Protein AF-0000000078021883 (afdb_homodimer)

Sequence (414 aa):
MTAKKFYGTVKTPRDDTNTEIVTKVHQRSTEERRVTFVCTDDKNLEIIKVGPATIQILEDGSHTDDRFGAVSVTLAPNTPGPIPMWHRMNDTTFYITKGRLRFFTSSSAPSASTEISQTLKSENKPFRILKAGDYIVVPPCAIHNFDNPFQEEAAFLNTFTPAYYVDAIRTIAKKTQKAVDEGRFPLDPEEQLEIMRRWATFPPPVNMTAKKFYGTVKTPRDDTNTEIVTKVHQRSTEERRVTFVCTDDKNLEIIKVGPATIQILEDGSHTDDRFGAVSVTLAPNTPGPIPMWHRMNDTTFYITKGRLRFFTSSSAPSASTEISQTLKSENKPFRILKAGDYIVVPPCAIHNFDNPFQEEAAFLNTFTPAYYVDAIRTIAKKTQKAVDEGRFPLDPEEQLEIMRRWATFPPPVN

Organism: NCBI:txid212602

Radius of gyration: 24.19 Å; Cα contacts (8 Å, |Δi|>4): 911; chains: 2; bounding box: 89×75×62 Å

pLDDT: mean 82.93, std 22.77, range [21.47, 98.69]

Structure (mmCIF, N/CA/C/O backbone):
data_AF-0000000078021883-model_v1
#
loop_
_entity.id
_entity.type
_entity.pdbx_description
1 polymer 'Putative cupin domain-containing protein'
#
loop_
_atom_site.group_PDB
_atom_site.id
_atom_site.type_symbol
_atom_site.label_atom_id
_atom_site.label_alt_id
_atom_site.label_comp_id
_atom_site.label_asym_id
_atom_site.label_entity_id
_atom_site.label_seq_id
_atom_site.pdbx_PDB_ins_code
_atom_site.Cartn_x
_atom_site.Cartn_y
_atom_site.Cartn_z
_atom_site.occupancy
_atom_site.B_iso_or_equiv
_atom_site.auth_seq_id
_atom_site.auth_comp_id
_atom_site.auth_asym_id
_atom_site.auth_atom_id
_atom_site.pdbx_PDB_model_num
ATOM 1 N N . MET A 1 1 ? -52.812 -22.031 -19.031 1 27.92 1 MET A N 1
ATOM 2 C CA . MET A 1 1 ? -52.438 -21.078 -20.078 1 27.92 1 MET A CA 1
ATOM 3 C C . MET A 1 1 ? -51.281 -20.203 -19.609 1 27.92 1 MET A C 1
ATOM 5 O O . MET A 1 1 ? -51.5 -19.234 -18.875 1 27.92 1 MET A O 1
ATOM 9 N N . THR A 1 2 ? -50.062 -20.734 -19.359 1 27.59 2 THR A N 1
ATOM 10 C CA . THR A 1 2 ? -48.906 -20.266 -18.641 1 27.59 2 THR A CA 1
ATOM 11 C C . THR A 1 2 ? -48.156 -19.219 -19.453 1 27.59 2 THR A C 1
ATOM 13 O O . THR A 1 2 ? -47.75 -19.469 -20.594 1 27.59 2 THR A O 1
ATOM 16 N N . ALA A 1 3 ? -48.469 -17.906 -19.25 1 29.75 3 ALA A N 1
ATOM 17 C CA . ALA A 1 3 ? -47.938 -16.75 -19.969 1 29.75 3 ALA A CA 1
ATOM 18 C C . ALA A 1 3 ? -46.406 -16.766 -20.016 1 29.75 3 ALA A C 1
ATOM 20 O O . ALA A 1 3 ? -45.781 -16.797 -18.969 1 29.75 3 ALA A O 1
ATOM 21 N N . LYS A 1 4 ? -45.812 -17.156 -21.156 1 29.86 4 LYS A N 1
ATOM 22 C CA . LYS A 1 4 ? -44.375 -17.188 -21.531 1 29.86 4 LYS A CA 1
ATOM 23 C C . LYS A 1 4 ? -43.781 -15.773 -21.516 1 29.86 4 LYS A C 1
ATOM 25 O O . LYS A 1 4 ? -44.219 -14.906 -22.281 1 29.86 4 LYS A O 1
ATOM 30 N N . LYS A 1 5 ? -43.438 -15.227 -20.359 1 28.67 5 LYS A N 1
ATOM 31 C CA . LYS A 1 5 ? -42.781 -13.914 -20.281 1 28.67 5 LYS A CA 1
ATOM 32 C C . LYS A 1 5 ? -41.625 -13.812 -21.25 1 28.67 5 LYS A C 1
ATOM 34 O O . LYS A 1 5 ? -40.719 -14.672 -21.25 1 28.67 5 LYS A O 1
ATOM 39 N N . PHE A 1 6 ? -41.781 -13.117 -22.422 1 24.75 6 PHE A N 1
ATOM 40 C CA . PHE A 1 6 ? -40.844 -12.758 -23.469 1 24.75 6 PHE A CA 1
ATOM 41 C C . PHE A 1 6 ? -39.625 -12.055 -22.875 1 24.75 6 PHE A C 1
ATOM 43 O O . PHE A 1 6 ? -39.75 -11.055 -22.172 1 24.75 6 PHE A O 1
ATOM 50 N N . TYR A 1 7 ? -38.562 -12.812 -22.562 1 26.52 7 TYR A N 1
ATOM 51 C CA . TYR A 1 7 ? -37.25 -12.32 -22.141 1 26.52 7 TYR A CA 1
ATOM 52 C C . TYR A 1 7 ? -36.719 -11.305 -23.141 1 26.52 7 TYR A C 1
ATOM 54 O O . TYR A 1 7 ? -36.75 -11.539 -24.359 1 26.52 7 TYR A O 1
ATOM 62 N N . GLY A 1 8 ? -36.844 -10 -22.844 1 25.98 8 GLY A N 1
ATOM 63 C CA . GLY A 1 8 ? -36.375 -8.836 -23.578 1 25.98 8 GLY A CA 1
ATOM 64 C C . GLY A 1 8 ? -35.031 -9.062 -24.234 1 25.98 8 GLY A C 1
ATOM 65 O O . GLY A 1 8 ? -34.25 -9.906 -23.797 1 25.98 8 GLY A O 1
ATOM 66 N N . THR A 1 9 ? -34.875 -8.75 -25.5 1 25.95 9 THR A N 1
ATOM 67 C CA . THR A 1 9 ? -33.781 -8.812 -26.469 1 25.95 9 THR A CA 1
ATOM 68 C C . THR A 1 9 ? -32.5 -8.25 -25.891 1 25.95 9 THR A C 1
ATOM 70 O O . THR A 1 9 ? -32.5 -7.156 -25.328 1 25.95 9 THR A O 1
ATOM 73 N N . VAL A 1 10 ? -31.594 -9.062 -25.547 1 26.53 10 VAL A N 1
ATOM 74 C CA . VAL A 1 10 ? -30.219 -8.75 -25.188 1 26.53 10 VAL A CA 1
ATOM 75 C C . VAL A 1 10 ? -29.625 -7.773 -26.219 1 26.53 10 VAL A C 1
ATOM 77 O O . VAL A 1 10 ? -29.625 -8.055 -27.422 1 26.53 10 VAL A O 1
ATOM 80 N N . LYS A 1 11 ? -29.672 -6.508 -25.875 1 30.08 11 LYS A N 1
ATOM 81 C CA . LYS A 1 11 ? -29.062 -5.488 -26.719 1 30.08 11 LYS A CA 1
ATOM 82 C C . LYS A 1 11 ? -27.719 -5.969 -27.281 1 30.08 11 LYS A C 1
ATOM 84 O O . LYS A 1 11 ? -26.844 -6.375 -26.516 1 30.08 11 LYS A O 1
ATOM 89 N N . THR A 1 12 ? -27.672 -6.445 -28.406 1 25.66 12 THR A N 1
ATOM 90 C CA . THR A 1 12 ? -26.469 -6.805 -29.156 1 25.66 12 THR A CA 1
ATOM 91 C C . THR A 1 12 ? -25.438 -5.672 -29.109 1 25.66 12 THR A C 1
ATOM 93 O O . THR A 1 12 ? -25.812 -4.496 -29.094 1 25.66 12 THR A O 1
ATOM 96 N N . PRO A 1 13 ? -24.266 -5.969 -28.766 1 27.25 13 PRO A N 1
ATOM 97 C CA . PRO A 1 13 ? -23.188 -4.977 -28.766 1 27.25 13 PRO A CA 1
ATOM 98 C C . PRO A 1 13 ? -23.156 -4.133 -30.031 1 27.25 13 PRO A C 1
ATOM 100 O O . PRO A 1 13 ? -23.469 -4.629 -31.125 1 27.25 13 PRO A O 1
ATOM 103 N N . ARG A 1 14 ? -23.391 -2.928 -29.891 1 29.94 14 ARG A N 1
ATOM 104 C CA . ARG A 1 14 ? -23.391 -1.917 -30.938 1 29.94 14 ARG A CA 1
ATOM 105 C C . ARG A 1 14 ? -22.297 -2.215 -31.969 1 29.94 14 ARG A C 1
ATOM 107 O O . ARG A 1 14 ? -21.266 -2.791 -31.641 1 29.94 14 ARG A O 1
ATOM 114 N N . ASP A 1 15 ? -22.641 -2.289 -33.094 1 28.5 15 ASP A N 1
ATOM 115 C CA . ASP A 1 15 ? -21.891 -2.432 -34.344 1 28.5 15 ASP A CA 1
ATOM 116 C C . ASP A 1 15 ? -20.766 -1.406 -34.406 1 28.5 15 ASP A C 1
ATOM 118 O O . ASP A 1 15 ? -21.016 -0.199 -34.438 1 28.5 15 ASP A O 1
ATOM 122 N N . ASP A 1 16 ? -19.547 -1.696 -33.875 1 32.16 16 ASP A N 1
ATOM 123 C CA . ASP A 1 16 ? -18.266 -0.983 -33.812 1 32.16 16 ASP A CA 1
ATOM 124 C C . ASP A 1 16 ? -17.75 -0.612 -35.188 1 32.16 16 ASP A C 1
ATOM 126 O O . ASP A 1 16 ? -16.719 -1.118 -35.625 1 32.16 16 ASP A O 1
ATOM 130 N N . THR A 1 17 ? -18.547 -0.325 -36.094 1 30.09 17 THR A N 1
ATOM 131 C CA . THR A 1 17 ? -17.953 0.053 -37.375 1 30.09 17 THR A CA 1
ATOM 132 C C . THR A 1 17 ? -17.047 1.269 -37.219 1 30.09 17 THR A C 1
ATOM 134 O O . THR A 1 17 ? -16.156 1.488 -38.031 1 30.09 17 THR A O 1
ATOM 137 N N . ASN A 1 18 ? -17.609 2.258 -36.594 1 32.78 18 ASN A N 1
ATOM 138 C CA . ASN A 1 18 ? -16.75 3.424 -36.719 1 32.78 18 ASN A CA 1
ATOM 139 C C . ASN A 1 18 ? -15.422 3.219 -35.969 1 32.78 18 ASN A C 1
ATOM 141 O O . ASN A 1 18 ? -15.273 3.623 -34.812 1 32.78 18 ASN A O 1
ATOM 145 N N . THR A 1 19 ? -14.758 2.053 -36.062 1 31 19 THR A N 1
ATOM 146 C CA . THR A 1 19 ? -13.555 1.387 -35.594 1 31 19 THR A CA 1
ATOM 147 C C . THR A 1 19 ? -12.312 2.219 -35.875 1 31 19 THR A C 1
ATOM 149 O O . THR A 1 19 ? -11.188 1.796 -35.594 1 31 19 THR A O 1
ATOM 152 N N . GLU A 1 20 ? -12.453 3.227 -36.688 1 30.83 20 GLU A N 1
ATOM 153 C CA . GLU A 1 20 ? -11.18 3.834 -37.062 1 30.83 20 GLU A CA 1
ATOM 154 C C . GLU A 1 20 ? -10.523 4.527 -35.875 1 30.83 20 GLU A C 1
ATOM 156 O O . GLU A 1 20 ? -9.453 5.125 -36 1 30.83 20 GLU A O 1
ATOM 161 N N . ILE A 1 21 ? -11.328 5.129 -35.094 1 30.38 21 ILE A N 1
ATOM 162 C CA . ILE A 1 21 ? -10.57 5.762 -34 1 30.38 21 ILE A CA 1
ATOM 163 C C . ILE A 1 21 ? -9.68 4.723 -33.312 1 30.38 21 ILE A C 1
ATOM 165 O O . ILE A 1 21 ? -10.18 3.871 -32.594 1 30.38 21 ILE A O 1
ATOM 169 N N . VAL A 1 22 ? -8.906 4.039 -34.031 1 28.92 22 VAL A N 1
ATOM 170 C CA . VAL A 1 22 ? -7.902 3.131 -33.469 1 28.92 22 VAL A CA 1
ATOM 171 C C . VAL A 1 22 ? -7.277 3.744 -32.219 1 28.92 22 VAL A C 1
ATOM 173 O O . VAL A 1 22 ? -6.777 4.871 -32.25 1 28.92 22 VAL A O 1
ATOM 176 N N . THR A 1 23 ? -7.816 3.486 -31.031 1 31.58 23 THR A N 1
ATOM 177 C CA . THR A 1 23 ? -7.254 3.623 -29.703 1 31.58 23 THR A CA 1
ATOM 178 C C . THR A 1 23 ? -5.73 3.516 -29.734 1 31.58 23 THR A C 1
ATOM 180 O O . THR A 1 23 ? -5.184 2.506 -30.188 1 31.58 23 THR A O 1
ATOM 183 N N . LYS A 1 24 ? -5.125 4.586 -30.156 1 31.36 24 LYS A N 1
ATOM 184 C CA . LYS A 1 24 ? -3.713 4.496 -29.797 1 31.36 24 LYS A CA 1
ATOM 185 C C . LYS A 1 24 ? -3.529 3.75 -28.484 1 31.36 24 LYS A C 1
ATOM 187 O O . LYS A 1 24 ? -3.816 4.293 -27.406 1 31.36 24 LYS A O 1
ATOM 192 N N . VAL A 1 25 ? -4.102 2.576 -28.484 1 35.56 25 VAL A N 1
ATOM 193 C CA . VAL A 1 25 ? -3.686 1.755 -27.344 1 35.56 25 VAL A CA 1
ATOM 194 C C . VAL A 1 25 ? -2.221 2.029 -27.016 1 35.56 25 VAL A C 1
ATOM 196 O O . VAL A 1 25 ? -1.361 1.985 -27.906 1 35.56 25 VAL A O 1
ATOM 199 N N . HIS A 1 26 ? -1.89 3.025 -26.234 1 36.75 26 HIS A N 1
ATOM 200 C CA . HIS A 1 26 ? -0.539 3.141 -25.703 1 36.75 26 HIS A CA 1
ATOM 201 C C . HIS A 1 26 ? 0.179 1.796 -25.719 1 36.75 26 HIS A C 1
ATOM 203 O O . HIS A 1 26 ? -0.2 0.876 -24.984 1 36.75 26 HIS A O 1
ATOM 209 N N . GLN A 1 27 ? 0.421 1.372 -26.781 1 39.88 27 GLN A N 1
ATOM 210 C CA . GLN A 1 27 ? 1.312 0.218 -26.844 1 39.88 27 GLN A CA 1
ATOM 211 C C . GLN A 1 27 ? 2.457 0.356 -25.844 1 39.88 27 GLN A C 1
ATOM 213 O O . GLN A 1 27 ? 3.42 1.085 -26.094 1 39.88 27 GLN A O 1
ATOM 218 N N . ARG A 1 28 ? 2.152 0.476 -24.562 1 49.53 28 ARG A N 1
ATOM 219 C 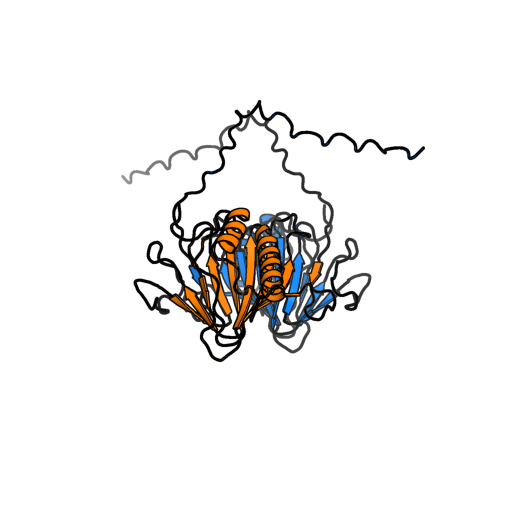CA . ARG A 1 28 ? 3.223 0.422 -23.562 1 49.53 28 ARG A CA 1
ATOM 220 C C . ARG A 1 28 ? 4.273 -0.613 -23.953 1 49.53 28 ARG A C 1
ATOM 222 O O . ARG A 1 28 ? 3.965 -1.601 -24.625 1 49.53 28 ARG A O 1
ATOM 229 N N . SER A 1 29 ? 5.488 -0.202 -23.938 1 54.19 29 SER A N 1
ATOM 230 C CA . SER A 1 29 ? 6.688 -0.959 -24.281 1 54.19 29 SER A CA 1
ATOM 231 C C . SER A 1 29 ? 6.586 -2.404 -23.812 1 54.19 29 SER A C 1
ATOM 233 O O . SER A 1 29 ? 6.168 -2.662 -22.688 1 54.19 29 SER A O 1
ATOM 235 N N . THR A 1 30 ? 6.254 -3.332 -24.688 1 66.12 30 THR A N 1
ATOM 236 C CA . THR A 1 30 ? 6.297 -4.781 -24.547 1 66.12 30 THR A CA 1
ATOM 237 C C . THR A 1 30 ? 7.672 -5.238 -24.062 1 66.12 30 THR A C 1
ATOM 239 O O . THR A 1 30 ? 8.016 -6.414 -24.172 1 66.12 30 THR A O 1
ATOM 242 N N . GLU A 1 31 ? 8.422 -4.203 -23.578 1 85.94 31 GLU A N 1
ATOM 243 C CA . GLU A 1 31 ? 9.719 -4.641 -23.062 1 85.94 31 GLU A CA 1
ATOM 244 C C . GLU A 1 31 ? 9.633 -5.027 -21.594 1 85.94 31 GLU A C 1
ATOM 246 O O . GLU A 1 31 ? 8.875 -4.422 -20.828 1 85.94 31 GLU A O 1
ATOM 251 N N . GLU A 1 32 ? 10.406 -6.02 -21.359 1 93.25 32 GLU A N 1
ATOM 252 C CA . GLU A 1 32 ? 10.492 -6.465 -19.969 1 93.25 32 GLU A CA 1
ATOM 253 C C . GLU A 1 32 ? 11.023 -5.355 -19.078 1 93.25 32 GLU A C 1
ATOM 255 O O . GLU A 1 32 ? 12.008 -4.691 -19.406 1 93.25 32 GLU A O 1
ATOM 260 N N . ARG A 1 33 ? 10.367 -5.105 -18.016 1 93.62 33 ARG A N 1
ATOM 261 C CA . ARG A 1 33 ? 10.789 -4.113 -17.047 1 93.62 33 ARG A CA 1
ATOM 262 C C . ARG A 1 33 ? 11.414 -4.777 -15.82 1 93.62 33 ARG A C 1
ATOM 264 O O . ARG A 1 33 ? 11.312 -5.996 -15.648 1 93.62 33 ARG A O 1
ATOM 271 N N . ARG A 1 34 ? 12.055 -3.982 -15.016 1 93.06 34 ARG A N 1
ATOM 272 C CA . ARG A 1 34 ? 12.75 -4.531 -13.867 1 93.06 34 ARG A CA 1
ATOM 273 C C . ARG A 1 34 ? 11.938 -4.348 -12.586 1 93.06 34 ARG A C 1
ATOM 275 O O . ARG A 1 34 ? 11.141 -3.412 -12.484 1 93.06 34 ARG A O 1
ATOM 282 N N . VAL A 1 35 ? 12.18 -5.227 -11.656 1 95.31 35 VAL A N 1
ATOM 283 C CA . VAL A 1 35 ? 11.68 -5.102 -10.289 1 95.31 35 VAL A CA 1
ATOM 284 C C . VAL A 1 35 ? 12.602 -4.184 -9.484 1 95.31 35 VAL A C 1
ATOM 286 O O . VAL A 1 35 ? 13.82 -4.207 -9.664 1 95.31 35 VAL A O 1
ATOM 289 N N . THR A 1 36 ? 12.062 -3.377 -8.641 1 94.44 36 THR A N 1
ATOM 290 C CA . THR A 1 36 ? 12.844 -2.525 -7.758 1 94.44 36 THR A CA 1
ATOM 291 C C . THR A 1 36 ? 12.648 -2.934 -6.301 1 94.44 36 THR A C 1
ATOM 293 O O . THR A 1 36 ? 11.516 -3.084 -5.84 1 94.44 36 THR A O 1
ATOM 296 N N . PHE A 1 37 ? 13.727 -3.123 -5.594 1 94.31 37 PHE A N 1
ATOM 297 C CA . PHE A 1 37 ? 13.719 -3.438 -4.172 1 94.31 37 PHE A CA 1
ATOM 298 C C . PHE A 1 37 ? 14.141 -2.229 -3.346 1 94.31 37 PHE A C 1
ATOM 300 O O . PHE A 1 37 ? 15.133 -1.571 -3.66 1 94.31 37 PHE A O 1
ATOM 307 N N . VAL A 1 38 ? 13.391 -1.936 -2.361 1 94 38 VAL A N 1
ATOM 308 C CA . VAL A 1 38 ? 13.742 -0.917 -1.378 1 94 38 VAL A CA 1
ATOM 309 C C . VAL A 1 38 ? 13.898 -1.56 -0.001 1 94 38 VAL A C 1
ATOM 311 O O . VAL A 1 38 ? 12.914 -1.962 0.619 1 94 38 VAL A O 1
ATOM 314 N N . CYS A 1 39 ? 15.062 -1.579 0.506 1 91.44 39 CYS A N 1
ATOM 315 C CA . CYS A 1 39 ? 15.352 -2.26 1.764 1 91.44 39 CYS A CA 1
ATOM 316 C C . CYS A 1 39 ? 15.461 -1.264 2.912 1 91.44 39 CYS A C 1
ATOM 318 O O . CYS A 1 39 ? 16.094 -0.216 2.773 1 91.44 39 CYS A O 1
ATOM 320 N N . THR A 1 40 ? 14.891 -1.604 4.02 1 87.25 40 THR A N 1
ATOM 321 C CA . THR A 1 40 ? 14.828 -0.7 5.164 1 87.25 40 THR A CA 1
ATOM 322 C C . THR A 1 40 ? 16.219 -0.457 5.742 1 87.25 40 THR A C 1
ATOM 324 O O . THR A 1 40 ? 16.453 0.559 6.398 1 87.25 40 THR A O 1
ATOM 327 N N . ASP A 1 41 ? 17.125 -1.362 5.551 1 84.75 41 ASP A N 1
ATOM 328 C CA . ASP A 1 41 ? 18.469 -1.213 6.102 1 84.75 41 ASP A CA 1
ATOM 329 C C . ASP A 1 41 ? 19.422 -0.564 5.09 1 84.75 41 ASP A C 1
ATOM 331 O O . ASP A 1 41 ? 20.609 -0.407 5.355 1 84.75 41 ASP A O 1
ATOM 335 N N . ASP A 1 42 ? 18.859 -0.198 4.008 1 87.19 42 ASP A N 1
ATOM 336 C CA . ASP A 1 42 ? 19.688 0.47 3.004 1 87.19 42 ASP A CA 1
ATOM 337 C C . ASP A 1 42 ? 20.125 1.848 3.486 1 87.19 42 ASP A C 1
ATOM 339 O O . ASP A 1 42 ? 19.297 2.697 3.812 1 87.19 42 ASP A O 1
ATOM 343 N N . LYS A 1 43 ? 21.422 2.064 3.459 1 85.12 43 LYS A N 1
ATOM 344 C CA . LYS A 1 43 ? 21.969 3.332 3.926 1 85.12 43 LYS A CA 1
ATOM 345 C C . LYS A 1 43 ? 21.578 4.48 3.004 1 85.12 43 LYS A C 1
ATOM 347 O O . LYS A 1 43 ? 21.594 5.645 3.408 1 85.12 43 LYS A O 1
ATOM 352 N N . ASN A 1 44 ? 21.156 4.082 1.778 1 86.81 44 ASN A N 1
ATOM 353 C CA . ASN A 1 44 ? 20.812 5.105 0.799 1 86.81 44 ASN A CA 1
ATOM 354 C C . ASN A 1 44 ? 19.312 5.367 0.763 1 86.81 44 ASN A C 1
ATOM 356 O O . ASN A 1 44 ? 18.828 6.195 -0.019 1 86.81 44 ASN A O 1
ATOM 360 N N . LEU A 1 45 ? 18.609 4.703 1.604 1 93.06 45 LEU A N 1
ATOM 361 C CA . LEU A 1 45 ? 17.172 4.961 1.676 1 93.06 45 LEU A CA 1
ATOM 362 C C . LEU A 1 45 ? 16.891 6.398 2.1 1 93.06 45 LEU A C 1
ATOM 364 O O . LEU A 1 45 ? 17.5 6.895 3.057 1 93.06 45 LEU A O 1
ATOM 368 N N . GLU A 1 46 ? 16.016 7.051 1.333 1 94.5 46 GLU A N 1
ATOM 369 C CA . GLU A 1 46 ? 15.664 8.422 1.688 1 94.5 46 GLU A CA 1
ATOM 370 C C . GLU A 1 46 ? 14.773 8.453 2.926 1 94.5 46 GLU A C 1
ATOM 372 O O . GLU A 1 46 ? 13.695 7.848 2.939 1 94.5 46 GLU A O 1
ATOM 377 N N . ILE A 1 47 ? 15.227 9.133 3.928 1 95.44 47 ILE A N 1
ATOM 378 C CA . ILE A 1 47 ? 14.492 9.312 5.176 1 95.44 47 ILE A CA 1
ATOM 379 C C . ILE A 1 47 ? 14.289 10.797 5.453 1 95.44 47 ILE A C 1
ATOM 381 O O . ILE A 1 47 ? 15.25 11.578 5.434 1 95.44 47 ILE A O 1
ATOM 385 N N . ILE A 1 48 ? 13.031 11.148 5.668 1 94.44 48 ILE A N 1
ATOM 386 C CA . ILE A 1 48 ? 12.656 12.523 5.984 1 94.44 48 ILE A CA 1
ATOM 387 C C . ILE A 1 48 ? 12.148 12.602 7.426 1 94.44 48 ILE A C 1
ATOM 389 O O . ILE A 1 48 ? 11.344 11.773 7.855 1 94.44 48 ILE A O 1
ATOM 393 N N . LYS A 1 49 ? 12.633 13.617 8.086 1 89.62 49 LYS A N 1
ATOM 394 C CA . LYS A 1 49 ? 12.156 13.883 9.438 1 89.62 49 LYS A CA 1
ATOM 395 C C . LYS A 1 49 ? 11.32 15.156 9.484 1 89.62 49 LYS A C 1
ATOM 397 O O . LYS A 1 49 ? 11.75 16.203 8.992 1 89.62 49 LYS A O 1
ATOM 402 N N . VAL A 1 50 ? 10.156 15.031 9.961 1 84 50 VAL A N 1
ATOM 403 C CA . VAL A 1 50 ? 9.273 16.172 10.203 1 84 50 VAL A CA 1
ATOM 404 C C . VAL A 1 50 ? 8.82 16.172 11.656 1 84 50 VAL A C 1
ATOM 406 O O . VAL A 1 50 ? 7.816 15.539 12.008 1 84 50 VAL A O 1
ATOM 409 N N . GLY A 1 51 ? 9.586 16.953 12.477 1 81.88 51 GLY A N 1
ATOM 410 C CA . GLY A 1 51 ? 9.32 16.906 13.906 1 81.88 51 GLY A CA 1
ATOM 411 C C . GLY A 1 51 ? 9.422 15.492 14.477 1 81.88 51 GLY A C 1
ATOM 412 O O . GLY A 1 51 ? 10.445 14.828 14.305 1 81.88 51 GLY A O 1
ATOM 413 N N . PRO A 1 52 ? 8.305 15.109 15.109 1 89.31 52 PRO A N 1
ATOM 414 C CA . PRO A 1 52 ? 8.32 13.789 15.742 1 89.31 52 PRO A CA 1
ATOM 415 C C . PRO A 1 52 ? 8.008 12.656 14.766 1 89.31 52 PRO A C 1
ATOM 417 O O . PRO A 1 52 ? 7.914 11.492 15.164 1 89.31 52 PRO A O 1
ATOM 420 N N . ALA A 1 53 ? 7.867 12.992 13.539 1 93.25 53 ALA A N 1
ATOM 421 C CA . ALA A 1 53 ? 7.562 11.977 12.531 1 93.25 53 ALA A CA 1
ATOM 422 C C . ALA A 1 53 ? 8.805 11.633 11.711 1 93.25 53 ALA A C 1
ATOM 424 O O . ALA A 1 53 ? 9.609 12.508 11.391 1 93.25 53 ALA A O 1
ATOM 425 N N . THR A 1 54 ? 8.992 10.375 11.461 1 96 54 THR A N 1
ATOM 426 C CA . THR A 1 54 ? 9.992 9.867 10.531 1 96 54 THR A CA 1
ATOM 427 C C . THR A 1 54 ? 9.336 9.227 9.32 1 96 54 THR A C 1
ATOM 429 O O . THR A 1 54 ? 8.477 8.352 9.461 1 96 54 THR A O 1
ATOM 432 N N . ILE A 1 55 ? 9.758 9.656 8.125 1 96.88 55 ILE A N 1
ATOM 433 C CA . ILE A 1 55 ? 9.133 9.188 6.898 1 96.88 55 ILE A CA 1
ATOM 434 C C . ILE A 1 55 ? 10.188 8.547 5.996 1 96.88 55 ILE A C 1
ATOM 436 O O . ILE A 1 55 ? 11.172 9.188 5.625 1 96.88 55 ILE A O 1
ATOM 440 N N . GLN A 1 56 ? 10.016 7.289 5.66 1 96.88 56 GLN A N 1
ATOM 441 C CA . GLN A 1 56 ? 10.828 6.598 4.664 1 96.88 56 GLN A CA 1
ATOM 442 C C . GLN A 1 56 ? 10.156 6.617 3.295 1 96.88 56 GLN A C 1
ATOM 444 O O . GLN A 1 56 ? 9.016 6.176 3.152 1 96.88 56 GLN A O 1
ATOM 449 N N . ILE A 1 57 ? 10.859 7.102 2.299 1 97.12 57 ILE A N 1
ATOM 450 C CA . ILE A 1 57 ? 10.297 7.125 0.95 1 97.12 57 ILE A CA 1
ATOM 451 C C . ILE A 1 57 ? 10.547 5.785 0.264 1 97.12 57 ILE A C 1
ATOM 453 O O . ILE A 1 57 ? 11.695 5.418 0.003 1 97.12 57 ILE A O 1
ATOM 457 N N . LEU A 1 58 ? 9.516 5.102 -0.088 1 97 58 LEU A N 1
ATOM 458 C CA . LEU A 1 58 ? 9.633 3.76 -0.645 1 97 58 LEU A CA 1
ATOM 459 C C . LEU A 1 58 ? 9.461 3.783 -2.16 1 97 58 LEU A C 1
ATOM 461 O O . LEU A 1 58 ? 10.203 3.105 -2.881 1 97 58 LEU A O 1
ATOM 465 N N . GLU A 1 59 ? 8.516 4.539 -2.672 1 96.81 59 GLU A N 1
ATOM 466 C CA . GLU A 1 59 ? 8.234 4.75 -4.09 1 96.81 59 GLU A CA 1
ATOM 467 C C . GLU A 1 59 ? 7.68 6.152 -4.34 1 96.81 59 GLU A C 1
ATOM 469 O O . GLU A 1 59 ? 6.691 6.551 -3.721 1 96.81 59 GLU A O 1
ATOM 474 N N . ASP A 1 60 ? 8.305 6.855 -5.211 1 96.69 60 ASP A N 1
ATOM 475 C CA . ASP A 1 60 ? 7.875 8.234 -5.441 1 96.69 60 ASP A CA 1
ATOM 476 C C . ASP A 1 60 ? 7.383 8.422 -6.875 1 96.69 60 ASP A C 1
ATOM 478 O O . ASP A 1 60 ? 7.293 9.555 -7.359 1 96.69 60 ASP A O 1
ATOM 482 N N . GLY A 1 61 ? 7.117 7.445 -7.504 1 95.88 61 GLY A N 1
ATOM 483 C CA . GLY A 1 61 ? 6.656 7.5 -8.883 1 95.88 61 GLY A CA 1
ATOM 484 C C . GLY A 1 61 ? 7.758 7.234 -9.891 1 95.88 61 GLY A C 1
ATOM 485 O O . GLY A 1 61 ? 7.484 7.008 -11.07 1 95.88 61 GLY A O 1
ATOM 486 N N . SER A 1 62 ? 8.992 7.172 -9.516 1 93.31 62 SER A N 1
ATOM 487 C CA . SER A 1 62 ? 10.141 7.074 -10.414 1 93.31 62 SER A CA 1
ATOM 488 C C . SER A 1 62 ? 10.195 5.707 -11.094 1 93.31 62 SER A C 1
ATOM 490 O O . SER A 1 62 ? 10.773 5.566 -12.164 1 93.31 62 SER A O 1
ATOM 492 N N . HIS A 1 63 ? 9.555 4.703 -10.531 1 91.06 63 HIS A N 1
ATOM 493 C CA . HIS A 1 63 ? 9.633 3.365 -11.109 1 91.06 63 HIS A CA 1
ATOM 494 C C . HIS A 1 63 ? 8.273 2.914 -11.641 1 91.06 63 HIS A C 1
ATOM 496 O O . HIS A 1 63 ? 8.109 1.753 -12.023 1 91.06 63 HIS A O 1
ATOM 502 N N . THR A 1 64 ? 7.254 3.785 -11.625 1 92.44 64 THR A N 1
ATOM 503 C CA . THR A 1 64 ? 5.902 3.391 -12 1 92.44 64 THR A CA 1
ATOM 504 C C . THR A 1 64 ? 5.293 4.395 -12.977 1 92.44 64 THR A C 1
ATOM 506 O O . THR A 1 64 ? 4.078 4.414 -13.18 1 92.44 64 THR A O 1
ATOM 509 N N . ASP A 1 65 ? 6.141 5.289 -13.484 1 92.69 65 ASP A N 1
ATOM 510 C CA . ASP A 1 65 ? 5.648 6.367 -14.344 1 92.69 65 ASP A CA 1
ATOM 511 C C . ASP A 1 65 ? 4.609 7.215 -13.609 1 92.69 65 ASP A C 1
ATOM 513 O O . ASP A 1 65 ? 3.539 7.496 -14.156 1 92.69 65 ASP A O 1
ATOM 517 N N . ASP A 1 66 ? 4.773 7.438 -12.352 1 95.12 66 ASP A N 1
ATOM 518 C CA . ASP A 1 66 ? 4.047 8.312 -11.438 1 95.12 66 ASP A CA 1
ATOM 519 C C . ASP A 1 66 ? 2.67 7.742 -11.109 1 95.12 66 ASP A C 1
ATOM 521 O O . ASP A 1 66 ? 1.805 8.453 -10.586 1 95.12 66 ASP A O 1
ATOM 525 N N . ARG A 1 67 ? 2.412 6.457 -11.328 1 94.56 67 ARG A N 1
ATOM 526 C CA . ARG A 1 67 ? 1.094 5.867 -11.117 1 94.56 67 ARG A CA 1
ATOM 527 C C . ARG A 1 67 ? 0.85 5.602 -9.633 1 94.56 67 ARG A C 1
ATOM 529 O O . ARG A 1 67 ? -0.298 5.547 -9.188 1 94.56 67 ARG A O 1
ATOM 536 N N . PHE A 1 68 ? 2.014 5.527 -8.953 1 94.31 68 PHE A N 1
ATOM 537 C CA . PHE A 1 68 ? 1.861 5.066 -7.578 1 94.31 68 PHE A CA 1
ATOM 538 C C . PHE A 1 68 ? 3.004 5.574 -6.707 1 94.31 68 PHE A C 1
ATOM 540 O O . PHE A 1 68 ? 4.152 5.621 -7.148 1 94.31 68 PHE A O 1
ATOM 547 N N . GLY A 1 69 ? 2.688 5.98 -5.461 1 97.44 69 GLY A N 1
ATOM 548 C CA . GLY A 1 69 ? 3.662 6.336 -4.441 1 97.44 69 GLY A CA 1
ATOM 549 C C . GLY A 1 69 ? 3.412 5.652 -3.113 1 97.44 69 GLY A C 1
ATOM 550 O O . GLY A 1 69 ? 2.293 5.223 -2.83 1 97.44 69 GLY A O 1
ATOM 551 N N . ALA A 1 70 ? 4.492 5.539 -2.35 1 98.38 70 ALA A N 1
ATOM 552 C CA . ALA A 1 70 ? 4.383 4.906 -1.04 1 98.38 70 ALA A CA 1
ATOM 553 C C . ALA A 1 70 ? 5.453 5.43 -0.085 1 98.38 70 ALA A C 1
ATOM 555 O O . ALA A 1 70 ? 6.602 5.633 -0.483 1 98.38 70 ALA A O 1
ATOM 556 N N . VAL A 1 71 ? 5.035 5.637 1.136 1 98.25 71 VAL A N 1
ATOM 557 C CA . VAL A 1 71 ? 5.965 6.016 2.193 1 98.25 71 VAL A CA 1
ATOM 558 C C . VAL A 1 71 ? 5.625 5.262 3.477 1 98.25 71 VAL A C 1
ATOM 560 O O . VAL A 1 71 ? 4.457 4.957 3.732 1 98.25 71 VAL A O 1
ATOM 563 N N . SER A 1 72 ? 6.609 4.941 4.242 1 98.06 72 SER A N 1
ATOM 564 C CA . SER A 1 72 ? 6.41 4.441 5.602 1 98.06 72 SER A CA 1
ATOM 565 C C . SER A 1 72 ? 6.594 5.551 6.633 1 98.06 72 SER A C 1
ATOM 567 O O . SER A 1 72 ? 7.617 6.238 6.633 1 98.06 72 SER A O 1
ATOM 569 N N . VAL A 1 73 ? 5.609 5.734 7.51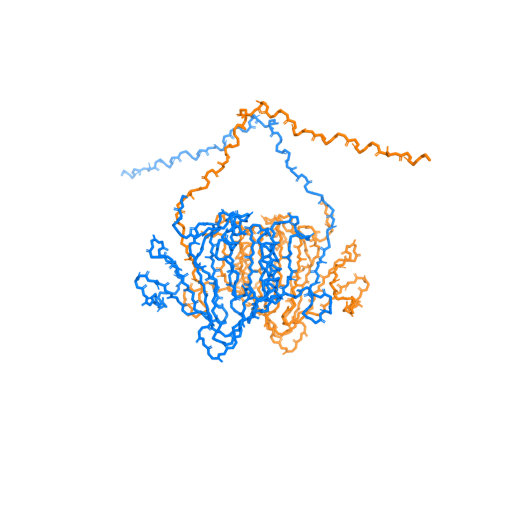6 1 97.69 73 VAL A N 1
ATOM 570 C CA . VAL A 1 73 ? 5.621 6.816 8.492 1 97.69 73 VAL A CA 1
ATOM 571 C C . VAL A 1 73 ? 5.656 6.234 9.906 1 97.69 73 VAL A C 1
ATOM 573 O O . VAL A 1 73 ? 4.914 5.305 10.227 1 97.69 73 VAL A O 1
ATOM 576 N N . THR A 1 74 ? 6.465 6.742 10.719 1 98.06 74 THR A N 1
ATOM 577 C CA . THR A 1 74 ? 6.508 6.441 12.141 1 98.06 74 THR A CA 1
ATOM 578 C C . THR A 1 74 ? 6.277 7.707 12.969 1 98.06 74 THR A C 1
ATOM 580 O O . THR A 1 74 ? 6.926 8.727 12.742 1 98.06 74 THR A O 1
ATOM 583 N N . LEU A 1 75 ? 5.332 7.633 13.875 1 98.06 75 LEU A N 1
ATOM 584 C CA . LEU A 1 75 ? 5.027 8.727 14.797 1 98.06 75 LEU A CA 1
ATOM 585 C C . LEU A 1 75 ? 5.453 8.375 16.219 1 98.06 75 LEU A C 1
ATOM 587 O O . LEU A 1 75 ? 5.117 7.305 16.719 1 98.06 75 LEU A O 1
ATOM 591 N N . ALA A 1 76 ? 6.125 9.297 16.859 1 97.56 76 ALA A N 1
ATOM 592 C CA . ALA A 1 76 ? 6.426 9.148 18.281 1 97.56 76 ALA A CA 1
ATOM 593 C C . ALA A 1 76 ? 5.156 9.211 19.125 1 97.56 76 ALA A C 1
ATOM 595 O O . ALA A 1 76 ? 4.102 9.617 18.625 1 97.56 76 ALA A O 1
ATOM 596 N N . PRO A 1 77 ? 5.281 8.742 20.422 1 98.19 77 PRO A N 1
ATOM 597 C CA . PRO A 1 77 ? 4.148 8.93 21.328 1 98.19 77 PRO A CA 1
ATOM 598 C C . PRO A 1 77 ? 3.713 10.383 21.438 1 98.19 77 PRO A C 1
ATOM 600 O O . PRO A 1 77 ? 4.551 11.289 21.391 1 98.19 77 PRO A O 1
ATOM 603 N N . ASN A 1 78 ? 2.395 10.617 21.516 1 97.56 78 ASN A N 1
ATOM 604 C CA . ASN A 1 78 ? 1.803 11.938 21.734 1 97.56 78 ASN A CA 1
ATOM 605 C C . ASN A 1 78 ? 2.156 12.898 20.609 1 97.56 78 ASN A C 1
ATOM 607 O O . ASN A 1 78 ? 2.512 14.055 20.859 1 97.56 78 ASN A O 1
ATOM 611 N N . THR A 1 79 ? 2.176 12.414 19.422 1 96.19 79 THR A N 1
ATOM 612 C CA . THR A 1 79 ? 2.502 13.234 18.25 1 96.19 79 THR A CA 1
ATOM 613 C C . THR A 1 79 ? 1.234 13.797 17.609 1 96.19 79 THR A C 1
ATOM 615 O O . THR A 1 79 ? 0.349 13.039 17.219 1 96.19 79 THR A O 1
ATOM 618 N N . PRO A 1 80 ? 1.169 15.148 17.562 1 92.31 80 PRO A N 1
ATOM 619 C CA . PRO A 1 80 ? 0.067 15.719 16.766 1 92.31 80 PRO A CA 1
ATOM 620 C C . PRO A 1 80 ? 0.166 15.383 15.289 1 92.31 80 PRO A C 1
ATOM 622 O O . PRO A 1 80 ? 1.23 14.977 14.812 1 92.31 80 PRO A O 1
ATOM 625 N N . GLY A 1 81 ? -0.975 15.461 14.555 1 90.5 81 GLY A N 1
ATOM 626 C CA . GLY A 1 81 ? -1.016 15.18 13.125 1 90.5 81 GLY A CA 1
ATOM 627 C C . GLY A 1 81 ? -1.288 16.406 12.289 1 90.5 81 GLY A C 1
ATOM 628 O O . GLY A 1 81 ? -1.219 17.531 12.781 1 90.5 81 GLY A O 1
ATOM 629 N N . PRO A 1 82 ? -1.479 16.203 11.031 1 92.12 82 PRO A N 1
ATOM 630 C CA . PRO A 1 82 ? -1.784 17.328 10.141 1 92.12 82 PRO A CA 1
ATOM 631 C C . PRO A 1 82 ? -3.15 17.953 10.422 1 92.12 82 PRO A C 1
ATOM 633 O O . PRO A 1 82 ? -3.977 17.344 11.117 1 92.12 82 PRO A O 1
ATOM 636 N N . ILE A 1 83 ? -3.305 19.109 9.914 1 92.25 83 ILE A N 1
ATOM 637 C CA . ILE A 1 83 ? -4.625 19.719 9.961 1 92.25 83 ILE A CA 1
ATOM 638 C C . ILE A 1 83 ? -5.602 18.922 9.102 1 92.25 83 ILE A C 1
ATOM 640 O O . ILE A 1 83 ? -5.184 18.188 8.211 1 92.25 83 ILE A O 1
ATOM 644 N N . PRO A 1 84 ? -6.918 19.109 9.398 1 95.62 84 PRO A N 1
ATOM 645 C CA . PRO A 1 84 ? -7.891 18.484 8.5 1 95.62 84 PRO A CA 1
ATOM 646 C C . PRO A 1 84 ? -7.73 18.938 7.055 1 95.62 84 PRO A C 1
ATOM 648 O O . PRO A 1 84 ? -7.512 20.125 6.793 1 95.62 84 PRO A O 1
ATOM 651 N N . MET A 1 85 ? -7.852 17.953 6.156 1 96.88 85 MET A N 1
ATOM 652 C CA . MET A 1 85 ? -7.633 18.297 4.754 1 96.88 85 MET A CA 1
ATOM 653 C C . MET A 1 85 ? -8.344 17.297 3.84 1 96.88 85 MET A C 1
ATOM 655 O O . MET A 1 85 ? -8.828 16.266 4.297 1 96.88 85 MET A O 1
ATOM 659 N N . TRP A 1 86 ? -8.43 17.688 2.568 1 96.31 86 TRP A N 1
ATOM 660 C CA . TRP A 1 86 ? -8.82 16.781 1.49 1 96.31 86 TRP A CA 1
ATOM 661 C C . TRP A 1 86 ? -7.953 17 0.256 1 96.31 86 TRP A C 1
ATOM 663 O O . TRP A 1 86 ? -7.402 18.094 0.059 1 96.31 86 TRP A O 1
ATOM 673 N N . HIS A 1 87 ? -7.699 15.914 -0.487 1 96.62 87 HIS A N 1
ATOM 674 C CA . HIS A 1 87 ? -6.957 15.93 -1.741 1 96.62 87 HIS A CA 1
ATOM 675 C C . HIS A 1 87 ? -7.898 15.891 -2.941 1 96.62 87 HIS A C 1
ATOM 677 O O . HIS A 1 87 ? -8.883 15.148 -2.939 1 96.62 87 HIS A O 1
ATOM 683 N N . ARG A 1 88 ? -7.516 16.625 -3.945 1 94.75 88 ARG A N 1
ATOM 684 C CA . ARG A 1 88 ? -8.367 16.672 -5.133 1 94.75 88 ARG A CA 1
ATOM 685 C C . ARG A 1 88 ? -7.973 15.594 -6.133 1 94.75 88 ARG A C 1
ATOM 687 O O . ARG A 1 88 ? -8.82 15.086 -6.871 1 94.75 88 ARG A O 1
ATOM 694 N N . MET A 1 89 ? -6.758 15.172 -6.078 1 93.06 89 MET A N 1
ATOM 695 C CA . MET A 1 89 ? -6.27 14.484 -7.27 1 93.06 89 MET A CA 1
ATOM 696 C C . MET A 1 89 ? -5.766 13.086 -6.918 1 93.06 89 MET A C 1
ATOM 698 O O . MET A 1 89 ? -5.375 12.32 -7.805 1 93.06 89 MET A O 1
ATOM 702 N N . ASN A 1 90 ? -5.73 12.711 -5.656 1 95.06 90 ASN A N 1
ATOM 703 C CA . ASN A 1 90 ? -5.141 11.406 -5.375 1 95.06 90 ASN A CA 1
ATOM 704 C C . ASN A 1 90 ? -5.941 10.648 -4.324 1 95.06 90 ASN A C 1
ATOM 706 O O . ASN A 1 90 ? -6.508 11.25 -3.412 1 95.06 90 ASN A O 1
ATOM 710 N N . ASP A 1 91 ? -5.957 9.305 -4.496 1 96.81 91 ASP A N 1
ATOM 711 C CA . ASP A 1 91 ? -6.309 8.398 -3.41 1 96.81 91 ASP A CA 1
ATOM 712 C C . ASP A 1 91 ? -5.168 8.289 -2.398 1 96.81 91 ASP A C 1
ATOM 714 O O . ASP A 1 91 ? -3.996 8.25 -2.777 1 96.81 91 ASP A O 1
ATOM 718 N N . THR A 1 92 ? -5.551 8.242 -1.166 1 97.88 92 THR A N 1
ATOM 719 C CA . THR A 1 92 ? -4.602 7.98 -0.092 1 97.88 92 THR A CA 1
ATOM 720 C C . THR A 1 92 ? -5.062 6.805 0.762 1 97.88 92 THR A C 1
ATOM 722 O O . THR A 1 92 ? -6.246 6.695 1.09 1 97.88 92 THR A O 1
ATOM 725 N N . THR A 1 93 ? -4.117 5.902 1.065 1 98.31 93 THR A N 1
ATOM 726 C CA . THR A 1 93 ? -4.477 4.82 1.973 1 98.31 93 THR A CA 1
ATOM 727 C C . THR A 1 93 ? -3.498 4.738 3.141 1 98.31 93 THR A C 1
ATOM 729 O O . THR A 1 93 ? -2.385 5.266 3.059 1 98.31 93 THR A O 1
ATOM 732 N N . PHE A 1 94 ? -3.996 4.156 4.227 1 98.38 94 PHE A N 1
ATOM 733 C CA . PHE A 1 94 ? -3.215 3.889 5.43 1 98.38 94 PHE A CA 1
ATOM 734 C C . PHE A 1 94 ? -3.312 2.42 5.824 1 98.38 94 PHE A C 1
ATOM 736 O O . PHE A 1 94 ? -4.41 1.881 5.965 1 98.38 94 PHE A O 1
ATOM 743 N N . TYR A 1 95 ? -2.254 1.784 5.902 1 98.62 95 TYR A N 1
ATOM 744 C CA . TYR A 1 95 ? -2.148 0.464 6.516 1 98.62 95 TYR A CA 1
ATOM 745 C C . TYR A 1 95 ? -1.359 0.528 7.82 1 98.62 95 TYR A C 1
ATOM 747 O O . TYR A 1 95 ? -0.14 0.714 7.805 1 98.62 95 TYR A O 1
ATOM 755 N N . ILE A 1 96 ? -2.062 0.362 8.93 1 98.19 96 ILE A N 1
ATOM 756 C CA . ILE A 1 96 ? -1.392 0.492 10.219 1 98.19 96 ILE A CA 1
ATOM 757 C C . ILE A 1 96 ? -0.51 -0.729 10.469 1 98.19 96 ILE A C 1
ATOM 759 O O . ILE A 1 96 ? -0.981 -1.867 10.398 1 98.19 96 ILE A O 1
ATOM 763 N N . THR A 1 97 ? 0.738 -0.458 10.773 1 97.88 97 THR A N 1
ATOM 764 C CA . THR A 1 97 ? 1.665 -1.574 10.922 1 97.88 97 THR A CA 1
ATOM 765 C C . THR A 1 97 ? 2.098 -1.733 12.375 1 97.88 97 THR A C 1
ATOM 767 O O . THR A 1 97 ? 2.617 -2.781 12.766 1 97.88 97 THR A O 1
ATOM 770 N N . LYS A 1 98 ? 2.016 -0.731 13.109 1 97.81 98 LYS A N 1
ATOM 771 C CA . LYS A 1 98 ? 2.404 -0.741 14.516 1 97.81 98 LYS A CA 1
ATOM 772 C C . LYS A 1 98 ? 1.589 0.266 15.32 1 97.81 98 LYS A C 1
ATOM 774 O O . LYS A 1 98 ? 1.32 1.373 14.844 1 97.81 98 LYS A O 1
ATOM 779 N N . GLY A 1 99 ? 1.211 -0.098 16.562 1 97.69 99 GLY A N 1
ATOM 780 C CA . GLY A 1 99 ? 0.549 0.82 17.469 1 97.69 99 GLY A CA 1
ATOM 781 C C . GLY A 1 99 ? -0.872 1.152 17.062 1 97.69 99 GLY A C 1
ATOM 782 O O . GLY A 1 99 ? -1.585 0.299 16.531 1 97.69 99 GLY A O 1
ATOM 783 N N . ARG A 1 100 ? -1.267 2.391 17.562 1 97.56 100 ARG A N 1
ATOM 784 C CA . ARG A 1 100 ? -2.623 2.865 17.297 1 97.56 100 ARG A CA 1
ATOM 785 C C . ARG A 1 100 ? -2.611 4.281 16.734 1 97.56 100 ARG A C 1
ATOM 787 O O . ARG A 1 100 ? -1.697 5.062 17.031 1 97.56 100 ARG A O 1
ATOM 794 N N . LEU A 1 101 ? -3.623 4.504 15.938 1 97.12 101 LEU A N 1
ATOM 795 C CA . LEU A 1 101 ? -3.812 5.816 15.328 1 97.12 101 LEU A CA 1
ATOM 796 C C . LEU A 1 101 ? -5.234 6.32 15.555 1 97.12 101 LEU A C 1
ATOM 798 O O . LEU A 1 101 ? -6.195 5.566 15.398 1 97.12 101 LEU A O 1
ATOM 802 N N . ARG A 1 102 ? -5.379 7.582 16.047 1 96.38 102 ARG A N 1
ATOM 803 C CA . ARG A 1 102 ? -6.68 8.242 16.062 1 96.38 102 ARG A CA 1
ATOM 804 C C . ARG A 1 102 ? -6.941 8.961 14.734 1 96.38 102 ARG A C 1
ATOM 806 O O . ARG A 1 102 ? -6.145 9.812 14.32 1 96.38 102 ARG A O 1
ATOM 813 N N . PHE A 1 103 ? -8.031 8.562 14.062 1 96.56 103 PHE A N 1
ATOM 814 C CA . PHE A 1 103 ? -8.297 9.016 12.703 1 96.56 103 PHE A CA 1
ATOM 815 C C . PHE A 1 103 ? -9.641 9.734 12.625 1 96.56 103 PHE A C 1
ATOM 817 O O . PHE A 1 103 ? -10.68 9.164 12.969 1 96.56 103 PHE A O 1
ATOM 824 N N . PHE A 1 104 ? -9.555 10.969 12.094 1 95.12 104 PHE A N 1
ATOM 825 C CA . PHE A 1 104 ? -10.734 11.828 12.047 1 95.12 104 PHE A CA 1
ATOM 826 C C . PHE A 1 104 ? -11.32 11.875 10.641 1 95.12 104 PHE A C 1
ATOM 828 O O . PHE A 1 104 ? -10.578 11.867 9.656 1 95.12 104 PHE A O 1
ATOM 835 N N . THR A 1 105 ? -12.641 11.914 10.594 1 94.62 105 THR A N 1
ATOM 836 C CA . THR A 1 105 ? -13.367 12.055 9.336 1 94.62 105 THR A CA 1
ATOM 837 C C . THR A 1 105 ? -14.383 13.195 9.43 1 94.62 105 THR A C 1
ATOM 839 O O . THR A 1 105 ? -14.469 13.875 10.453 1 94.62 105 THR A O 1
ATOM 842 N N . SER A 1 106 ? -15.016 13.352 8.312 1 92.62 106 SER A N 1
ATOM 843 C CA . SER A 1 106 ? -16 14.43 8.242 1 92.62 106 SER A CA 1
ATOM 844 C C . SER A 1 106 ? -17.375 13.945 8.688 1 92.62 106 SER A C 1
ATOM 846 O O . SER A 1 106 ? -17.797 12.836 8.352 1 92.62 106 SER A O 1
ATOM 848 N N . SER A 1 107 ? -18.094 14.852 9.375 1 87.06 107 SER A N 1
ATOM 849 C CA . SER A 1 107 ? -19.469 14.531 9.75 1 87.06 107 SER A CA 1
ATOM 850 C C . SER A 1 107 ? -20.406 14.672 8.562 1 87.06 107 SER A C 1
ATOM 852 O O . SER A 1 107 ? -21.484 14.062 8.547 1 87.06 107 SER A O 1
ATOM 854 N N . SER A 1 108 ? -19.953 15.375 7.586 1 87.44 108 SER A N 1
ATOM 855 C CA . SER A 1 108 ? -20.812 15.633 6.43 1 87.44 108 SER A CA 1
ATOM 856 C C . SER A 1 108 ? -20.734 14.484 5.426 1 87.44 108 SER A C 1
ATOM 858 O O . SER A 1 108 ? -21.578 14.391 4.523 1 87.44 108 SER A O 1
ATOM 860 N N . ALA A 1 109 ? -19.812 13.648 5.555 1 86.94 109 ALA A N 1
ATOM 861 C CA . ALA A 1 109 ? -19.672 12.422 4.773 1 86.94 109 ALA A CA 1
ATOM 862 C C . ALA A 1 109 ? -19.234 11.258 5.66 1 86.94 109 ALA A C 1
ATOM 864 O O . ALA A 1 109 ? -18.078 10.875 5.668 1 86.94 109 ALA A O 1
ATOM 865 N N . PRO A 1 110 ? -20.156 10.742 6.316 1 79.81 110 PRO A N 1
ATOM 866 C CA . PRO A 1 110 ? -19.844 9.711 7.305 1 79.81 110 PRO A CA 1
ATOM 867 C C . PRO A 1 110 ? -19.109 8.516 6.691 1 79.81 110 PRO A C 1
ATOM 869 O O . PRO A 1 110 ? -19.453 8.078 5.586 1 79.81 110 PRO A O 1
ATOM 872 N N . SER A 1 111 ? -18.203 8.086 7.496 1 80.62 111 SER A N 1
ATOM 873 C CA . SER A 1 111 ? -17.328 7.004 7.051 1 80.62 111 SER A CA 1
ATOM 874 C C . SER A 1 111 ? -18.109 5.695 6.891 1 80.62 111 SER A C 1
ATOM 876 O O . SER A 1 111 ? -19.172 5.52 7.496 1 80.62 111 SER A O 1
ATOM 878 N N . ALA A 1 112 ? -17.516 4.93 6.008 1 76.75 112 ALA A N 1
ATOM 879 C CA . ALA A 1 112 ? -18 3.551 5.906 1 76.75 112 ALA A CA 1
ATOM 880 C C . ALA A 1 112 ? -17.031 2.592 6.609 1 76.75 112 ALA A C 1
ATOM 882 O O . ALA A 1 112 ? -15.852 2.891 6.766 1 76.75 112 ALA A O 1
ATOM 883 N N . SER A 1 113 ? -17.578 1.617 7.312 1 74.12 113 SER A N 1
ATOM 884 C CA . SER A 1 113 ? -16.75 0.601 7.957 1 74.12 113 SER A CA 1
ATOM 885 C C . SER A 1 113 ? -17.281 -0.802 7.664 1 74.12 113 SER A C 1
ATOM 887 O O . SER A 1 113 ? -18.484 -0.999 7.5 1 74.12 113 SER A O 1
ATOM 889 N N . THR A 1 114 ? -16.344 -1.585 7.523 1 58.62 114 THR A N 1
ATOM 890 C CA . THR A 1 114 ? -16.766 -2.98 7.473 1 58.62 114 THR A CA 1
ATOM 891 C C . THR A 1 114 ? -17.281 -3.441 8.828 1 58.62 114 THR A C 1
ATOM 893 O O . THR A 1 114 ? -18.078 -4.379 8.914 1 58.62 114 THR A O 1
ATOM 896 N N . GLU A 1 115 ? -16.547 -2.869 9.867 1 59.78 115 GLU A N 1
ATOM 897 C CA . GLU A 1 115 ? -17 -3.279 11.195 1 59.78 115 GLU A CA 1
ATOM 898 C C . GLU A 1 115 ? -18.016 -2.293 11.758 1 59.78 115 GLU A C 1
ATOM 900 O O . GLU A 1 115 ? -17.719 -1.104 11.898 1 59.78 115 GLU A O 1
ATOM 905 N N . ILE A 1 116 ? -19 -2.789 11.984 1 49.25 116 ILE A N 1
ATOM 906 C CA . ILE A 1 116 ? -20.125 -2.041 12.547 1 49.25 116 ILE A CA 1
ATOM 907 C C . ILE A 1 116 ? -19.812 -1.666 13.992 1 49.25 116 ILE A C 1
ATOM 909 O O . ILE A 1 116 ? -20.312 -0.651 14.492 1 49.25 116 ILE A O 1
ATOM 913 N N . SER A 1 117 ? -18.938 -2.475 14.555 1 46.28 117 SER A N 1
ATOM 914 C CA . SER A 1 117 ? -18.875 -2.264 15.992 1 46.28 117 SER A CA 1
ATOM 915 C C . SER A 1 117 ? -17.969 -1.087 16.344 1 46.28 117 SER A C 1
ATOM 917 O O . SER A 1 117 ? -17.969 -0.605 17.469 1 46.28 117 SER A O 1
ATOM 919 N N . GLN A 1 118 ? -17.109 -0.882 15.398 1 56.34 118 GLN A N 1
ATOM 920 C CA . GLN A 1 118 ? -16.266 0.228 15.82 1 56.34 118 GLN A CA 1
ATOM 921 C C . GLN A 1 118 ? -16.953 1.568 15.594 1 56.34 118 GLN A C 1
ATOM 923 O O . GLN A 1 118 ? -17.359 1.88 14.477 1 56.34 118 GLN A O 1
ATOM 928 N N . THR A 1 119 ? -17.281 2.094 16.734 1 59.25 119 THR A N 1
ATOM 929 C CA . THR A 1 119 ? -18.172 3.248 16.828 1 59.25 119 THR A CA 1
ATOM 930 C C . THR A 1 119 ? -17.406 4.535 16.531 1 59.25 119 THR A C 1
ATOM 932 O O . THR A 1 119 ? -16.281 4.73 17 1 59.25 119 THR A O 1
ATOM 935 N N . LEU A 1 120 ? -17.953 5.094 15.648 1 66.25 120 LEU A N 1
ATOM 936 C CA . LEU A 1 120 ? -17.641 6.52 15.555 1 66.25 120 LEU A CA 1
ATOM 937 C C . LEU A 1 120 ? -17.875 7.211 16.891 1 66.25 120 LEU A C 1
ATOM 939 O O . LEU A 1 120 ? -18.938 7.051 17.516 1 66.25 120 LEU A O 1
ATOM 943 N N . LYS A 1 121 ? -16.906 7.879 17.516 1 69.25 121 LYS A N 1
ATOM 944 C CA . LYS A 1 121 ? -16.938 8.312 18.906 1 69.25 121 LYS A CA 1
ATOM 945 C C . LYS A 1 121 ? -17.516 9.719 19.031 1 69.25 121 LYS A C 1
ATOM 947 O O . LYS A 1 121 ? -18 10.102 20.094 1 69.25 121 LYS A O 1
ATOM 952 N N . SER A 1 122 ? -17.562 10.484 18.016 1 75.31 122 SER A N 1
ATOM 953 C CA . SER A 1 122 ? -18.047 11.859 18.109 1 75.31 122 SER A CA 1
ATOM 954 C C . SER A 1 122 ? -18.891 12.234 16.891 1 75.31 122 SER A C 1
ATOM 956 O O . SER A 1 122 ? -18.547 11.883 15.758 1 75.31 122 SER A O 1
ATOM 958 N N . GLU A 1 123 ? -19.906 12.875 17.25 1 73.44 123 GLU A N 1
ATOM 959 C CA . GLU A 1 123 ? -20.797 13.305 16.172 1 73.44 123 GLU A CA 1
ATOM 960 C C . GLU A 1 123 ? -20.219 14.508 15.422 1 73.44 123 GLU A C 1
ATOM 962 O O . GLU A 1 123 ? -20.312 14.586 14.195 1 73.44 123 GLU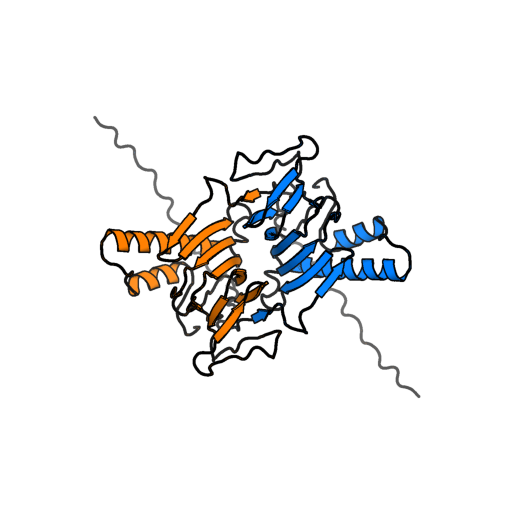 A O 1
ATOM 967 N N . ASN A 1 124 ? -19.656 15.398 16.109 1 79.31 124 ASN A N 1
ATOM 968 C CA . ASN A 1 124 ? -19.203 16.641 15.516 1 79.31 124 ASN A CA 1
ATOM 969 C C . ASN A 1 124 ? -17.797 16.5 14.93 1 79.31 124 ASN A C 1
ATOM 971 O O . ASN A 1 124 ? -17.484 17.125 13.914 1 79.31 124 ASN A O 1
ATOM 975 N N . LYS A 1 125 ? -17.047 15.773 15.57 1 87.19 125 LYS A N 1
ATOM 976 C CA . LYS A 1 125 ? -15.695 15.461 15.109 1 87.19 125 LYS A CA 1
ATOM 977 C C . LYS A 1 125 ? -15.438 13.961 15.148 1 87.19 125 LYS A C 1
ATOM 979 O O . LYS A 1 125 ? -14.688 13.477 15.992 1 87.19 125 LYS A O 1
ATOM 984 N N . PRO A 1 126 ? -16.125 13.312 14.258 1 91.62 126 PRO A N 1
ATOM 985 C CA . PRO A 1 126 ? -16.062 11.852 14.312 1 91.62 126 PRO A CA 1
ATOM 986 C C . PRO A 1 126 ? -14.633 11.328 14.141 1 91.62 126 PRO A C 1
ATOM 988 O O . PRO A 1 126 ? -13.859 11.867 13.344 1 91.62 126 PRO A O 1
ATOM 991 N N . PHE A 1 127 ? -14.281 10.336 14.969 1 93.06 127 PHE A N 1
ATOM 992 C CA . PHE A 1 127 ? -12.984 9.688 14.82 1 93.06 127 PHE A CA 1
ATOM 993 C C . PHE A 1 127 ? -13.078 8.203 15.164 1 93.06 127 PHE A C 1
ATOM 995 O O . PHE A 1 127 ? -14.062 7.762 15.773 1 93.06 127 PHE A O 1
ATOM 1002 N N . ARG A 1 128 ? -12.117 7.461 14.734 1 92.88 128 ARG A N 1
ATOM 1003 C CA . ARG A 1 128 ? -11.891 6.059 15.078 1 92.88 128 ARG A CA 1
ATOM 1004 C C . ARG A 1 128 ? -10.461 5.828 15.539 1 92.88 128 ARG A C 1
ATOM 1006 O O . ARG A 1 128 ? -9.547 6.555 15.133 1 92.88 128 ARG A O 1
ATOM 1013 N N . ILE A 1 129 ? -10.383 4.879 16.422 1 94.69 129 ILE A N 1
ATOM 1014 C CA . ILE A 1 129 ? -9.047 4.406 16.797 1 94.69 129 ILE A CA 1
ATOM 1015 C C . ILE A 1 129 ? -8.719 3.139 16 1 94.69 129 ILE A C 1
ATOM 1017 O O . ILE A 1 129 ? -9.438 2.141 16.094 1 94.69 129 ILE A O 1
ATOM 1021 N N . LEU A 1 130 ? -7.668 3.199 15.25 1 95.44 130 LEU A N 1
ATOM 1022 C CA . LEU A 1 130 ? -7.23 2.088 14.414 1 95.44 130 LEU A CA 1
ATOM 1023 C C . LEU A 1 130 ? -5.953 1.463 14.961 1 95.44 130 LEU A C 1
ATOM 1025 O O . LEU A 1 130 ? -5.152 2.145 15.609 1 95.44 130 LEU A O 1
ATOM 1029 N N . LYS A 1 131 ? -5.844 0.19 14.68 1 96.06 131 LYS A N 1
ATOM 1030 C CA . LYS A 1 131 ? -4.703 -0.558 15.195 1 96.06 131 LYS A CA 1
ATOM 1031 C C . LYS A 1 131 ? -3.988 -1.312 14.07 1 96.06 131 LYS A C 1
ATOM 1033 O O . LYS A 1 131 ? -4.461 -1.336 12.938 1 96.06 131 LYS A O 1
ATOM 1038 N N . ALA A 1 132 ? -2.83 -1.902 14.461 1 96.56 132 ALA A N 1
ATOM 1039 C CA . ALA A 1 132 ? -2.041 -2.662 13.5 1 96.56 132 ALA A CA 1
ATOM 1040 C C . ALA A 1 132 ? -2.906 -3.682 12.758 1 96.56 132 ALA A C 1
ATOM 1042 O O . ALA A 1 132 ? -3.682 -4.41 13.383 1 96.56 132 ALA A O 1
ATOM 1043 N N . GLY A 1 133 ? -2.816 -3.615 11.43 1 95 133 GLY A N 1
ATOM 1044 C CA . GLY A 1 133 ? -3.598 -4.508 10.594 1 95 133 GLY A CA 1
ATOM 1045 C C . GLY A 1 133 ? -4.809 -3.838 9.969 1 95 133 GLY A C 1
ATOM 1046 O O . GLY A 1 133 ? -5.375 -4.344 9 1 95 133 GLY A O 1
ATOM 1047 N N . ASP A 1 134 ? -5.258 -2.758 10.578 1 95.5 134 ASP A N 1
ATOM 1048 C CA . ASP A 1 134 ? -6.391 -2.02 10.031 1 95.5 134 ASP A CA 1
ATOM 1049 C C . ASP A 1 134 ? -5.977 -1.217 8.797 1 95.5 134 ASP A C 1
ATOM 1051 O O . ASP A 1 134 ? -4.797 -0.92 8.617 1 95.5 134 ASP A O 1
ATOM 1055 N N . TYR A 1 135 ? -6.941 -0.97 7.941 1 97 135 TYR A N 1
ATOM 1056 C CA . TYR A 1 135 ? -6.719 -0.313 6.66 1 97 135 TYR A CA 1
ATOM 1057 C C . TYR A 1 135 ? -7.715 0.823 6.449 1 97 135 TYR A C 1
ATOM 1059 O O . TYR A 1 135 ? -8.891 0.696 6.793 1 97 135 TYR A O 1
ATOM 1067 N N . ILE A 1 136 ? -7.242 1.975 5.934 1 97.06 136 ILE A N 1
ATOM 1068 C CA . ILE A 1 136 ? -8.07 3.146 5.672 1 97.06 136 ILE A CA 1
ATOM 1069 C C . ILE A 1 136 ? -7.965 3.537 4.199 1 97.06 136 ILE A C 1
ATOM 1071 O O . ILE A 1 136 ? -6.859 3.656 3.662 1 97.06 136 ILE A O 1
ATOM 1075 N N . VAL A 1 137 ? -9.062 3.758 3.557 1 97.44 137 VAL A N 1
ATOM 1076 C CA . VAL A 1 137 ? -9.117 4.25 2.186 1 97.44 137 VAL A CA 1
ATOM 1077 C C . VAL A 1 137 ? -9.688 5.668 2.166 1 97.44 137 VAL A C 1
ATOM 1079 O O . VAL A 1 137 ? -10.82 5.895 2.604 1 97.44 137 VAL A O 1
ATOM 1082 N N . VAL A 1 138 ? -8.914 6.602 1.663 1 97.5 138 VAL A N 1
ATOM 1083 C CA . VAL A 1 138 ? -9.297 8.008 1.541 1 97.5 138 VAL A CA 1
ATOM 1084 C C . VAL A 1 138 ? -9.336 8.406 0.067 1 97.5 138 VAL A C 1
ATOM 1086 O O . VAL A 1 138 ? -8.312 8.758 -0.517 1 97.5 138 VAL A O 1
ATOM 1089 N N . PRO A 1 139 ? -10.477 8.375 -0.552 1 96 139 PRO A N 1
ATOM 1090 C CA . PRO A 1 139 ? -10.57 8.797 -1.95 1 96 139 PRO A CA 1
ATOM 1091 C C . PRO A 1 139 ? -10.484 10.312 -2.113 1 96 139 PRO A C 1
ATOM 1093 O O . PRO A 1 139 ? -10.516 11.047 -1.122 1 96 139 PRO A O 1
ATOM 1096 N N . PRO A 1 140 ? -10.328 10.766 -3.42 1 95.69 140 PRO A N 1
ATOM 1097 C CA . PRO A 1 140 ? -10.352 12.219 -3.627 1 95.69 140 PRO A CA 1
ATOM 1098 C C . PRO A 1 140 ? -11.602 12.875 -3.043 1 95.69 140 PRO A C 1
ATOM 1100 O O . PRO A 1 140 ? -12.695 12.305 -3.119 1 95.69 140 PRO A O 1
ATOM 1103 N N . CYS A 1 141 ? -11.406 14.008 -2.33 1 95.62 141 CYS A N 1
ATOM 1104 C CA . CYS A 1 141 ? -12.469 14.844 -1.785 1 95.62 141 CYS A CA 1
ATOM 1105 C C . CYS A 1 141 ? -12.969 14.305 -0.452 1 95.62 141 CYS A C 1
ATOM 1107 O O . CYS A 1 141 ? -14.023 14.703 0.03 1 95.62 141 CYS A O 1
ATOM 1109 N N . ALA A 1 142 ? -12.281 13.398 0.143 1 96 142 ALA A N 1
ATOM 1110 C CA . ALA A 1 142 ? -12.625 12.953 1.492 1 96 142 ALA A CA 1
ATOM 1111 C C . ALA A 1 142 ? -11.812 13.711 2.541 1 96 142 ALA A C 1
ATOM 1113 O O . ALA A 1 142 ? -10.586 13.688 2.52 1 96 142 ALA A O 1
ATOM 1114 N N . ILE A 1 143 ? -12.453 14.344 3.447 1 96.62 143 ILE A N 1
ATOM 1115 C CA . ILE A 1 143 ? -11.805 15.102 4.512 1 96.62 143 ILE A CA 1
ATOM 1116 C C . ILE A 1 143 ? -11.281 14.141 5.582 1 96.62 143 ILE A C 1
ATOM 1118 O O . ILE A 1 143 ? -11.984 13.211 5.984 1 96.62 143 ILE A O 1
ATOM 1122 N N . HIS A 1 144 ? -10.086 14.367 6.016 1 97.12 144 HIS A N 1
ATOM 1123 C CA . HIS A 1 144 ? -9.492 13.477 7.004 1 97.12 144 HIS A CA 1
ATOM 1124 C C . HIS A 1 144 ? -8.328 14.148 7.723 1 97.12 144 HIS A C 1
ATOM 1126 O O . HIS A 1 144 ? -7.75 15.109 7.211 1 97.12 144 HIS A O 1
ATOM 1132 N N . ASN A 1 145 ? -8 13.703 8.828 1 97.06 145 ASN A N 1
ATOM 1133 C CA . ASN A 1 145 ? -6.746 13.906 9.547 1 97.06 145 ASN A CA 1
ATOM 1134 C C . ASN A 1 145 ? -6.523 12.812 10.594 1 97.06 145 ASN A C 1
ATOM 1136 O O . ASN A 1 145 ? -7.328 11.891 10.719 1 97.06 145 ASN A O 1
ATOM 1140 N N . PHE A 1 146 ? -5.375 12.891 11.242 1 97.56 146 PHE A N 1
ATOM 1141 C CA . PHE A 1 146 ? -5.043 11.867 12.219 1 97.56 146 PHE A CA 1
ATOM 1142 C C . PHE A 1 146 ? -4.023 12.383 13.227 1 97.56 146 PHE A C 1
ATOM 1144 O O . PHE A 1 146 ? -3.418 13.438 13.016 1 97.56 146 PHE A O 1
ATOM 1151 N N . ASP A 1 147 ? -3.877 11.688 14.328 1 97.19 147 ASP A N 1
ATOM 1152 C CA . ASP A 1 147 ? -2.812 11.922 15.297 1 97.19 147 ASP A CA 1
ATOM 1153 C C . ASP A 1 147 ? -2.51 10.664 16.094 1 97.19 147 ASP A C 1
ATOM 1155 O O . ASP A 1 147 ? -3.16 9.633 15.906 1 97.19 147 ASP A O 1
ATOM 1159 N N . ASN A 1 148 ? -1.37 10.711 16.812 1 98.44 148 ASN A N 1
ATOM 1160 C CA . ASN A 1 148 ? -1.023 9.711 17.828 1 98.44 148 ASN A CA 1
ATOM 1161 C C . ASN A 1 148 ? -1.051 10.305 19.234 1 98.44 148 ASN A C 1
ATOM 1163 O O . ASN A 1 148 ? -0.019 10.734 19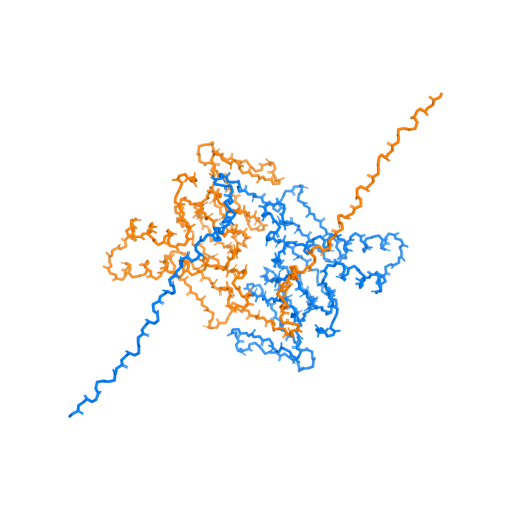.75 1 98.44 148 ASN A O 1
ATOM 1167 N N . PRO A 1 149 ? -2.23 10.227 19.859 1 97.56 149 PRO A N 1
ATOM 1168 C CA . PRO A 1 149 ? -2.316 10.773 21.219 1 97.56 149 PRO A CA 1
ATOM 1169 C C . PRO A 1 149 ? -1.887 9.766 22.281 1 97.56 149 PRO A C 1
ATOM 11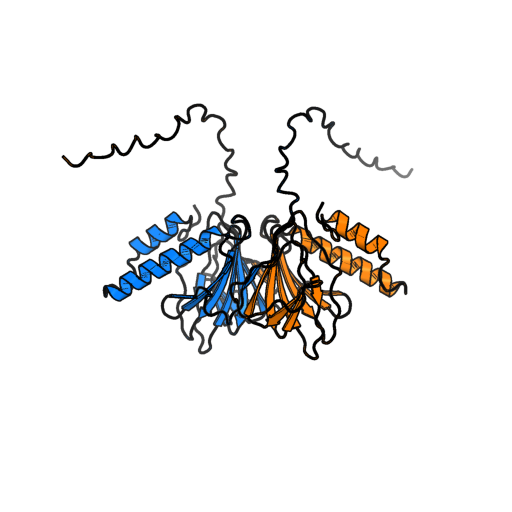71 O O . PRO A 1 149 ? -2.07 10.008 23.484 1 97.56 149 PRO A O 1
ATOM 1174 N N . PHE A 1 150 ? -1.409 8.633 21.891 1 98.06 150 PHE A N 1
ATOM 1175 C CA . PHE A 1 150 ? -1.149 7.527 22.797 1 98.06 150 PHE A CA 1
ATOM 1176 C C . PHE A 1 150 ? 0.299 7.547 23.281 1 98.06 150 PHE A C 1
ATOM 1178 O O . PHE A 1 150 ? 1.103 8.352 22.812 1 98.06 150 PHE A O 1
ATOM 1185 N N . GLN A 1 151 ? 0.643 6.602 24.203 1 98.25 151 GLN A N 1
ATOM 1186 C CA . GLN A 1 151 ? 1.953 6.57 24.844 1 98.25 151 GLN A CA 1
ATOM 1187 C C . GLN A 1 151 ? 2.904 5.633 24.109 1 98.25 151 GLN A C 1
ATOM 1189 O O . GLN A 1 151 ? 4.062 5.484 24.484 1 98.25 151 GLN A O 1
ATOM 1194 N N . GLU A 1 152 ? 2.449 5.074 23.078 1 98.25 152 GLU A N 1
ATOM 1195 C CA . GLU A 1 152 ? 3.271 4.168 22.281 1 98.25 152 GLU A CA 1
ATOM 1196 C C . GLU A 1 152 ? 3.48 4.711 20.875 1 98.25 152 GLU A C 1
ATOM 1198 O O . GLU A 1 152 ? 2.699 5.539 20.406 1 98.25 152 GLU A O 1
ATOM 1203 N N . GLU A 1 153 ? 4.527 4.234 20.219 1 98.56 153 GLU A N 1
ATOM 1204 C CA . GLU A 1 153 ? 4.809 4.586 18.828 1 98.56 153 GLU A CA 1
ATOM 1205 C C . GLU A 1 153 ? 3.758 4.004 17.891 1 98.56 153 GLU A C 1
ATOM 1207 O O . GLU A 1 153 ? 3.238 2.912 18.125 1 98.56 153 GLU A O 1
ATOM 1212 N N . ALA A 1 154 ? 3.428 4.816 16.922 1 98.5 154 ALA A N 1
ATOM 1213 C CA . ALA A 1 154 ? 2.564 4.332 15.844 1 98.5 154 ALA A CA 1
ATOM 1214 C C . ALA A 1 154 ? 3.293 4.352 14.5 1 98.5 154 ALA A C 1
ATOM 1216 O O . ALA A 1 154 ? 4.133 5.223 14.258 1 98.5 154 ALA A O 1
ATOM 1217 N N . ALA A 1 155 ? 3.025 3.357 13.656 1 98.38 155 ALA A N 1
ATOM 1218 C CA . ALA A 1 155 ? 3.584 3.324 12.312 1 98.38 155 ALA A CA 1
ATOM 1219 C C . ALA A 1 155 ? 2.545 2.854 11.297 1 98.38 155 ALA A C 1
ATOM 1221 O O . ALA A 1 155 ? 1.642 2.084 11.633 1 98.38 155 ALA A O 1
ATOM 1222 N N . PHE A 1 156 ? 2.701 3.377 10.117 1 98.31 156 PHE A N 1
ATOM 1223 C CA . PHE A 1 156 ? 1.78 2.982 9.055 1 98.31 156 PHE A CA 1
ATOM 1224 C C . PHE A 1 156 ? 2.416 3.18 7.684 1 98.31 156 PHE A C 1
ATOM 1226 O O . PHE A 1 156 ? 3.363 3.955 7.539 1 98.31 156 PHE A O 1
ATOM 1233 N N . LEU A 1 157 ? 1.955 2.398 6.688 1 98.69 157 LEU A N 1
ATOM 1234 C CA . LEU A 1 157 ? 2.268 2.586 5.273 1 98.69 157 LEU A CA 1
ATOM 1235 C C . LEU A 1 157 ? 1.222 3.469 4.598 1 98.69 157 LEU A C 1
ATOM 1237 O O . LEU A 1 157 ? 0.026 3.17 4.648 1 98.69 157 LEU A O 1
ATOM 1241 N N . ASN A 1 158 ? 1.676 4.57 3.969 1 98.5 158 ASN A N 1
ATOM 1242 C CA . ASN A 1 158 ? 0.834 5.406 3.121 1 98.5 158 ASN A CA 1
ATOM 1243 C C . ASN A 1 158 ? 1.076 5.125 1.641 1 98.5 158 ASN A C 1
ATOM 1245 O O . ASN A 1 158 ? 2.225 5.035 1.201 1 98.5 158 ASN A O 1
ATOM 1249 N N . THR A 1 159 ? -0.014 5.035 0.987 1 98.19 159 THR A N 1
ATOM 1250 C CA . THR A 1 159 ? 0.104 4.957 -0.465 1 98.19 159 THR A CA 1
ATOM 1251 C C . T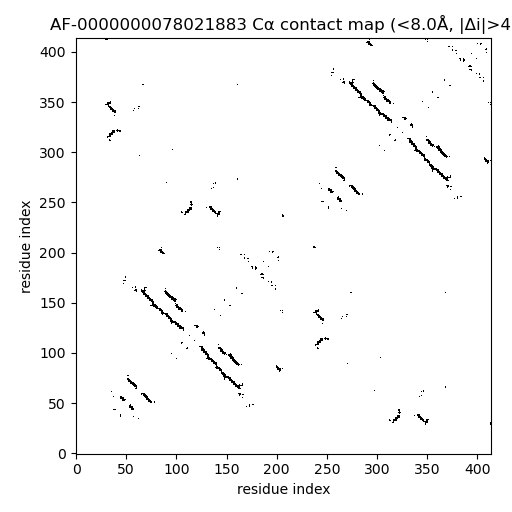HR A 1 159 ? -0.7 6.066 -1.134 1 98.19 159 THR A C 1
ATOM 1253 O O . THR A 1 159 ? -1.684 6.555 -0.572 1 98.19 159 THR A O 1
ATOM 1256 N N . PHE A 1 160 ? -0.217 6.445 -2.289 1 97.81 160 PHE A N 1
ATOM 1257 C CA . PHE A 1 160 ? -0.835 7.508 -3.074 1 97.81 160 PHE A CA 1
ATOM 1258 C C . PHE A 1 160 ? -1.013 7.074 -4.523 1 97.81 160 PHE A C 1
ATOM 1260 O O . PHE A 1 160 ? -0.076 6.562 -5.145 1 97.81 160 PHE A O 1
ATOM 1267 N N . THR A 1 161 ? -2.156 7.258 -5.059 1 96.81 161 THR A N 1
ATOM 1268 C CA . THR A 1 161 ? -2.443 7.012 -6.469 1 96.81 161 THR A CA 1
ATOM 1269 C C . THR A 1 161 ? -3.111 8.227 -7.102 1 96.81 161 THR A C 1
ATOM 1271 O O . THR A 1 161 ? -4.273 8.523 -6.82 1 96.81 161 THR A O 1
ATOM 1274 N N . PRO A 1 162 ? -2.432 9.07 -7.922 1 96.25 162 PRO A N 1
ATOM 1275 C CA . PRO A 1 162 ? -1.058 8.859 -8.383 1 96.25 162 PRO A CA 1
ATOM 1276 C C . PRO A 1 162 ? -0.016 9.289 -7.352 1 96.25 162 PRO A C 1
ATOM 1278 O O . PRO A 1 162 ? -0.35 9.5 -6.184 1 96.25 162 PRO A O 1
ATOM 1281 N N . ALA A 1 163 ? 1.308 9.375 -7.738 1 96.94 163 ALA A N 1
ATOM 1282 C CA . ALA A 1 163 ? 2.453 9.398 -6.832 1 96.94 163 ALA A CA 1
ATOM 1283 C C . ALA A 1 163 ? 2.799 10.82 -6.418 1 96.94 163 ALA A C 1
ATOM 1285 O O . ALA A 1 163 ? 3.596 11.031 -5.5 1 96.94 163 ALA A O 1
ATOM 1286 N N . TYR A 1 164 ? 2.174 11.812 -6.895 1 94.5 164 TYR A N 1
ATOM 1287 C CA . TYR A 1 164 ? 2.654 13.188 -6.852 1 94.5 164 TYR A CA 1
ATOM 1288 C C . TYR A 1 164 ? 2.742 13.695 -5.418 1 94.5 164 TYR A C 1
ATOM 1290 O O . TYR A 1 164 ? 3.574 14.547 -5.102 1 94.5 164 TYR A O 1
ATOM 1298 N N . TYR A 1 165 ? 1.965 13.211 -4.57 1 95.81 165 TYR A N 1
ATOM 1299 C CA . TYR A 1 165 ? 1.882 13.742 -3.219 1 95.81 165 TYR A CA 1
ATOM 1300 C C . TYR A 1 165 ? 3.164 13.469 -2.441 1 95.81 165 TYR A C 1
ATOM 1302 O O . TYR A 1 165 ? 3.408 14.078 -1.397 1 95.81 165 TYR A O 1
ATOM 1310 N N . VAL A 1 166 ? 3.98 12.547 -2.844 1 96.62 166 VAL A N 1
ATOM 1311 C CA . VAL A 1 166 ? 5.27 12.305 -2.207 1 96.62 166 VAL A CA 1
ATOM 1312 C C . VAL A 1 166 ? 6.129 13.562 -2.279 1 96.62 166 VAL A C 1
ATOM 1314 O O . VAL A 1 166 ? 6.824 13.906 -1.317 1 96.62 166 VAL A O 1
ATOM 1317 N N . ASP A 1 167 ? 6.023 14.234 -3.355 1 95.25 167 ASP A N 1
ATOM 1318 C CA . ASP A 1 167 ? 6.793 15.461 -3.494 1 95.25 167 ASP A CA 1
ATOM 1319 C C . ASP A 1 167 ? 6.234 16.562 -2.598 1 95.25 167 ASP A C 1
ATOM 1321 O O . ASP A 1 167 ? 6.977 17.438 -2.135 1 95.25 167 ASP A O 1
ATOM 1325 N N . ALA A 1 168 ? 4.957 16.547 -2.361 1 93.62 168 ALA A N 1
ATOM 1326 C CA . ALA A 1 168 ? 4.391 17.453 -1.376 1 93.62 168 ALA A CA 1
ATOM 1327 C C . ALA A 1 168 ? 5.012 17.234 0.001 1 93.62 168 ALA A C 1
ATOM 1329 O O . ALA A 1 168 ? 5.371 18.188 0.69 1 93.62 168 ALA A O 1
ATOM 1330 N N . ILE A 1 169 ? 5.145 16.016 0.39 1 93.75 169 ILE A N 1
ATOM 1331 C CA . ILE A 1 169 ? 5.723 15.656 1.678 1 93.75 169 ILE A CA 1
ATOM 1332 C C . ILE A 1 169 ? 7.164 16.156 1.757 1 93.75 169 ILE A C 1
ATOM 1334 O O . ILE A 1 169 ? 7.566 16.75 2.756 1 93.75 169 ILE A O 1
ATOM 1338 N N . ARG A 1 170 ? 7.891 15.961 0.654 1 95 170 ARG A N 1
ATOM 1339 C CA . ARG A 1 170 ? 9.258 16.453 0.587 1 95 170 ARG A CA 1
ATOM 1340 C C . ARG A 1 170 ? 9.305 17.969 0.78 1 95 170 ARG A C 1
ATOM 1342 O O . ARG A 1 170 ? 10.148 18.484 1.523 1 95 170 ARG A O 1
ATOM 1349 N N . THR A 1 171 ? 8.43 18.594 0.137 1 94.31 171 THR A N 1
ATOM 1350 C CA . THR A 1 171 ? 8.398 20.047 0.172 1 94.31 171 THR A CA 1
ATOM 1351 C C . THR A 1 171 ? 8.047 20.547 1.571 1 94.31 171 THR A C 1
ATOM 1353 O O . THR A 1 171 ? 8.695 21.453 2.092 1 94.31 171 THR A O 1
ATOM 1356 N N . ILE A 1 172 ? 7.078 19.969 2.184 1 89.69 172 ILE A N 1
ATOM 1357 C CA . ILE A 1 172 ? 6.672 20.359 3.529 1 89.69 172 ILE A CA 1
ATOM 1358 C C . ILE A 1 172 ? 7.824 20.109 4.504 1 89.69 172 ILE A C 1
ATOM 1360 O O . ILE A 1 172 ? 8.094 20.953 5.367 1 89.69 172 ILE A O 1
ATOM 1364 N N . ALA A 1 173 ? 8.484 19.062 4.383 1 89.19 173 ALA A N 1
ATOM 1365 C CA . ALA A 1 173 ? 9.609 18.734 5.254 1 89.19 173 ALA A CA 1
ATOM 1366 C C . ALA A 1 173 ? 10.727 19.766 5.113 1 89.19 173 ALA A C 1
ATOM 1368 O O . ALA A 1 173 ? 11.266 20.234 6.109 1 89.19 173 ALA A O 1
ATOM 1369 N N . LYS A 1 174 ? 10.984 20.031 3.914 1 92.25 174 LYS A N 1
ATOM 1370 C CA . LYS A 1 174 ? 12.039 21 3.633 1 92.25 174 LYS A CA 1
ATOM 1371 C C . LYS A 1 174 ? 11.703 22.359 4.215 1 92.25 174 LYS A C 1
ATOM 1373 O O . LYS A 1 174 ? 12.547 23 4.859 1 92.25 174 LYS A O 1
ATOM 1378 N N . LYS A 1 175 ? 10.539 22.766 4.012 1 91.12 175 LYS A N 1
ATOM 1379 C CA . LYS A 1 175 ? 10.117 24.078 4.488 1 91.12 175 LYS A CA 1
ATOM 1380 C C . LYS A 1 175 ? 10.031 24.109 6.012 1 91.12 175 LYS A C 1
ATOM 1382 O O . LYS A 1 175 ? 10.367 25.109 6.637 1 91.12 175 LYS A O 1
ATOM 1387 N N . THR A 1 176 ? 9.539 23.062 6.594 1 87.5 176 THR A N 1
ATOM 1388 C CA . THR A 1 176 ? 9.484 22.969 8.047 1 87.5 176 THR A CA 1
ATOM 1389 C C . THR A 1 176 ? 10.883 23.016 8.648 1 87.5 176 THR A C 1
ATOM 1391 O O . THR A 1 176 ? 11.117 23.719 9.633 1 87.5 176 THR A O 1
ATOM 1394 N N . GLN A 1 177 ? 11.781 22.281 8.094 1 87.62 177 GLN A N 1
ATOM 1395 C CA . GLN A 1 177 ? 13.164 22.297 8.57 1 87.62 177 GLN A CA 1
ATOM 1396 C C . GLN A 1 177 ? 13.773 23.688 8.453 1 87.62 177 GLN A C 1
ATOM 1398 O O . GLN A 1 177 ? 14.484 24.141 9.352 1 87.62 177 GLN A O 1
ATOM 1403 N N . LYS A 1 178 ? 13.508 24.266 7.371 1 89.38 178 LYS A N 1
ATOM 1404 C CA . LYS A 1 178 ? 13.992 25.625 7.188 1 89.38 178 LYS A CA 1
ATOM 1405 C C . LYS A 1 178 ? 13.445 26.562 8.273 1 89.38 178 LYS A C 1
ATOM 1407 O O . LYS A 1 178 ? 14.18 27.391 8.805 1 89.38 178 LYS A O 1
ATOM 1412 N N . ALA A 1 179 ? 12.195 26.391 8.5 1 88.69 179 ALA A N 1
ATOM 1413 C CA . ALA A 1 179 ? 11.586 27.203 9.547 1 88.69 179 ALA A CA 1
ATOM 1414 C C . ALA A 1 179 ? 12.25 26.938 10.898 1 88.69 179 ALA A C 1
ATOM 1416 O O . ALA A 1 179 ? 12.484 27.875 11.672 1 88.69 179 ALA A O 1
ATOM 1417 N N . VAL A 1 180 ? 12.508 25.75 11.211 1 85.31 180 VAL A N 1
ATOM 1418 C CA . VAL A 1 180 ? 13.18 25.391 12.453 1 85.31 180 VAL A CA 1
ATOM 1419 C C . VAL A 1 180 ? 14.562 26.047 12.5 1 85.31 180 VAL A C 1
ATOM 1421 O O . VAL A 1 180 ? 14.922 26.656 13.5 1 85.31 180 VAL A O 1
ATOM 1424 N N . ASP A 1 181 ? 15.312 25.922 11.461 1 90 181 ASP A N 1
ATOM 1425 C CA . ASP A 1 181 ? 16.672 26.453 11.383 1 90 181 ASP A CA 1
ATOM 1426 C C . ASP A 1 181 ? 16.672 27.969 11.555 1 90 181 ASP A C 1
ATOM 1428 O O . ASP A 1 181 ? 17.641 28.531 12.086 1 90 181 ASP A O 1
ATOM 1432 N N . GLU A 1 182 ? 15.633 28.516 11.164 1 93.06 182 GLU A N 1
ATOM 1433 C CA . GLU A 1 182 ? 15.547 29.969 11.211 1 93.06 182 GLU A CA 1
ATOM 1434 C C . GLU A 1 182 ? 14.883 30.438 12.5 1 93.06 182 GLU A C 1
ATOM 1436 O O . GLU A 1 182 ? 14.688 31.641 12.695 1 93.06 182 GLU A O 1
ATOM 1441 N N . GLY A 1 183 ? 14.477 29.516 13.328 1 89.25 183 GLY A N 1
ATOM 1442 C CA . GLY A 1 183 ? 13.875 29.859 14.609 1 89.25 183 GLY A CA 1
ATOM 1443 C C . GLY A 1 183 ? 12.438 30.312 14.477 1 89.25 183 GLY A C 1
ATOM 1444 O O . GLY A 1 183 ? 11.945 31.094 15.305 1 89.25 183 GLY A O 1
ATOM 1445 N N . ARG A 1 184 ? 11.82 30.062 13.492 1 86.94 184 ARG A N 1
ATOM 1446 C CA . ARG A 1 184 ? 10.445 30.5 13.258 1 86.94 184 ARG A CA 1
ATOM 1447 C C . ARG A 1 184 ? 9.492 29.312 13.312 1 86.94 184 ARG A C 1
ATOM 1449 O O . ARG A 1 184 ? 8.414 29.344 12.711 1 86.94 184 ARG A O 1
ATOM 1456 N N . PHE A 1 185 ? 9.891 28.359 14 1 81.06 185 PHE A N 1
ATOM 1457 C CA . PHE A 1 185 ? 9 27.203 14.148 1 81.06 185 PHE A CA 1
ATOM 1458 C C . PHE A 1 185 ? 7.84 27.531 15.078 1 81.06 185 PHE A C 1
ATOM 1460 O O . PHE A 1 185 ? 8.023 28.203 16.094 1 81.06 185 PHE A O 1
ATOM 1467 N N . PRO A 1 186 ? 6.598 27.203 14.664 1 80.5 186 PRO A N 1
ATOM 1468 C CA . PRO A 1 186 ? 6.176 26.359 13.539 1 80.5 186 PRO A CA 1
ATOM 1469 C C . PRO A 1 186 ? 6.035 27.141 12.234 1 80.5 186 PRO A C 1
ATOM 1471 O O . PRO A 1 186 ? 6.172 28.375 12.234 1 80.5 186 PRO A O 1
ATOM 1474 N N . LEU A 1 187 ? 5.887 26.375 11.125 1 85.81 187 LEU A N 1
ATOM 1475 C CA . LEU A 1 187 ? 5.629 26.984 9.828 1 85.81 187 LEU A CA 1
ATOM 1476 C C . LEU A 1 187 ? 4.395 27.891 9.883 1 85.81 187 LEU A C 1
ATOM 1478 O O . LEU A 1 187 ? 3.391 27.531 10.5 1 85.81 187 LEU A O 1
ATOM 1482 N N . ASP A 1 188 ? 4.562 29.078 9.227 1 88.44 188 ASP A N 1
ATOM 1483 C CA . ASP A 1 188 ? 3.422 29.984 9.133 1 88.44 188 ASP A CA 1
ATOM 1484 C C . ASP A 1 188 ? 2.232 29.297 8.461 1 88.44 188 ASP A C 1
ATOM 1486 O O . ASP A 1 188 ? 2.385 28.656 7.422 1 88.44 188 ASP A O 1
ATOM 1490 N N . PRO A 1 189 ? 1.067 29.469 9.109 1 89.62 189 PRO A N 1
ATOM 1491 C CA . PRO A 1 189 ? -0.117 28.812 8.539 1 89.62 189 PRO A CA 1
ATOM 1492 C C . PRO A 1 189 ? -0.357 29.188 7.082 1 89.62 189 PRO A C 1
ATOM 1494 O O . PRO A 1 189 ? -0.792 28.359 6.289 1 89.62 189 PRO A O 1
ATOM 1497 N N . GLU A 1 190 ? -0.138 30.359 6.773 1 91.62 190 GLU A N 1
ATOM 1498 C CA . GLU A 1 190 ? -0.324 30.797 5.395 1 91.62 190 GLU A CA 1
ATOM 1499 C C . GLU A 1 190 ? 0.678 30.109 4.461 1 91.62 190 GLU A C 1
ATOM 1501 O O . GLU A 1 190 ? 0.348 29.781 3.322 1 91.62 190 GLU A O 1
ATOM 1506 N N . GLU A 1 191 ? 1.857 29.969 4.953 1 90.19 191 GLU A N 1
ATOM 1507 C CA . GLU A 1 191 ? 2.869 29.25 4.18 1 90.19 191 GLU A CA 1
ATOM 1508 C C . GLU A 1 191 ? 2.49 27.781 3.99 1 90.19 191 GLU A C 1
ATOM 1510 O O . GLU A 1 191 ? 2.656 27.234 2.902 1 90.19 191 GLU A O 1
ATOM 1515 N N . GLN A 1 192 ? 2.041 27.25 5.004 1 89.62 192 GLN A N 1
ATOM 1516 C CA . GLN A 1 192 ? 1.599 25.859 4.938 1 89.62 192 GLN A CA 1
ATOM 1517 C C . GLN A 1 192 ? 0.466 25.688 3.928 1 89.62 192 GLN A C 1
ATOM 1519 O O . GLN A 1 192 ? 0.481 24.766 3.121 1 89.62 192 GLN A O 1
ATOM 1524 N N . LEU A 1 193 ? -0.491 26.562 3.973 1 93.25 193 LEU A N 1
ATOM 1525 C CA . LEU A 1 193 ? -1.639 26.516 3.074 1 93.25 193 LEU A CA 1
ATOM 1526 C C . LEU A 1 193 ? -1.196 26.656 1.621 1 93.25 193 LEU A C 1
ATOM 1528 O O . LEU A 1 193 ? -1.734 25.984 0.737 1 93.25 193 LEU A O 1
ATOM 1532 N N . GLU A 1 194 ? -0.272 27.531 1.403 1 92.94 194 GLU A N 1
ATOM 1533 C CA . GLU A 1 194 ? 0.23 27.734 0.048 1 92.94 194 GLU A CA 1
ATOM 1534 C C . GLU A 1 194 ? 0.876 26.453 -0.497 1 92.94 194 GLU A C 1
ATOM 1536 O O . GLU A 1 194 ? 0.674 26.109 -1.659 1 92.94 194 GLU A O 1
ATOM 1541 N N . ILE A 1 195 ? 1.619 25.828 0.338 1 91.5 195 ILE A N 1
ATOM 1542 C CA . ILE A 1 195 ? 2.256 24.578 -0.07 1 91.5 195 ILE A CA 1
ATOM 1543 C C . ILE A 1 195 ? 1.188 23.531 -0.389 1 91.5 195 ILE A C 1
ATOM 1545 O O . ILE A 1 195 ? 1.259 22.859 -1.42 1 91.5 195 ILE A O 1
ATOM 1549 N N . MET A 1 196 ? 0.209 23.453 0.445 1 94 196 MET A N 1
ATOM 1550 C CA . MET A 1 196 ? -0.876 22.484 0.267 1 94 196 MET A CA 1
ATOM 1551 C C . MET A 1 196 ? -1.59 22.719 -1.062 1 94 196 MET A C 1
ATOM 1553 O O . MET A 1 196 ? -1.81 21.766 -1.822 1 94 196 MET A O 1
ATOM 1557 N N . ARG A 1 197 ? -1.842 23.891 -1.4 1 94.25 197 ARG A N 1
ATOM 1558 C CA . ARG A 1 197 ? -2.594 24.234 -2.602 1 94.25 197 ARG A CA 1
ATOM 1559 C C . ARG A 1 197 ? -1.817 23.859 -3.861 1 94.25 197 ARG A C 1
ATOM 1561 O O . ARG A 1 197 ? -2.41 23.469 -4.867 1 94.25 197 ARG A O 1
ATOM 1568 N N . ARG A 1 198 ? -0.548 23.953 -3.777 1 94.94 198 ARG A N 1
ATOM 1569 C CA . ARG A 1 198 ? 0.294 23.625 -4.922 1 94.94 198 ARG A CA 1
ATOM 1570 C C . ARG A 1 198 ? 0.189 22.141 -5.266 1 94.94 198 ARG A C 1
ATOM 1572 O O . ARG A 1 198 ? 0.551 21.734 -6.371 1 94.94 198 ARG A O 1
ATOM 1579 N N . TRP A 1 199 ? -0.312 21.406 -4.324 1 94.69 199 TRP A N 1
ATOM 1580 C CA . TRP A 1 199 ? -0.441 19.969 -4.555 1 94.69 199 TRP A CA 1
ATOM 1581 C C . TRP A 1 199 ? -1.897 19.531 -4.445 1 94.69 199 TRP A C 1
ATOM 1583 O O . TRP A 1 199 ? -2.188 18.438 -3.969 1 94.69 199 TRP A O 1
ATOM 1593 N N . ALA A 1 200 ? -2.744 20.391 -4.773 1 94.69 200 ALA A N 1
ATOM 1594 C CA . ALA A 1 200 ? -4.18 20.141 -4.867 1 94.69 200 ALA A CA 1
ATOM 1595 C C . ALA A 1 200 ? -4.73 19.609 -3.547 1 94.69 200 ALA A C 1
ATOM 1597 O O . ALA A 1 200 ? -5.562 18.703 -3.533 1 94.69 200 ALA A O 1
ATOM 1598 N N . THR A 1 201 ? -4.309 20.141 -2.49 1 96.06 201 THR A N 1
ATOM 1599 C CA . THR A 1 201 ? -4.73 19.797 -1.136 1 96.06 201 THR A CA 1
ATOM 1600 C C . THR A 1 201 ? -5.316 21.016 -0.427 1 96.06 201 THR A C 1
ATOM 1602 O O . THR A 1 201 ? -4.762 22.109 -0.506 1 96.06 201 THR A O 1
ATOM 1605 N N . PHE A 1 202 ? -6.43 20.781 0.277 1 96 202 PHE A N 1
ATOM 1606 C CA . PHE A 1 202 ? -7.176 21.922 0.793 1 96 202 PHE A CA 1
ATOM 1607 C C . PHE A 1 202 ? -7.766 21.609 2.162 1 96 202 PHE A C 1
ATOM 1609 O O . PHE A 1 202 ? -8.102 20.453 2.451 1 96 202 PHE A O 1
ATOM 1616 N N . PRO A 1 203 ? -7.848 22.688 2.93 1 95.69 203 PRO A N 1
ATOM 1617 C CA . PRO A 1 203 ? -8.672 22.531 4.129 1 95.69 203 PRO A CA 1
ATOM 1618 C C . PRO A 1 203 ? -10.164 22.438 3.818 1 95.69 203 PRO A C 1
ATOM 1620 O O . PRO A 1 203 ? -10.586 22.781 2.711 1 95.69 203 PRO A O 1
ATOM 1623 N N . PRO A 1 204 ? -10.969 21.938 4.746 1 93.38 204 PRO A N 1
ATOM 1624 C CA . PRO A 1 204 ? -12.422 21.906 4.574 1 93.38 204 PRO A CA 1
ATOM 1625 C C . PRO A 1 204 ? -13.023 23.297 4.387 1 93.38 204 PRO A C 1
ATOM 1627 O O . PRO A 1 204 ? -12.445 24.281 4.844 1 93.38 204 PRO A O 1
ATOM 1630 N N . PRO A 1 205 ? -14.172 23.406 3.695 1 92.19 205 PRO A N 1
ATOM 1631 C CA . PRO A 1 205 ? -15.008 22.359 3.1 1 92.19 205 PRO A CA 1
ATOM 1632 C C . PRO A 1 205 ? -14.578 21.984 1.681 1 92.19 205 PRO A C 1
ATOM 1634 O O . PRO A 1 205 ? -13.734 22.672 1.092 1 92.19 205 PRO A O 1
ATOM 1637 N N . VAL A 1 206 ? -15.172 20.859 1.244 1 86.56 206 VAL A N 1
ATOM 1638 C CA . VAL A 1 206 ? -14.953 20.484 -0.147 1 86.56 206 VAL A CA 1
ATOM 1639 C C . VAL A 1 206 ? -15.734 21.406 -1.069 1 86.56 206 VAL A C 1
ATOM 1641 O O . VAL A 1 206 ? -16.922 21.672 -0.836 1 86.56 206 VAL A O 1
ATOM 1644 N N . ASN A 1 207 ? -15.07 22.125 -1.926 1 74.94 207 ASN A N 1
ATOM 1645 C CA . ASN A 1 207 ? -15.688 23.109 -2.805 1 74.94 207 ASN A CA 1
ATOM 1646 C C . ASN A 1 207 ? -16.047 22.5 -4.16 1 74.94 207 ASN A C 1
ATOM 1648 O O . ASN A 1 207 ? -15.422 21.531 -4.594 1 74.94 207 ASN A O 1
ATOM 1652 N N . MET B 1 1 ? 37.469 40.656 -23.969 1 27.22 1 MET B N 1
ATOM 1653 C CA . MET B 1 1 ? 36.25 40.844 -24.719 1 27.22 1 MET B CA 1
ATOM 1654 C C . MET B 1 1 ? 35.344 39.594 -24.609 1 27.22 1 MET B C 1
ATOM 1656 O O . MET B 1 1 ? 35.656 38.562 -25.219 1 27.22 1 MET B O 1
ATOM 1660 N N . THR B 1 2 ? 34.75 39.344 -23.453 1 27.91 2 THR B N 1
ATOM 1661 C CA . THR B 1 2 ? 34.094 38.188 -22.859 1 27.91 2 THR B CA 1
ATOM 1662 C C . THR B 1 2 ? 32.719 37.969 -23.5 1 27.91 2 THR B C 1
ATOM 1664 O O . THR B 1 2 ? 31.875 38.844 -23.484 1 27.91 2 THR B O 1
ATOM 1667 N N . ALA B 1 3 ? 32.656 37.156 -24.625 1 27.3 3 ALA B N 1
ATOM 1668 C CA . ALA B 1 3 ? 31.516 36.906 -25.484 1 27.3 3 ALA B CA 1
ATOM 1669 C C . ALA B 1 3 ? 30.328 36.406 -24.672 1 27.3 3 ALA B C 1
ATOM 1671 O O . ALA B 1 3 ? 30.422 35.406 -23.953 1 27.3 3 ALA B O 1
ATOM 1672 N N . LYS B 1 4 ? 29.359 37.312 -24.359 1 24.08 4 LYS B N 1
ATOM 1673 C CA . LYS B 1 4 ? 28.078 37.062 -23.688 1 24.08 4 LYS B CA 1
ATOM 1674 C C . LYS B 1 4 ? 27.203 36.125 -24.516 1 24.08 4 LYS B C 1
ATOM 1676 O O . LYS B 1 4 ? 26.828 36.469 -25.641 1 24.08 4 LYS B O 1
ATOM 1681 N N . LYS B 1 5 ? 27.391 34.812 -24.391 1 30.36 5 LYS B N 1
ATOM 1682 C CA . LYS B 1 5 ? 26.547 33.844 -25.078 1 30.36 5 LYS B CA 1
ATOM 1683 C C . LYS B 1 5 ? 25.062 34.156 -24.875 1 30.36 5 LYS B C 1
ATOM 1685 O O . LYS B 1 5 ? 24.625 34.344 -23.734 1 30.36 5 LYS B O 1
ATOM 1690 N N . PHE B 1 6 ? 24.359 34.688 -25.875 1 21.47 6 PHE B N 1
ATOM 1691 C CA . PHE B 1 6 ? 22.953 35.031 -26 1 21.47 6 PHE B CA 1
ATOM 1692 C C . PHE B 1 6 ? 22.078 33.844 -25.625 1 21.47 6 PHE B C 1
ATOM 1694 O O . PHE B 1 6 ? 22.266 32.75 -26.172 1 21.47 6 PHE B O 1
ATOM 1701 N N . TYR B 1 7 ? 21.609 33.75 -24.391 1 25.58 7 TYR B N 1
ATOM 1702 C CA . TYR B 1 7 ? 20.656 32.812 -23.844 1 25.58 7 TYR B CA 1
ATOM 1703 C C . TYR B 1 7 ? 19.359 32.812 -24.625 1 25.58 7 TYR B C 1
ATOM 1705 O O . TYR B 1 7 ? 18.719 33.875 -24.766 1 25.58 7 TYR B O 1
ATOM 1713 N N . GLY B 1 8 ? 19.391 32.156 -25.781 1 25.31 8 GLY B N 1
ATOM 1714 C CA . GLY B 1 8 ? 18.25 32.094 -26.672 1 25.31 8 GLY B CA 1
ATOM 1715 C C . GLY B 1 8 ? 16.922 32.094 -25.938 1 25.31 8 GLY B C 1
ATOM 1716 O O . GLY B 1 8 ? 16.859 31.797 -24.75 1 25.31 8 GLY B O 1
ATOM 1717 N N . THR B 1 9 ? 15.844 32.594 -26.562 1 25.02 9 THR B N 1
ATOM 1718 C CA . THR B 1 9 ? 14.445 32.969 -26.375 1 25.02 9 THR B CA 1
ATOM 1719 C C . THR B 1 9 ? 13.641 31.781 -25.859 1 25.02 9 THR B C 1
ATOM 1721 O O . THR B 1 9 ? 13.711 30.688 -26.438 1 25.02 9 THR B O 1
ATOM 1724 N N . VAL B 1 10 ? 13.203 31.812 -24.688 1 27 10 VAL B N 1
ATOM 1725 C CA . VAL B 1 10 ? 12.266 30.906 -24.031 1 27 10 VAL B CA 1
ATOM 1726 C C . VAL B 1 10 ? 11.031 30.734 -24.906 1 27 10 VAL B C 1
ATOM 1728 O O . VAL B 1 10 ? 10.367 31.703 -25.281 1 27 10 VAL B O 1
ATOM 1731 N N . LYS B 1 11 ? 11.062 29.703 -25.625 1 30 11 LYS B N 1
ATOM 1732 C CA . LYS B 1 11 ? 9.898 29.344 -26.438 1 30 11 LYS B CA 1
ATOM 1733 C C . LYS B 1 11 ? 8.602 29.594 -25.688 1 30 11 LYS B C 1
ATOM 1735 O O . LYS B 1 11 ? 8.422 29.094 -24.562 1 30 11 LYS B O 1
ATOM 1740 N N . THR B 1 12 ? 7.965 30.656 -25.859 1 24.5 12 THR B N 1
ATOM 1741 C CA . THR B 1 12 ? 6.648 31 -25.344 1 24.5 12 THR B CA 1
ATOM 1742 C C . THR B 1 12 ? 5.652 29.875 -25.562 1 24.5 12 THR B C 1
ATOM 1744 O O . THR B 1 12 ? 5.723 29.172 -26.578 1 24.5 12 THR B O 1
ATOM 1747 N N . PRO B 1 13 ? 4.941 29.531 -24.594 1 26.41 13 PRO B N 1
ATOM 1748 C CA . PRO B 1 13 ? 3.918 28.484 -24.703 1 26.41 13 PRO B CA 1
ATOM 1749 C C . PRO B 1 13 ? 3 28.672 -25.906 1 26.41 13 PRO B C 1
ATOM 1751 O O . PRO B 1 13 ? 2.719 29.812 -26.297 1 26.41 13 PRO B O 1
ATOM 1754 N N . ARG B 1 14 ? 3.021 27.797 -26.766 1 29.55 14 ARG B N 1
ATOM 1755 C CA . ARG B 1 14 ? 2.219 27.719 -27.969 1 29.55 14 ARG B CA 1
ATOM 1756 C C . ARG B 1 14 ? 0.817 28.266 -27.75 1 29.55 14 ARG B C 1
ATOM 1758 O O . ARG B 1 14 ? 0.285 28.188 -26.641 1 29.55 14 ARG B O 1
ATOM 1765 N N . ASP B 1 15 ? 0.445 29.141 -28.453 1 28.23 15 ASP B N 1
ATOM 1766 C CA . ASP B 1 15 ? -0.848 29.797 -28.594 1 28.23 15 ASP B CA 1
ATOM 1767 C C . ASP B 1 15 ? -1.975 28.781 -28.734 1 28.23 15 ASP B C 1
ATOM 1769 O O . ASP B 1 15 ? -2.02 28.031 -29.719 1 28.23 15 ASP B O 1
ATOM 1773 N N . ASP B 1 16 ? -2.553 28.234 -27.641 1 31.78 16 ASP B N 1
ATOM 1774 C CA . ASP B 1 16 ? -3.635 27.281 -27.453 1 31.78 16 ASP B CA 1
ATOM 1775 C C . ASP B 1 16 ? -4.938 27.781 -28.062 1 31.78 16 ASP B C 1
ATOM 1777 O O . ASP B 1 16 ? -5.855 28.172 -27.344 1 31.78 16 ASP B O 1
ATOM 1781 N N . THR B 1 17 ? -4.926 28.406 -29.125 1 29.97 17 THR B N 1
ATOM 1782 C CA . THR B 1 17 ? -6.215 28.781 -29.703 1 29.97 17 THR B CA 1
ATOM 1783 C C . THR B 1 17 ? -7.098 27.562 -29.906 1 29.97 17 THR B C 1
ATOM 1785 O O . THR B 1 17 ? -8.328 27.672 -29.969 1 29.97 17 THR B O 1
ATOM 1788 N N . ASN B 1 18 ? -6.52 26.594 -30.531 1 32.59 18 ASN B N 1
ATOM 1789 C CA . ASN B 1 18 ? -7.516 25.594 -30.875 1 32.59 18 ASN B CA 1
ATOM 1790 C C . ASN B 1 18 ? -8.102 24.938 -29.625 1 32.59 18 ASN B C 1
ATOM 1792 O O . ASN B 1 18 ? -7.652 23.875 -29.203 1 32.59 18 ASN B O 1
ATOM 1796 N N . THR B 1 19 ? -8.406 25.672 -28.547 1 30.77 19 THR B N 1
ATOM 1797 C CA . THR B 1 19 ? -8.883 25.516 -27.172 1 30.77 19 THR B CA 1
ATOM 1798 C C . THR B 1 19 ? -10.242 24.812 -27.156 1 30.77 19 THR B C 1
ATOM 1800 O O . THR B 1 19 ? -10.836 24.641 -26.094 1 30.77 19 THR B O 1
ATOM 1803 N N . GLU B 1 20 ? -10.836 24.672 -28.266 1 30.72 20 GLU B N 1
ATOM 1804 C CA . GLU B 1 20 ? -12.195 24.141 -28.141 1 30.72 20 GLU B CA 1
ATOM 1805 C C . GLU B 1 20 ? -12.18 22.703 -27.625 1 30.72 20 GLU B C 1
ATOM 1807 O O . GLU B 1 20 ? -13.234 22.078 -27.484 1 30.72 20 GLU B O 1
ATOM 1812 N N . ILE B 1 21 ? -11.219 22 -28.078 1 30.06 21 ILE B N 1
ATOM 1813 C CA . ILE B 1 21 ? -11.344 20.656 -27.5 1 30.06 21 ILE B CA 1
ATOM 1814 C C . ILE B 1 21 ? -11.406 20.75 -25.984 1 30.06 21 ILE B C 1
ATOM 1816 O O . ILE B 1 21 ? -10.398 21.016 -25.328 1 30.06 21 ILE B O 1
ATOM 1820 N N . VAL B 1 22 ? -12.195 21.562 -25.453 1 28.58 22 VAL B N 1
ATOM 1821 C CA . VAL B 1 22 ? -12.438 21.656 -24.016 1 28.58 22 VAL B CA 1
ATOM 1822 C C . VAL B 1 22 ? -12.406 20.266 -23.406 1 28.58 22 VAL B C 1
ATOM 1824 O O . VAL B 1 22 ? -13.094 19.344 -23.875 1 28.58 22 VAL B O 1
ATOM 1827 N N . THR B 1 23 ? -11.273 19.828 -22.828 1 30.98 23 THR B N 1
ATOM 1828 C CA . THR B 1 23 ? -11 18.75 -21.891 1 30.98 23 THR B CA 1
ATOM 1829 C C . THR B 1 23 ? -12.227 18.469 -21.016 1 30.98 23 THR B C 1
ATOM 1831 O O . THR B 1 23 ? -12.719 19.359 -20.312 1 30.98 23 THR B O 1
ATOM 1834 N N . LYS B 1 24 ? -13.195 17.828 -21.594 1 30.94 24 LYS B N 1
ATOM 1835 C CA . LYS B 1 24 ? -14.086 17.297 -20.562 1 30.94 24 LYS B CA 1
ATOM 1836 C C . LYS B 1 24 ? -13.305 16.938 -19.297 1 30.94 24 LYS B C 1
ATOM 1838 O O . LYS B 1 24 ? -12.609 15.922 -19.266 1 30.94 24 LYS B O 1
ATOM 1843 N N . VAL B 1 25 ? -12.539 17.891 -18.875 1 35.47 25 VAL B N 1
ATOM 1844 C CA . VAL B 1 25 ? -12.023 17.672 -17.531 1 35.47 25 VAL B CA 1
ATOM 1845 C C . VAL B 1 25 ? -13.047 16.891 -16.703 1 35.47 25 VAL B C 1
ATOM 1847 O O . VAL B 1 25 ? -14.219 17.266 -16.641 1 35.47 25 VAL B O 1
ATOM 1850 N N . HIS B 1 26 ? -13.055 15.586 -16.75 1 36.91 26 HIS B N 1
ATOM 1851 C CA . HIS B 1 26 ? -13.836 14.828 -15.781 1 36.91 26 HIS B CA 1
ATOM 1852 C C . HIS B 1 26 ? -14.125 15.648 -14.531 1 36.91 26 HIS B C 1
ATOM 1854 O O . HIS B 1 26 ? -13.211 15.977 -13.766 1 36.91 26 HIS B O 1
ATOM 1860 N N . GLN B 1 27 ? -14.828 16.562 -14.68 1 39.59 27 GLN B N 1
ATOM 1861 C CA . GLN B 1 27 ? -15.328 17.234 -13.477 1 39.59 27 GLN B CA 1
ATOM 1862 C C . GLN B 1 27 ? -15.695 16.219 -12.398 1 39.59 27 GLN B C 1
ATOM 1864 O O . GLN B 1 27 ? -16.75 15.594 -12.461 1 39.59 27 GLN B O 1
ATOM 1869 N N . ARG B 1 28 ? -14.734 15.383 -11.992 1 49.09 28 ARG B N 1
ATOM 1870 C CA . ARG B 1 28 ? -15 14.539 -10.836 1 49.09 28 ARG B CA 1
ATOM 1871 C C . ARG B 1 28 ? -15.812 15.289 -9.781 1 49.09 28 ARG B C 1
ATOM 1873 O O . ARG B 1 28 ? -15.688 16.516 -9.656 1 49.09 28 ARG B O 1
ATOM 1880 N N . SER B 1 29 ? -16.875 14.727 -9.406 1 54.16 29 SER B N 1
ATOM 1881 C CA . SER B 1 29 ? -17.844 15.227 -8.438 1 54.16 29 SER B CA 1
ATOM 1882 C C . SER B 1 29 ? -17.156 15.945 -7.285 1 54.16 29 SER B C 1
ATOM 1884 O O . SER B 1 29 ? -16.156 15.477 -6.762 1 54.16 29 SER B O 1
ATOM 1886 N N . THR B 1 30 ? -17.141 17.266 -7.289 1 67.12 30 THR B N 1
ATOM 1887 C CA . THR B 1 30 ? -16.75 18.188 -6.223 1 67.12 30 THR B CA 1
ATOM 1888 C C . THR B 1 30 ? -17.5 17.859 -4.934 1 67.12 30 THR B C 1
ATOM 1890 O O . THR B 1 30 ? -17.578 18.703 -4.027 1 67.12 30 THR B O 1
ATOM 1893 N N . GLU B 1 31 ? -18.094 16.656 -4.969 1 86.06 31 GLU B N 1
ATOM 1894 C CA . GLU B 1 31 ? -18.781 16.312 -3.721 1 86.06 31 GLU B CA 1
ATOM 1895 C C . GLU B 1 31 ? -17.828 15.609 -2.752 1 86.06 31 GLU B C 1
ATOM 1897 O O . GLU B 1 31 ? -16.969 14.844 -3.17 1 86.06 31 GLU B O 1
ATOM 1902 N N . GLU B 1 32 ? -18.125 15.969 -1.55 1 93.31 32 GLU B N 1
ATOM 1903 C CA . GLU B 1 32 ? -17.344 15.32 -0.492 1 93.31 32 GLU B CA 1
ATOM 1904 C C . GLU B 1 32 ? -17.562 13.812 -0.494 1 93.31 32 GLU B C 1
ATOM 1906 O O . GLU B 1 32 ? -18.703 13.336 -0.592 1 93.31 32 GLU B O 1
ATOM 1911 N N . ARG B 1 33 ? -16.531 13.078 -0.463 1 93.75 33 ARG B N 1
ATOM 1912 C CA . ARG B 1 33 ? -16.578 11.617 -0.406 1 93.75 33 ARG B CA 1
ATOM 1913 C C . ARG B 1 33 ? -16.281 11.117 1.001 1 93.75 33 ARG B C 1
ATOM 1915 O O . ARG B 1 33 ? -15.812 11.875 1.852 1 93.75 33 ARG B O 1
ATOM 1922 N N . ARG B 1 34 ? -16.562 9.883 1.204 1 93.06 34 ARG B N 1
ATOM 1923 C CA . ARG B 1 34 ? -16.391 9.32 2.539 1 93.06 34 ARG B CA 1
ATOM 1924 C C . ARG B 1 34 ? -15.094 8.523 2.633 1 93.06 34 ARG B C 1
ATOM 1926 O O . ARG B 1 34 ? -14.617 7.988 1.631 1 93.06 34 ARG B O 1
ATOM 1933 N N . VAL B 1 35 ? -14.578 8.438 3.84 1 95.38 35 VAL B N 1
ATOM 1934 C CA . VAL B 1 35 ? -13.477 7.547 4.184 1 95.38 35 VAL B CA 1
ATOM 1935 C C . VAL B 1 35 ? -14.016 6.148 4.473 1 95.38 35 VAL B C 1
ATOM 1937 O O . VAL B 1 35 ? -15.102 6 5.043 1 95.38 35 VAL B O 1
ATOM 1940 N N . THR B 1 36 ? -13.32 5.152 4.074 1 94.5 36 THR B N 1
ATOM 1941 C CA . THR B 1 36 ? -13.695 3.775 4.379 1 94.5 36 THR B CA 1
ATOM 1942 C C . THR B 1 36 ? -12.664 3.129 5.297 1 94.5 36 THR B C 1
ATOM 1944 O O . THR B 1 36 ? -11.461 3.193 5.035 1 94.5 36 THR B O 1
ATOM 1947 N N . PHE B 1 37 ? -13.109 2.529 6.363 1 94.38 37 PHE B N 1
ATOM 1948 C CA . PHE B 1 37 ? -12.273 1.791 7.301 1 94.38 37 PHE B CA 1
ATOM 1949 C C . PHE B 1 37 ? -12.461 0.289 7.133 1 94.38 37 PHE B C 1
ATOM 1951 O O . PHE B 1 37 ? -13.594 -0.194 7.062 1 94.38 37 PHE B O 1
ATOM 1958 N N . VAL B 1 38 ? -11.398 -0.406 7.035 1 94 38 VAL B N 1
ATOM 1959 C CA . VAL B 1 38 ? -11.406 -1.865 7.043 1 94 38 VAL B CA 1
ATOM 1960 C C . VAL B 1 38 ? -10.648 -2.379 8.266 1 94 38 VAL B C 1
ATOM 1962 O O . VAL B 1 38 ? -9.422 -2.289 8.32 1 94 38 VAL B O 1
ATOM 1965 N N . CYS B 1 39 ? -11.32 -2.975 9.164 1 91.5 39 CYS B N 1
ATOM 1966 C CA . CYS B 1 39 ? -10.719 -3.41 10.422 1 91.5 39 CYS B CA 1
ATOM 1967 C C . CYS B 1 39 ? -10.43 -4.906 10.398 1 91.5 39 CYS B C 1
ATOM 1969 O O . CYS B 1 39 ? -11.273 -5.695 9.961 1 91.5 39 CYS B O 1
ATOM 1971 N N . THR B 1 40 ? -9.312 -5.293 10.906 1 86.94 40 THR B N 1
ATOM 1972 C CA . THR B 1 40 ? -8.867 -6.68 10.852 1 86.94 40 THR B CA 1
ATOM 1973 C C . THR B 1 40 ? -9.75 -7.566 11.727 1 86.94 40 THR B C 1
ATOM 1975 O O . THR B 1 40 ? -9.828 -8.781 11.516 1 86.94 40 THR B O 1
ATOM 1978 N N . ASP B 1 41 ? -10.375 -7.016 12.711 1 84.44 41 ASP B N 1
ATOM 1979 C CA . ASP B 1 41 ? -11.203 -7.809 13.609 1 84.44 41 ASP B CA 1
ATOM 1980 C C . ASP B 1 41 ? -12.664 -7.809 13.156 1 84.44 41 ASP B C 1
ATOM 1982 O O . ASP B 1 41 ? -13.531 -8.375 13.828 1 84.44 41 ASP B O 1
ATOM 1986 N N . ASP B 1 42 ? -12.883 -7.199 12.07 1 87.38 42 ASP B N 1
ATOM 1987 C CA . ASP B 1 42 ? -14.242 -7.188 11.547 1 87.38 42 ASP B CA 1
ATOM 1988 C C . ASP B 1 42 ? -14.672 -8.586 11.102 1 87.38 42 ASP B C 1
ATOM 1990 O O . ASP B 1 42 ? -14.023 -9.203 10.258 1 87.38 42 ASP B O 1
ATOM 1994 N N . LYS B 1 43 ? -15.781 -9.023 11.617 1 85.19 43 LYS B N 1
ATOM 1995 C CA . LYS B 1 43 ? -16.281 -10.359 11.297 1 85.19 43 LYS B CA 1
ATOM 1996 C C . LYS B 1 43 ? -16.719 -10.445 9.836 1 85.19 43 LYS B C 1
ATOM 1998 O O . LYS B 1 43 ? -16.797 -11.539 9.266 1 85.19 43 LYS B O 1
ATOM 2003 N N . ASN B 1 44 ? -16.938 -9.234 9.25 1 86.88 44 ASN B N 1
ATOM 2004 C CA . ASN B 1 44 ? -17.422 -9.211 7.871 1 86.88 44 ASN B CA 1
ATOM 2005 C C . ASN B 1 44 ? -16.281 -9.016 6.875 1 86.88 44 ASN B C 1
ATOM 2007 O O . ASN B 1 44 ? -16.5 -8.961 5.668 1 86.88 44 ASN B O 1
ATOM 2011 N N . LEU B 1 45 ? -15.102 -8.961 7.395 1 93.06 45 LEU B N 1
ATOM 2012 C CA . LEU B 1 45 ? -13.953 -8.852 6.496 1 93.06 45 LEU B CA 1
ATOM 2013 C C . LEU B 1 45 ? -13.844 -10.078 5.598 1 93.06 45 LEU B C 1
ATOM 2015 O O . LEU B 1 45 ? -13.945 -11.211 6.074 1 93.06 45 LEU B O 1
ATOM 2019 N N . GLU B 1 46 ? -13.703 -9.805 4.305 1 94.56 46 GLU B N 1
ATOM 2020 C CA . GLU B 1 46 ? -13.555 -10.914 3.371 1 94.56 46 GLU B CA 1
ATOM 2021 C C . GLU B 1 46 ? -12.18 -11.562 3.51 1 94.56 46 GLU B C 1
ATOM 2023 O O . GLU B 1 46 ? -11.156 -10.898 3.354 1 94.56 46 GLU B O 1
ATOM 2028 N N . ILE B 1 47 ? -12.172 -12.828 3.795 1 95.44 47 ILE B N 1
ATOM 2029 C CA . ILE B 1 47 ? -10.953 -13.617 3.928 1 95.44 47 ILE B CA 1
ATOM 2030 C C . ILE B 1 47 ? -11 -14.797 2.957 1 95.44 47 ILE B C 1
ATOM 2032 O O . ILE B 1 47 ? -11.977 -15.555 2.928 1 95.44 47 ILE B O 1
ATOM 2036 N N . ILE B 1 48 ? -9.938 -14.891 2.176 1 94.38 48 ILE B N 1
ATOM 2037 C CA . ILE B 1 48 ? -9.789 -15.977 1.209 1 94.38 48 ILE B CA 1
ATOM 2038 C C . ILE B 1 48 ? -8.633 -16.875 1.626 1 94.38 48 ILE B C 1
ATOM 2040 O O . ILE B 1 48 ? -7.551 -16.406 1.979 1 94.38 48 ILE B O 1
ATOM 2044 N N . LYS B 1 49 ? -8.906 -18.156 1.531 1 89.5 49 LYS B N 1
ATOM 2045 C CA . LYS B 1 49 ? -7.863 -19.141 1.791 1 89.5 49 LYS B CA 1
ATOM 2046 C C . LYS B 1 49 ? -7.461 -19.875 0.51 1 89.5 49 LYS B C 1
ATOM 2048 O O . LYS B 1 49 ? -8.32 -20.359 -0.222 1 89.5 49 LYS B O 1
ATOM 2053 N N . VAL B 1 50 ? -6.23 -19.812 0.219 1 83.88 50 VAL B N 1
ATOM 2054 C CA . VAL B 1 50 ? -5.652 -20.562 -0.893 1 83.88 50 VAL B CA 1
ATOM 2055 C C . VAL B 1 50 ? -4.512 -21.438 -0.387 1 83.88 50 VAL B C 1
ATOM 2057 O O . VAL B 1 50 ? -3.363 -21 -0.314 1 83.88 50 VAL B O 1
ATOM 2060 N N . GLY B 1 51 ? -4.883 -22.734 -0.098 1 81.69 51 GLY B N 1
ATOM 2061 C CA . GLY B 1 51 ? -3.893 -23.594 0.532 1 81.69 51 GLY B CA 1
ATOM 2062 C C . GLY B 1 51 ? -3.344 -23.016 1.826 1 81.69 51 GLY B C 1
ATOM 2063 O O . GLY B 1 51 ? -4.105 -22.672 2.732 1 81.69 51 GLY B O 1
ATOM 2064 N N . PRO B 1 52 ? -2.02 -22.891 1.828 1 89.06 52 PRO B N 1
ATOM 2065 C CA . PRO B 1 52 ? -1.38 -22.406 3.053 1 89.06 52 PRO B CA 1
ATOM 2066 C C . PRO B 1 52 ? -1.375 -20.891 3.15 1 89.06 52 PRO B C 1
ATOM 2068 O O . PRO B 1 52 ? -0.81 -20.328 4.094 1 89.06 52 PRO B O 1
ATOM 2071 N N . ALA B 1 53 ? -1.983 -20.266 2.219 1 93.12 53 ALA B N 1
ATOM 2072 C CA . ALA B 1 53 ? -2.033 -18.797 2.225 1 93.12 53 ALA B CA 1
ATOM 2073 C C . ALA B 1 53 ? -3.395 -18.297 2.703 1 93.12 53 ALA B C 1
ATOM 2075 O O . ALA B 1 53 ? -4.43 -18.891 2.377 1 93.12 53 ALA B O 1
ATOM 2076 N N . THR B 1 54 ? -3.385 -17.297 3.525 1 95.94 54 THR B N 1
ATOM 2077 C CA . THR B 1 54 ? -4.574 -16.562 3.93 1 95.94 54 THR B CA 1
ATOM 2078 C C . THR B 1 54 ? -4.531 -15.133 3.387 1 95.94 54 T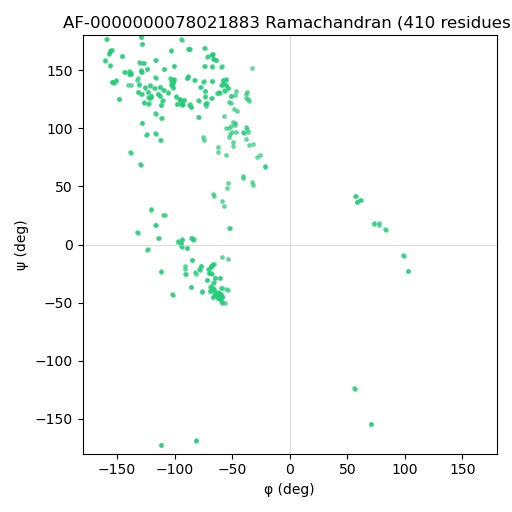HR B C 1
ATOM 2080 O O . THR B 1 54 ? -3.551 -14.414 3.594 1 95.94 54 THR B O 1
ATOM 2083 N N . ILE B 1 55 ? -5.617 -14.742 2.709 1 96.81 55 ILE B N 1
ATOM 2084 C CA . ILE B 1 55 ? -5.648 -13.43 2.062 1 96.81 55 ILE B CA 1
ATOM 2085 C C . ILE B 1 55 ? -6.832 -12.625 2.594 1 96.81 55 ILE B C 1
ATOM 2087 O O . ILE B 1 55 ? -7.98 -13.055 2.5 1 96.81 55 ILE B O 1
ATOM 2091 N N . GLN B 1 56 ? -6.578 -11.469 3.17 1 96.88 56 GLN B N 1
ATOM 2092 C CA . GLN B 1 56 ? -7.605 -10.508 3.553 1 96.88 56 GLN B CA 1
ATOM 2093 C C . GLN B 1 56 ? -7.789 -9.438 2.477 1 96.88 56 GLN B C 1
ATOM 2095 O O . GLN B 1 56 ? -6.832 -8.766 2.092 1 96.88 56 GLN B O 1
ATOM 2100 N N . ILE B 1 57 ? -9 -9.273 2.014 1 97.06 57 ILE B N 1
ATOM 2101 C CA . ILE B 1 57 ? -9.273 -8.258 1.007 1 97.06 57 ILE B CA 1
ATOM 2102 C C . ILE B 1 57 ? -9.523 -6.914 1.688 1 97.06 57 ILE B C 1
ATOM 2104 O O . ILE B 1 57 ? -10.508 -6.75 2.416 1 97.06 57 ILE B O 1
ATOM 2108 N N . LEU B 1 58 ? -8.711 -5.949 1.42 1 97 58 LEU B N 1
ATOM 2109 C CA . LEU B 1 58 ? -8.781 -4.656 2.098 1 97 58 LEU B CA 1
ATOM 2110 C C . LEU B 1 58 ? -9.461 -3.617 1.214 1 97 58 LEU B C 1
ATOM 2112 O O . LEU B 1 58 ? -10.281 -2.834 1.692 1 97 58 LEU B O 1
ATOM 2116 N N . GLU B 1 59 ? -9.141 -3.568 -0.068 1 96.75 59 GLU B N 1
ATOM 2117 C CA . GLU B 1 59 ? -9.727 -2.699 -1.087 1 96.75 59 GLU B CA 1
ATOM 2118 C C . GLU B 1 59 ? -9.734 -3.379 -2.453 1 96.75 59 GLU B C 1
ATOM 2120 O O . GLU B 1 59 ? -8.695 -3.834 -2.936 1 96.75 59 GLU B O 1
ATOM 2125 N N . ASP B 1 60 ? -10.875 -3.457 -3.035 1 96.69 60 ASP B N 1
ATOM 2126 C CA . ASP B 1 60 ? -10.977 -4.168 -4.305 1 96.69 60 ASP B CA 1
ATOM 2127 C C . ASP B 1 60 ? -11.383 -3.223 -5.434 1 96.69 60 ASP B C 1
ATOM 2129 O O . ASP B 1 60 ? -11.836 -3.668 -6.488 1 96.69 60 ASP B O 1
ATOM 2133 N N . GLY B 1 61 ? -11.266 -2.033 -5.246 1 95.94 61 GLY B N 1
ATOM 2134 C CA . GLY B 1 61 ? -11.641 -1.037 -6.238 1 95.94 61 GLY B CA 1
ATOM 2135 C C . GLY B 1 61 ? -13.008 -0.435 -5.992 1 95.94 61 GLY B C 1
ATOM 2136 O O . GLY B 1 61 ? -13.367 0.577 -6.598 1 95.94 61 GLY B O 1
ATOM 2137 N N . SER B 1 62 ? -13.789 -0.934 -5.082 1 93.38 62 SER B N 1
ATOM 2138 C CA . SER B 1 62 ? -15.18 -0.534 -4.863 1 93.38 62 SER B CA 1
ATOM 2139 C C . SER B 1 62 ? -15.258 0.868 -4.27 1 93.38 62 SER B C 1
ATOM 2141 O O . SER B 1 62 ? -16.266 1.556 -4.422 1 93.38 62 SER B O 1
ATOM 2143 N N . HIS B 1 63 ? -14.203 1.354 -3.645 1 91.19 63 HIS B N 1
ATOM 2144 C CA . HIS B 1 63 ? -14.258 2.664 -3.006 1 91.19 63 HIS B CA 1
ATOM 2145 C C . HIS B 1 63 ? -13.328 3.654 -3.697 1 91.19 63 HIS B C 1
ATOM 2147 O O . HIS B 1 63 ? -13.117 4.766 -3.203 1 91.19 63 HIS B O 1
ATOM 2153 N N . THR B 1 64 ? -12.703 3.27 -4.816 1 92.56 64 THR B N 1
ATOM 2154 C CA . THR B 1 64 ? -11.703 4.109 -5.469 1 92.56 64 THR B CA 1
ATOM 2155 C C . THR B 1 64 ? -11.977 4.215 -6.969 1 92.56 64 THR B C 1
ATOM 2157 O O . THR B 1 64 ? -11.109 4.641 -7.734 1 92.56 64 THR B O 1
ATOM 2160 N N . ASP B 1 65 ? -13.156 3.719 -7.383 1 92.81 65 ASP B N 1
ATOM 2161 C CA . ASP B 1 65 ? -13.469 3.656 -8.805 1 92.81 65 ASP B CA 1
ATOM 2162 C C . ASP B 1 65 ? -12.438 2.816 -9.555 1 92.81 65 ASP B C 1
ATOM 2164 O O . ASP B 1 65 ? -11.93 3.234 -10.602 1 92.81 65 ASP B O 1
ATOM 2168 N N . ASP B 1 66 ? -11.945 1.778 -8.969 1 95.25 66 ASP B N 1
ATOM 2169 C CA . ASP B 1 66 ? -11.07 0.726 -9.484 1 95.25 66 ASP B CA 1
ATOM 2170 C C . ASP B 1 66 ? -9.641 1.234 -9.672 1 95.25 66 ASP B C 1
ATOM 2172 O O . ASP B 1 66 ? -8.836 0.594 -10.336 1 95.25 66 ASP B O 1
ATOM 2176 N N . ARG B 1 67 ? -9.242 2.352 -9.055 1 94.62 67 ARG B N 1
ATOM 2177 C CA . ARG B 1 67 ? -7.922 2.934 -9.25 1 94.62 67 ARG B CA 1
ATOM 2178 C C . ARG B 1 67 ? -6.867 2.18 -8.445 1 94.62 67 ARG B C 1
ATOM 2180 O O . ARG B 1 67 ? -5.688 2.189 -8.789 1 94.62 67 ARG B O 1
ATOM 2187 N N . PHE B 1 68 ? -7.43 1.499 -7.422 1 94.38 68 PHE B N 1
ATOM 2188 C CA . PHE B 1 68 ? -6.469 0.936 -6.484 1 94.38 68 PHE B CA 1
ATOM 2189 C C . PHE B 1 68 ? -7.055 -0.277 -5.77 1 94.38 68 PHE B C 1
ATOM 2191 O O . PHE B 1 68 ? -8.234 -0.286 -5.418 1 94.38 68 PHE B O 1
ATOM 2198 N N . GLY B 1 69 ? -6.23 -1.321 -5.574 1 97.44 69 GLY B N 1
ATOM 2199 C CA . GLY B 1 69 ? -6.566 -2.486 -4.773 1 97.44 69 GLY B CA 1
ATOM 2200 C C . GLY B 1 69 ? -5.488 -2.844 -3.764 1 97.44 69 GLY B C 1
ATOM 2201 O O . GLY B 1 69 ? -4.328 -2.467 -3.928 1 97.44 69 GLY B O 1
ATOM 2202 N N . ALA B 1 70 ? -5.93 -3.549 -2.721 1 98.44 70 ALA B N 1
ATOM 2203 C CA . ALA B 1 70 ? -4.992 -3.959 -1.678 1 98.44 70 ALA B CA 1
ATOM 2204 C C . ALA B 1 70 ? -5.477 -5.223 -0.971 1 98.44 70 ALA B C 1
ATOM 2206 O O . ALA B 1 70 ? -6.672 -5.367 -0.698 1 98.44 70 ALA B O 1
ATOM 2207 N N . VAL B 1 71 ? -4.535 -6.082 -0.703 1 98.25 71 VAL B N 1
ATOM 2208 C CA . VAL B 1 71 ? -4.82 -7.281 0.082 1 98.25 71 VAL B CA 1
ATOM 2209 C C . VAL B 1 71 ? -3.682 -7.535 1.067 1 98.25 71 VAL B C 1
ATOM 2211 O O . VAL B 1 71 ? -2.523 -7.219 0.782 1 98.25 71 VAL B O 1
ATOM 2214 N N . SER B 1 72 ? -4.004 -8.055 2.199 1 98.06 72 SER B N 1
ATOM 2215 C CA . SER B 1 72 ? -3 -8.57 3.127 1 98.06 72 SER B CA 1
ATOM 2216 C C . SER B 1 72 ? -2.867 -10.086 3.008 1 98.06 72 SER B C 1
ATOM 2218 O O . SER B 1 72 ? -3.859 -10.812 3.09 1 98.06 72 SER B O 1
ATOM 2220 N N . VAL B 1 73 ? -1.642 -10.586 2.826 1 97.69 73 VAL B N 1
ATOM 2221 C CA . VAL B 1 73 ? -1.389 -12 2.607 1 97.69 73 VAL B CA 1
ATOM 2222 C C . VAL B 1 73 ? -0.531 -12.555 3.744 1 97.69 73 VAL B C 1
ATOM 2224 O O . VAL B 1 73 ? 0.463 -11.938 4.137 1 97.69 73 VAL B O 1
ATOM 2227 N N . THR B 1 74 ? -0.869 -13.656 4.242 1 98.06 74 THR B N 1
ATOM 2228 C CA . THR B 1 74 ? -0.071 -14.414 5.195 1 98.06 74 THR B CA 1
ATOM 2229 C C . THR B 1 74 ? 0.255 -15.797 4.648 1 98.06 74 THR B C 1
ATOM 2231 O O . THR B 1 74 ? -0.636 -16.516 4.184 1 98.06 74 THR B O 1
ATOM 2234 N N . LEU B 1 75 ? 1.511 -16.141 4.664 1 98.06 75 LEU B N 1
ATOM 2235 C CA . LEU B 1 75 ? 1.989 -17.438 4.234 1 98.06 75 LEU B CA 1
ATOM 2236 C C . LEU B 1 75 ? 2.479 -18.266 5.426 1 98.06 75 LEU B C 1
ATOM 2238 O O . LEU B 1 75 ? 3.277 -17.766 6.234 1 98.06 75 LEU B O 1
ATOM 2242 N N . ALA B 1 76 ? 2.066 -19.484 5.488 1 97.56 76 ALA B N 1
ATOM 2243 C CA . ALA B 1 76 ? 2.611 -20.422 6.477 1 97.56 76 ALA B CA 1
ATOM 2244 C C . ALA B 1 76 ? 4.078 -20.734 6.188 1 97.56 76 ALA B C 1
ATOM 2246 O O . ALA B 1 76 ? 4.578 -20.422 5.102 1 97.56 76 ALA B O 1
ATOM 2247 N N . PRO B 1 77 ? 4.785 -21.312 7.238 1 98.19 77 PRO B N 1
ATOM 2248 C CA . PRO B 1 77 ? 6.148 -21.781 6.977 1 98.19 77 PRO B CA 1
ATOM 2249 C C . PRO B 1 77 ? 6.215 -22.766 5.82 1 98.19 77 PRO B C 1
ATOM 2251 O O . PRO B 1 77 ? 5.293 -23.562 5.633 1 98.19 77 PRO B O 1
ATOM 2254 N N . ASN B 1 78 ? 7.281 -22.672 5.012 1 97.56 78 ASN B N 1
ATOM 2255 C CA . ASN B 1 78 ? 7.562 -23.609 3.926 1 97.56 78 ASN B CA 1
ATOM 2256 C C . ASN B 1 78 ? 6.445 -23.609 2.885 1 97.56 78 ASN B C 1
ATOM 2258 O O . ASN B 1 78 ? 6.02 -24.672 2.43 1 97.56 78 ASN B O 1
ATOM 2262 N N . THR B 1 79 ? 5.914 -22.469 2.604 1 96.06 79 THR B N 1
ATOM 2263 C CA . THR B 1 79 ? 4.836 -22.344 1.629 1 96.06 79 THR B CA 1
ATOM 2264 C C . THR B 1 79 ? 5.391 -22 0.248 1 96.06 79 THR B C 1
ATOM 2266 O O . THR B 1 79 ? 6.082 -21 0.078 1 96.06 79 THR B O 1
ATOM 2269 N N . PRO B 1 80 ? 5.094 -22.906 -0.73 1 92.19 80 PRO B N 1
ATOM 2270 C CA . PRO B 1 80 ? 5.434 -22.516 -2.1 1 92.19 80 PRO B CA 1
ATOM 2271 C C . PRO B 1 80 ? 4.641 -21.297 -2.584 1 92.19 80 PRO B C 1
ATOM 2273 O O . PRO B 1 80 ? 3.623 -20.953 -1.986 1 92.19 80 PRO B O 1
ATOM 2276 N N . GLY B 1 81 ? 5.152 -20.594 -3.619 1 90.38 81 GLY B N 1
ATOM 2277 C CA . GLY B 1 81 ? 4.492 -19.422 -4.184 1 90.38 81 GLY B CA 1
ATOM 2278 C C . GLY B 1 81 ? 3.98 -19.656 -5.594 1 90.38 81 GLY B C 1
ATOM 2279 O O . GLY B 1 81 ? 3.926 -20.797 -6.062 1 90.38 81 GLY B O 1
ATOM 2280 N N . PRO B 1 82 ? 3.516 -18.609 -6.199 1 92 82 PRO B N 1
ATOM 2281 C CA . PRO B 1 82 ? 3.029 -18.734 -7.578 1 92 82 PRO B CA 1
ATOM 2282 C C . PRO B 1 82 ? 4.145 -19.031 -8.578 1 92 82 PRO B C 1
ATOM 2284 O O . PRO B 1 82 ? 5.328 -18.875 -8.25 1 92 82 PRO B O 1
ATOM 2287 N N . ILE B 1 83 ? 3.73 -19.453 -9.703 1 92.19 83 ILE B N 1
ATOM 2288 C CA . ILE B 1 83 ? 4.688 -19.609 -10.797 1 92.19 83 ILE B CA 1
ATOM 2289 C C . ILE B 1 83 ? 5.207 -18.234 -11.219 1 92.19 83 ILE B C 1
ATOM 2291 O O . ILE B 1 83 ? 4.562 -17.219 -10.961 1 92.19 83 ILE B O 1
ATOM 2295 N N . PRO B 1 84 ? 6.395 -18.266 -11.891 1 95.69 84 PRO B N 1
ATOM 2296 C CA . PRO B 1 84 ? 6.848 -16.984 -12.445 1 95.69 84 PRO B CA 1
ATOM 2297 C C . PRO B 1 84 ? 5.836 -16.375 -13.406 1 95.69 84 PRO B C 1
ATOM 2299 O O . PRO B 1 84 ? 5.242 -17.078 -14.227 1 95.69 84 PRO B O 1
ATOM 2302 N N . MET B 1 85 ? 5.684 -15.039 -13.266 1 96.88 85 MET B N 1
ATOM 2303 C CA . MET B 1 85 ? 4.676 -14.383 -14.094 1 96.88 85 MET B CA 1
ATOM 2304 C C . MET B 1 85 ? 5 -12.906 -14.273 1 96.88 85 MET B C 1
ATOM 2306 O O . MET B 1 85 ? 5.883 -12.367 -13.602 1 96.88 85 MET B O 1
ATOM 2310 N N . TRP B 1 86 ? 4.297 -12.305 -15.242 1 96.31 86 TRP B N 1
ATOM 2311 C CA . TRP B 1 86 ? 4.258 -10.859 -15.398 1 96.31 86 TRP B CA 1
ATOM 2312 C C . TRP B 1 86 ? 2.846 -10.383 -15.719 1 96.31 86 TRP B C 1
ATOM 2314 O O . TRP B 1 86 ? 2.033 -11.141 -16.25 1 96.31 86 TRP B O 1
ATOM 2324 N N . HIS B 1 87 ? 2.506 -9.172 -15.242 1 96.56 87 HIS B N 1
ATOM 2325 C CA . HIS B 1 87 ? 1.229 -8.516 -15.5 1 96.56 87 HIS B CA 1
ATOM 2326 C C . HIS B 1 87 ? 1.363 -7.461 -16.594 1 96.56 87 HIS B C 1
ATOM 2328 O O . HIS B 1 87 ? 2.34 -6.707 -16.625 1 96.56 87 HIS B O 1
ATOM 2334 N N . ARG B 1 88 ? 0.35 -7.391 -17.406 1 94.75 88 ARG B N 1
ATOM 2335 C CA . ARG B 1 88 ? 0.394 -6.422 -18.5 1 94.75 88 ARG B CA 1
ATOM 2336 C C . ARG B 1 88 ? -0.203 -5.086 -18.078 1 94.75 88 ARG B C 1
ATOM 2338 O O . ARG B 1 88 ? 0.204 -4.031 -18.562 1 94.75 88 ARG B O 1
ATOM 2345 N N . MET B 1 89 ? -1.062 -5.117 -17.125 1 93 89 MET B N 1
ATOM 2346 C CA . MET B 1 89 ? -1.935 -3.953 -17 1 93 89 MET B CA 1
ATOM 2347 C C . MET B 1 89 ? -1.834 -3.332 -15.609 1 93 89 MET B C 1
ATOM 2349 O O . MET B 1 89 ? -2.457 -2.305 -15.344 1 93 89 MET B O 1
ATOM 2353 N N . ASN B 1 90 ? -1.085 -3.92 -14.695 1 95 90 ASN B N 1
ATOM 2354 C CA . ASN B 1 90 ? -1.105 -3.336 -13.359 1 95 90 ASN B CA 1
ATOM 2355 C C . ASN B 1 90 ? 0.288 -3.316 -12.734 1 95 90 ASN B C 1
ATOM 2357 O O . ASN B 1 90 ? 1.097 -4.211 -12.984 1 95 90 ASN B O 1
ATOM 2361 N N . ASP B 1 91 ? 0.527 -2.262 -11.922 1 96.75 91 ASP B N 1
ATOM 2362 C CA . ASP B 1 91 ? 1.605 -2.273 -10.938 1 96.75 91 ASP B CA 1
ATOM 2363 C C . ASP B 1 91 ? 1.244 -3.145 -9.734 1 96.75 91 ASP B C 1
ATOM 2365 O O . ASP B 1 91 ? 0.1 -3.135 -9.281 1 96.75 91 ASP B O 1
ATOM 2369 N N . THR B 1 92 ? 2.219 -3.846 -9.289 1 97.88 92 THR B N 1
ATOM 2370 C CA . THR B 1 92 ? 2.08 -4.605 -8.055 1 97.88 92 THR B CA 1
ATOM 2371 C C . THR B 1 92 ? 3.189 -4.246 -7.066 1 97.88 92 THR B C 1
ATOM 2373 O O . THR B 1 92 ? 4.352 -4.105 -7.457 1 97.88 92 THR B O 1
ATOM 2376 N N . THR B 1 93 ? 2.797 -4.055 -5.789 1 98.31 93 THR B N 1
ATOM 2377 C CA . THR B 1 93 ? 3.83 -3.818 -4.789 1 98.31 93 THR B CA 1
ATOM 2378 C C . THR B 1 93 ? 3.672 -4.777 -3.611 1 98.31 93 THR B C 1
ATOM 2380 O O . THR B 1 93 ? 2.598 -5.348 -3.41 1 98.31 93 THR B O 1
ATOM 2383 N N . PHE B 1 94 ? 4.793 -4.984 -2.932 1 98.38 94 PHE B N 1
ATOM 2384 C CA . PHE B 1 94 ? 4.855 -5.789 -1.717 1 98.38 94 PHE B CA 1
ATOM 2385 C C . PHE B 1 94 ? 5.496 -5 -0.579 1 98.38 94 PHE B C 1
ATOM 2387 O O . PHE B 1 94 ? 6.59 -4.453 -0.734 1 98.38 94 PHE B O 1
ATOM 2394 N N . TYR B 1 95 ? 4.828 -4.871 0.453 1 98.56 95 TYR B N 1
ATOM 2395 C CA . TYR B 1 95 ? 5.387 -4.383 1.71 1 98.56 95 TYR B CA 1
ATOM 2396 C C . TYR B 1 95 ? 5.422 -5.488 2.758 1 98.56 95 TYR B C 1
ATOM 2398 O O . TYR B 1 95 ? 4.379 -5.895 3.273 1 98.56 95 TYR B O 1
ATOM 2406 N N . ILE B 1 96 ? 6.625 -5.953 3.064 1 98.19 96 ILE B N 1
ATOM 2407 C CA . ILE B 1 96 ? 6.734 -7.066 3.998 1 98.19 96 ILE B CA 1
ATOM 2408 C C . ILE B 1 96 ? 6.438 -6.586 5.418 1 98.19 96 ILE B C 1
ATOM 2410 O O . ILE B 1 96 ? 7.055 -5.633 5.895 1 98.19 96 ILE B O 1
ATOM 2414 N N . THR B 1 97 ? 5.52 -7.285 6.059 1 97.88 97 THR B N 1
ATOM 2415 C CA . THR B 1 97 ? 5.105 -6.82 7.379 1 97.88 97 THR B CA 1
ATOM 2416 C C . THR B 1 97 ? 5.566 -7.789 8.461 1 97.88 97 THR B C 1
ATOM 2418 O O . THR B 1 97 ? 5.598 -7.438 9.648 1 97.88 97 THR B O 1
ATOM 2421 N N . LYS B 1 98 ? 5.797 -8.961 8.117 1 97.88 98 LYS B N 1
ATOM 2422 C CA . LYS B 1 98 ? 6.23 -9.992 9.055 1 97.88 98 LYS B CA 1
ATOM 2423 C C . LYS B 1 98 ? 7.082 -11.047 8.359 1 97.88 98 LYS B C 1
ATOM 2425 O O . LYS B 1 98 ? 6.785 -11.445 7.23 1 97.88 98 LYS B O 1
ATOM 2430 N N . GLY B 1 99 ? 8.141 -11.531 9.039 1 97.69 99 GLY B N 1
ATOM 2431 C CA . GLY B 1 99 ? 8.945 -12.633 8.539 1 97.69 99 GLY B CA 1
ATOM 2432 C C . GLY B 1 99 ? 9.797 -12.258 7.348 1 97.69 99 GLY B C 1
ATOM 2433 O O . GLY B 1 99 ? 10.297 -11.133 7.266 1 97.69 99 GLY B O 1
ATOM 2434 N N . ARG B 1 100 ? 10.094 -13.367 6.559 1 97.5 100 ARG B N 1
ATOM 2435 C CA . ARG B 1 100 ? 10.953 -13.211 5.383 1 97.5 100 ARG B CA 1
ATOM 2436 C C . ARG B 1 100 ? 10.305 -13.828 4.148 1 97.5 100 ARG B C 1
ATOM 2438 O O . ARG B 1 100 ? 9.523 -14.781 4.258 1 97.5 100 ARG B O 1
ATOM 2445 N N . LEU B 1 101 ? 10.648 -13.203 3.053 1 97.06 101 LEU B N 1
ATOM 2446 C CA . LEU B 1 101 ? 10.164 -13.672 1.756 1 97.06 101 LEU B CA 1
ATOM 2447 C C . LEU B 1 101 ? 11.32 -13.844 0.776 1 97.06 101 LEU B C 1
ATOM 2449 O O . LEU B 1 101 ? 12.203 -12.984 0.695 1 97.06 101 LEU B O 1
ATOM 2453 N N . ARG B 1 102 ? 11.406 -15.016 0.107 1 96.25 102 ARG B N 1
ATOM 2454 C CA . ARG B 1 102 ? 12.32 -15.18 -1.023 1 96.25 102 ARG B CA 1
ATOM 2455 C C . ARG B 1 102 ? 11.656 -14.742 -2.324 1 96.25 102 ARG B C 1
ATOM 2457 O O . ARG B 1 102 ? 10.586 -15.25 -2.686 1 96.25 102 ARG B O 1
ATOM 2464 N N . PHE B 1 103 ? 12.273 -13.742 -2.982 1 96.5 103 PHE B N 1
ATOM 2465 C CA . PHE B 1 103 ? 11.656 -13.086 -4.129 1 96.5 103 PHE B CA 1
ATOM 2466 C C . PHE B 1 103 ? 12.539 -13.227 -5.367 1 96.5 103 PHE B C 1
ATOM 2468 O O . PHE B 1 103 ? 13.695 -12.812 -5.363 1 96.5 103 PHE B O 1
ATOM 2475 N N . PHE B 1 104 ? 11.883 -13.742 -6.426 1 95.06 104 PHE B N 1
ATOM 2476 C CA . PHE B 1 104 ? 12.617 -14.039 -7.656 1 95.06 104 PHE B CA 1
ATOM 2477 C C . PHE B 1 104 ? 12.328 -12.984 -8.719 1 95.06 104 PHE B C 1
ATOM 2479 O O . PHE B 1 104 ? 11.203 -12.492 -8.82 1 95.06 104 PHE B O 1
ATOM 2486 N N . THR B 1 105 ? 13.367 -12.68 -9.484 1 94.69 105 THR B N 1
ATOM 2487 C CA . THR B 1 105 ? 13.258 -11.758 -10.609 1 94.69 105 THR B CA 1
ATOM 2488 C C . THR B 1 105 ? 13.859 -12.375 -11.875 1 94.69 105 THR B C 1
ATOM 2490 O O . THR B 1 105 ? 14.305 -13.523 -11.852 1 94.69 105 THR B O 1
ATOM 2493 N N . SER B 1 106 ? 13.75 -11.578 -12.891 1 92.62 106 SER B N 1
ATOM 2494 C CA . SER B 1 106 ? 14.258 -12.047 -14.172 1 92.62 106 SER B CA 1
ATOM 2495 C C . SER B 1 106 ? 15.727 -11.688 -14.352 1 92.62 106 SER B C 1
ATOM 2497 O O . SER B 1 106 ? 16.156 -10.586 -14 1 92.62 106 SER B O 1
ATOM 2499 N N . SER B 1 107 ? 16.453 -12.625 -14.992 1 87.19 107 SER B N 1
ATOM 2500 C CA . SER B 1 107 ? 17.844 -12.328 -15.312 1 87.19 107 SER B CA 1
ATOM 2501 C C . SER B 1 107 ? 17.953 -11.406 -16.516 1 87.19 107 SER B C 1
ATOM 2503 O O . SER B 1 107 ? 18.953 -10.719 -16.703 1 87.19 107 SER B O 1
ATOM 2505 N N . SER B 1 108 ? 16.891 -11.352 -17.266 1 87.88 108 SER B N 1
ATOM 2506 C CA . SER B 1 108 ? 16.922 -10.547 -18.484 1 87.88 108 SER B CA 1
ATOM 2507 C C . SER B 1 108 ? 16.594 -9.086 -18.188 1 87.88 108 SER B C 1
ATOM 2509 O O . SER B 1 108 ? 16.812 -8.219 -19.031 1 87.88 108 SER B O 1
ATOM 2511 N N . ALA B 1 109 ? 16.109 -8.797 -17.078 1 87.12 109 ALA B N 1
ATOM 2512 C CA . ALA B 1 109 ? 15.859 -7.445 -16.578 1 87.12 109 ALA B CA 1
ATOM 2513 C C . ALA B 1 109 ? 16.266 -7.324 -15.109 1 87.12 109 ALA B C 1
ATOM 2515 O O . ALA B 1 109 ? 15.406 -7.34 -14.219 1 87.12 109 ALA B O 1
ATOM 2516 N N . PRO B 1 110 ? 17.484 -7.184 -14.914 1 79.88 110 PRO B N 1
ATOM 2517 C CA . PRO B 1 110 ? 18 -7.199 -13.539 1 79.88 110 PRO B CA 1
ATOM 2518 C C . PRO B 1 110 ? 17.359 -6.121 -12.664 1 79.88 110 PRO B C 1
ATOM 2520 O O . PRO B 1 110 ? 17.156 -4.992 -13.117 1 79.88 110 PRO B O 1
ATOM 2523 N N . SER B 1 111 ? 17.156 -6.566 -11.484 1 81.25 111 SER B N 1
ATOM 2524 C CA . SER B 1 111 ? 16.469 -5.723 -10.516 1 81.25 111 SER B CA 1
ATOM 2525 C C . SER B 1 111 ? 17.312 -4.516 -10.125 1 81.25 111 SER B C 1
ATOM 2527 O O . SER B 1 111 ? 18.547 -4.547 -10.258 1 81.25 111 SER B O 1
ATOM 2529 N N . ALA B 1 112 ? 16.547 -3.512 -9.75 1 77.75 112 ALA B N 1
ATOM 2530 C CA . ALA B 1 112 ? 17.203 -2.367 -9.117 1 77.75 112 ALA B CA 1
ATOM 2531 C C . ALA B 1 112 ? 17.031 -2.402 -7.602 1 77.75 112 ALA B C 1
ATOM 2533 O O . ALA B 1 112 ? 16.078 -2.992 -7.094 1 77.75 112 ALA B O 1
ATOM 2534 N N . SER B 1 113 ? 18.062 -2.057 -6.883 1 74.56 113 SER B N 1
ATOM 2535 C CA . SER B 1 113 ? 17.984 -1.976 -5.43 1 74.56 113 SER B CA 1
ATOM 2536 C C . SER B 1 113 ? 18.594 -0.677 -4.91 1 74.56 113 SER B C 1
ATOM 2538 O O . SER B 1 113 ? 19.531 -0.143 -5.508 1 74.56 113 SER B O 1
ATOM 2540 N N . THR B 1 114 ? 17.938 -0.235 -3.965 1 59.16 114 THR B N 1
ATOM 2541 C CA . THR B 1 114 ? 18.594 0.878 -3.279 1 59.16 114 THR B CA 1
ATOM 2542 C C . THR B 1 114 ? 19.844 0.407 -2.545 1 59.16 114 THR B C 1
ATOM 2544 O O . THR B 1 114 ? 20.734 1.203 -2.262 1 59.16 114 THR B O 1
ATOM 2547 N N . GLU B 1 115 ? 19.672 -0.881 -2.01 1 59.94 115 GLU B N 1
ATOM 2548 C CA . GLU B 1 115 ? 20.844 -1.387 -1.289 1 59.94 115 GLU B CA 1
ATOM 2549 C C . GLU B 1 115 ? 21.734 -2.219 -2.203 1 59.94 115 GLU B C 1
ATOM 2551 O O . GLU B 1 115 ? 21.297 -3.215 -2.779 1 59.94 115 GLU B O 1
ATOM 2556 N N . ILE B 1 116 ? 22.781 -1.793 -2.279 1 49.19 116 ILE B N 1
ATOM 2557 C CA . ILE B 1 116 ? 23.812 -2.436 -3.082 1 49.19 116 ILE B CA 1
ATOM 2558 C C . ILE B 1 116 ? 24.234 -3.742 -2.418 1 49.19 116 ILE B C 1
ATOM 2560 O O . ILE B 1 116 ? 24.625 -4.695 -3.102 1 49.19 116 ILE B O 1
ATOM 2564 N N . SER B 1 117 ? 24.016 -3.756 -1.125 1 46.16 117 SER B N 1
ATOM 2565 C CA . SER B 1 117 ? 24.672 -4.891 -0.49 1 46.16 117 SER B CA 1
ATOM 2566 C C . SER B 1 117 ? 23.844 -6.164 -0.627 1 46.16 117 SER B C 1
ATOM 2568 O O . SER B 1 117 ? 24.344 -7.262 -0.363 1 46.16 117 SER B O 1
ATOM 2570 N N . GLN B 1 118 ? 22.594 -5.875 -0.77 1 56.19 118 GLN B N 1
ATOM 2571 C CA . GLN B 1 118 ? 21.875 -7.145 -0.85 1 56.19 118 GLN B CA 1
ATOM 2572 C C . GLN B 1 118 ? 22 -7.758 -2.242 1 56.19 118 GLN B C 1
ATOM 2574 O O . GLN B 1 118 ? 21.656 -7.121 -3.24 1 56.19 118 GLN B O 1
ATOM 2579 N N . THR B 1 119 ? 22.75 -8.812 -2.18 1 59.31 119 THR B N 1
ATOM 2580 C CA . THR B 1 119 ? 23.234 -9.469 -3.385 1 59.31 119 THR B CA 1
ATOM 2581 C C . THR B 1 119 ? 22.156 -10.344 -4.008 1 59.31 119 THR B C 1
ATOM 2583 O O . THR B 1 119 ? 21.453 -11.07 -3.303 1 59.31 119 THR B O 1
ATOM 2586 N N . LEU B 1 120 ? 21.984 -10.008 -5.125 1 66.12 120 LEU B N 1
ATOM 2587 C CA . LEU B 1 120 ? 21.359 -11.016 -5.973 1 66.12 120 LEU B CA 1
ATOM 2588 C C . LEU B 1 120 ? 22.094 -12.344 -5.875 1 66.12 120 LEU B C 1
ATOM 2590 O O . LEU B 1 120 ? 23.328 -12.391 -6.023 1 66.12 120 LEU B O 1
ATOM 2594 N N . LYS B 1 121 ? 21.5 -13.461 -5.488 1 69.12 121 LYS B N 1
ATOM 2595 C CA . LYS B 1 121 ? 22.172 -14.688 -5.086 1 69.12 121 LYS B CA 1
ATOM 2596 C C . LYS B 1 121 ? 22.375 -15.617 -6.281 1 69.12 121 LYS B C 1
ATOM 2598 O O . LYS B 1 121 ? 23.266 -16.469 -6.262 1 69.12 121 LYS B O 1
ATOM 2603 N N . SER B 1 122 ? 21.672 -15.492 -7.32 1 75.12 122 SER B N 1
ATOM 2604 C CA . SER B 1 122 ? 21.797 -16.406 -8.453 1 75.12 122 SER B CA 1
ATOM 2605 C C . SER B 1 122 ? 21.75 -15.641 -9.781 1 75.12 122 SER B C 1
ATOM 2607 O O . SER B 1 122 ? 20.938 -14.727 -9.945 1 75.12 122 SER B O 1
ATOM 2609 N N . GLU B 1 123 ? 22.609 -16.078 -10.578 1 73.12 123 GLU B N 1
ATOM 2610 C CA . GLU B 1 123 ? 22.656 -15.445 -11.891 1 73.12 123 GLU B CA 1
ATOM 2611 C C . GLU B 1 123 ? 21.5 -15.922 -12.773 1 73.12 123 GLU B C 1
ATOM 2613 O O . GLU B 1 123 ? 20.906 -15.133 -13.516 1 73.12 123 GLU B O 1
ATOM 2618 N N . ASN B 1 124 ? 21.203 -17.141 -12.727 1 79.19 124 ASN B N 1
ATOM 2619 C CA . ASN B 1 124 ? 20.219 -17.719 -13.633 1 79.19 124 ASN B CA 1
ATOM 2620 C C . ASN B 1 124 ? 18.797 -17.562 -13.086 1 79.19 124 ASN B C 1
ATOM 2622 O O . ASN B 1 124 ? 17.844 -17.406 -13.852 1 79.19 124 ASN B O 1
ATOM 2626 N N . LYS B 1 125 ? 18.703 -17.672 -11.859 1 87.06 125 LYS B N 1
ATOM 2627 C CA . LYS B 1 125 ? 17.438 -17.469 -11.164 1 87.06 125 LYS B CA 1
ATOM 2628 C C . LYS B 1 125 ? 17.594 -16.5 -9.992 1 87.06 125 LYS B C 1
ATOM 2630 O O . LYS B 1 125 ? 17.547 -16.906 -8.836 1 87.06 125 LYS B O 1
ATOM 2635 N N . PRO B 1 126 ? 17.844 -15.281 -10.391 1 91.62 126 PRO B N 1
ATOM 2636 C CA . PRO B 1 126 ? 18.156 -14.312 -9.336 1 91.62 126 PRO B CA 1
ATOM 2637 C C . PRO B 1 126 ? 17.031 -14.172 -8.312 1 91.62 126 PRO B C 1
ATOM 2639 O O . PRO B 1 126 ? 15.852 -14.195 -8.68 1 91.62 126 PRO B O 1
ATOM 2642 N N . PHE B 1 127 ? 17.422 -14.117 -7.043 1 93.06 127 PHE B N 1
ATOM 2643 C CA . PHE B 1 127 ? 16.438 -13.867 -5.996 1 93.06 127 PHE B CA 1
ATOM 2644 C C . PHE B 1 127 ? 17.047 -13.039 -4.871 1 93.06 127 PHE B C 1
ATOM 2646 O O . PHE B 1 127 ? 18.266 -12.898 -4.785 1 93.06 127 PHE B O 1
ATOM 2653 N N . ARG B 1 128 ? 16.219 -12.445 -4.074 1 92.81 128 ARG B N 1
ATOM 2654 C CA . ARG B 1 128 ? 16.547 -11.75 -2.84 1 92.81 128 ARG B CA 1
ATOM 2655 C C . ARG B 1 128 ? 15.68 -12.242 -1.683 1 92.81 128 ARG B C 1
ATOM 2657 O O . ARG B 1 128 ? 14.547 -12.688 -1.893 1 92.81 128 ARG B O 1
ATOM 2664 N N . ILE B 1 129 ? 16.312 -12.18 -0.546 1 94.69 129 ILE B N 1
ATOM 2665 C CA . ILE B 1 129 ? 15.539 -12.414 0.668 1 94.69 129 ILE B CA 1
ATOM 2666 C C . ILE B 1 129 ? 15.148 -11.078 1.294 1 94.69 129 ILE B C 1
ATOM 2668 O O . ILE B 1 129 ? 16.016 -10.266 1.622 1 94.69 129 ILE B O 1
ATOM 2672 N N . LEU B 1 130 ? 13.875 -10.867 1.427 1 95.38 130 LEU B N 1
ATOM 2673 C CA . LEU B 1 130 ? 13.336 -9.633 1.978 1 95.38 130 LEU B CA 1
ATOM 2674 C C . LEU B 1 130 ? 12.742 -9.867 3.361 1 95.38 130 LEU B C 1
ATOM 2676 O O . LEU B 1 130 ? 12.281 -10.969 3.662 1 95.38 130 LEU B O 1
ATOM 2680 N N . LYS B 1 131 ? 12.797 -8.797 4.125 1 96.06 131 LYS B N 1
ATOM 2681 C CA . LYS B 1 131 ? 12.32 -8.891 5.504 1 96.06 131 LYS B CA 1
ATOM 2682 C C . LYS B 1 131 ? 11.32 -7.785 5.816 1 96.06 131 LYS B C 1
ATOM 2684 O O . LYS B 1 131 ? 11.102 -6.887 5 1 96.06 131 LYS B O 1
ATOM 2689 N N . ALA B 1 132 ? 10.727 -7.91 7.031 1 96.62 132 ALA B N 1
ATOM 2690 C CA . ALA B 1 132 ? 9.75 -6.914 7.469 1 96.62 132 ALA B CA 1
ATOM 2691 C C . ALA B 1 132 ? 10.305 -5.5 7.316 1 96.62 132 ALA B C 1
ATOM 2693 O O . ALA B 1 132 ? 11.43 -5.219 7.719 1 96.62 132 ALA B O 1
ATOM 2694 N N . GLY B 1 133 ? 9.508 -4.676 6.637 1 95.06 133 GLY B N 1
ATOM 2695 C CA . GLY B 1 133 ? 9.906 -3.297 6.395 1 95.06 133 GLY B CA 1
ATOM 2696 C C . GLY B 1 133 ? 10.398 -3.061 4.98 1 95.06 133 GLY B C 1
ATOM 2697 O O . GLY B 1 133 ? 10.469 -1.917 4.52 1 95.06 133 GLY B O 1
ATOM 2698 N N . ASP B 1 134 ? 10.844 -4.121 4.32 1 95.5 134 ASP B N 1
ATOM 2699 C CA . ASP B 1 134 ? 11.297 -4 2.938 1 95.5 134 ASP B CA 1
ATOM 2700 C C . ASP B 1 134 ? 10.117 -3.832 1.986 1 95.5 134 ASP B C 1
ATOM 2702 O O . ASP B 1 134 ? 8.984 -4.199 2.32 1 95.5 134 ASP B O 1
ATOM 2706 N N . TYR B 1 135 ? 10.375 -3.205 0.865 1 96.94 135 TYR B N 1
ATOM 2707 C CA . TYR B 1 135 ? 9.359 -2.857 -0.12 1 96.94 135 TYR B CA 1
ATOM 2708 C C . TYR B 1 135 ? 9.789 -3.277 -1.52 1 96.94 135 TYR B C 1
ATOM 2710 O O . TYR B 1 135 ? 10.953 -3.141 -1.885 1 96.94 135 TYR B O 1
ATOM 2718 N N . ILE B 1 136 ? 8.859 -3.842 -2.311 1 97.06 136 ILE B N 1
ATOM 2719 C CA . ILE B 1 136 ? 9.117 -4.293 -3.672 1 97.06 136 ILE B CA 1
ATOM 2720 C C . ILE B 1 136 ? 8.156 -3.604 -4.637 1 97.06 136 ILE B C 1
ATOM 2722 O O . ILE B 1 136 ? 6.941 -3.592 -4.41 1 97.06 136 ILE B O 1
ATOM 2726 N N . VAL B 1 137 ? 8.656 -3.059 -5.695 1 97.44 137 VAL B N 1
ATOM 2727 C CA . VAL B 1 137 ? 7.852 -2.469 -6.762 1 97.44 137 VAL B CA 1
ATOM 2728 C C . VAL B 1 137 ? 7.973 -3.314 -8.031 1 97.44 137 VAL B C 1
ATOM 2730 O O . VAL B 1 137 ? 9.07 -3.5 -8.555 1 97.44 137 VAL B O 1
ATOM 2733 N N . VAL B 1 138 ? 6.852 -3.818 -8.508 1 97.5 138 VAL B N 1
ATOM 2734 C CA . VAL B 1 138 ? 6.766 -4.629 -9.719 1 97.5 138 VAL B CA 1
ATOM 2735 C C . VAL B 1 138 ? 5.922 -3.906 -10.766 1 97.5 138 VAL B C 1
ATOM 2737 O O . VAL B 1 138 ? 4.691 -4.016 -10.758 1 97.5 138 VAL B O 1
ATOM 2740 N N . PRO B 1 139 ? 6.527 -3.188 -11.664 1 96 139 PRO B N 1
ATOM 2741 C CA . PRO B 1 139 ? 5.754 -2.52 -12.719 1 96 139 PRO B CA 1
ATOM 2742 C C . PRO B 1 139 ? 5.238 -3.492 -13.773 1 96 139 PRO B C 1
ATOM 2744 O O . PRO B 1 139 ? 5.613 -4.668 -13.773 1 96 139 PRO B O 1
ATOM 2747 N N . PRO B 1 140 ? 4.301 -2.973 -14.672 1 95.62 140 PRO B N 1
ATOM 2748 C CA . PRO B 1 140 ? 3.869 -3.844 -15.766 1 95.62 140 PRO B CA 1
ATOM 2749 C C . PRO B 1 140 ? 5.039 -4.402 -16.578 1 95.62 140 PRO B C 1
ATOM 2751 O O . PRO B 1 140 ? 6.023 -3.693 -16.812 1 95.62 140 PRO B O 1
ATOM 2754 N N . CYS B 1 141 ? 4.992 -5.719 -16.875 1 95.62 141 CYS B N 1
ATOM 2755 C CA . CYS B 1 141 ? 5.945 -6.422 -17.719 1 95.62 141 CYS B CA 1
ATOM 2756 C C . CYS B 1 141 ? 7.188 -6.82 -16.938 1 95.62 141 CYS B C 1
ATOM 2758 O O . CYS B 1 141 ? 8.211 -7.176 -17.531 1 95.62 141 CYS B O 1
ATOM 2760 N N . ALA B 1 142 ? 7.164 -6.754 -15.664 1 96 142 ALA B N 1
ATOM 2761 C CA . ALA B 1 142 ? 8.266 -7.273 -14.852 1 96 142 ALA B CA 1
ATOM 2762 C C . ALA B 1 142 ? 7.984 -8.695 -14.391 1 96 142 ALA B C 1
ATOM 2764 O O . ALA B 1 142 ? 6.977 -8.953 -13.727 1 96 142 ALA B O 1
ATOM 2765 N N . ILE B 1 143 ? 8.844 -9.594 -14.68 1 96.62 143 ILE B N 1
ATOM 2766 C CA . ILE B 1 143 ? 8.703 -11 -14.297 1 96.62 143 ILE B CA 1
ATOM 2767 C C . ILE B 1 143 ? 9.07 -11.172 -12.828 1 96.62 143 ILE B C 1
ATOM 2769 O O . ILE B 1 143 ? 10.07 -10.633 -12.359 1 96.62 143 ILE B O 1
ATOM 2773 N N . HIS B 1 144 ? 8.281 -11.906 -12.117 1 97.12 144 HIS B N 1
ATOM 2774 C CA . HIS B 1 144 ? 8.539 -12.086 -10.695 1 97.12 144 HIS B CA 1
ATOM 2775 C C . HIS B 1 144 ? 7.809 -13.32 -10.156 1 97.12 144 HIS B C 1
ATOM 2777 O O . HIS B 1 144 ? 6.84 -13.781 -10.758 1 97.12 144 HIS B O 1
ATOM 2783 N N . ASN B 1 145 ? 8.227 -13.828 -9.109 1 97 145 ASN B N 1
ATOM 2784 C CA . ASN B 1 145 ? 7.551 -14.742 -8.211 1 97 145 ASN B CA 1
ATOM 2785 C C . ASN B 1 145 ? 8.18 -14.742 -6.82 1 97 145 ASN B C 1
ATOM 2787 O O . ASN B 1 145 ? 9.117 -13.977 -6.562 1 97 145 ASN B O 1
ATOM 2791 N N . PHE B 1 146 ? 7.578 -15.508 -5.934 1 97.56 146 PHE B N 1
ATOM 2792 C CA . PHE B 1 146 ? 8.078 -15.523 -4.559 1 97.56 146 PHE B CA 1
ATOM 2793 C C . PHE B 1 146 ? 7.664 -16.812 -3.852 1 97.56 146 PHE B C 1
ATOM 2795 O O . PHE B 1 146 ? 6.812 -17.547 -4.344 1 97.56 146 PHE B O 1
ATOM 2802 N N . ASP B 1 147 ? 8.281 -17.094 -2.746 1 97.19 147 ASP B N 1
ATOM 2803 C CA . ASP B 1 147 ? 7.883 -18.172 -1.839 1 97.19 147 ASP B CA 1
ATOM 2804 C C . ASP B 1 147 ? 8.359 -17.891 -0.415 1 97.19 147 ASP B C 1
ATOM 2806 O O . ASP B 1 147 ? 9.031 -16.891 -0.165 1 97.19 147 ASP B O 1
ATOM 2810 N N . ASN B 1 148 ? 7.809 -18.688 0.53 1 98.44 148 ASN B N 1
ATOM 2811 C CA . ASN B 1 148 ? 8.297 -18.734 1.903 1 98.44 148 ASN B CA 1
ATOM 2812 C C . ASN B 1 148 ? 8.93 -20.094 2.217 1 98.44 148 ASN B C 1
ATOM 2814 O O . ASN B 1 148 ? 8.266 -20.984 2.74 1 98.44 148 ASN B O 1
ATOM 2818 N N . PRO B 1 149 ? 10.25 -20.188 1.961 1 97.56 149 PRO B N 1
ATOM 2819 C CA . PRO B 1 149 ? 10.922 -21.453 2.25 1 97.56 149 PRO B CA 1
ATOM 2820 C C . PRO B 1 149 ? 11.375 -21.562 3.703 1 97.56 149 PRO B C 1
ATOM 2822 O O . PRO B 1 149 ? 12.102 -22.5 4.055 1 97.56 149 PRO B O 1
ATOM 2825 N N . PHE B 1 150 ? 11.039 -20.625 4.512 1 98.12 150 PHE B N 1
ATOM 2826 C CA . PHE B 1 150 ? 11.57 -20.531 5.863 1 98.12 150 PHE B CA 1
ATOM 2827 C C . PHE B 1 150 ? 10.648 -21.203 6.867 1 98.12 150 PHE B C 1
ATOM 2829 O O . PHE B 1 150 ? 9.547 -21.641 6.512 1 98.12 150 PHE B O 1
ATOM 2836 N N . GLN B 1 151 ? 11.078 -21.234 8.164 1 98.19 151 GLN B N 1
ATOM 2837 C CA . GLN B 1 151 ? 10.367 -21.953 9.211 1 98.19 151 GLN B CA 1
ATOM 2838 C C . GLN B 1 151 ? 9.414 -21.031 9.969 1 98.19 151 GLN B C 1
ATOM 2840 O O . GLN B 1 151 ? 8.711 -21.469 10.875 1 98.19 151 GLN B O 1
ATOM 2845 N N . GLU B 1 152 ? 9.375 -19.844 9.586 1 98.25 152 GLU B N 1
ATOM 2846 C CA . GLU B 1 152 ? 8.492 -18.875 10.219 1 98.25 152 GLU B CA 1
ATOM 2847 C C . GLU B 1 152 ? 7.441 -18.359 9.242 1 98.25 152 GLU B C 1
ATOM 2849 O O . GLU B 1 152 ? 7.629 -18.422 8.023 1 98.25 152 GLU B O 1
ATOM 2854 N N . GLU B 1 153 ? 6.363 -17.844 9.781 1 98.56 153 GLU B N 1
ATOM 2855 C CA . GLU B 1 153 ? 5.309 -17.219 8.984 1 98.56 153 GLU B CA 1
ATOM 2856 C C . GLU B 1 153 ? 5.801 -15.922 8.328 1 98.56 153 GLU B C 1
ATOM 2858 O O . GLU B 1 153 ? 6.609 -15.195 8.914 1 98.56 153 GLU B O 1
ATOM 2863 N N . ALA B 1 154 ? 5.355 -15.758 7.113 1 98.5 154 ALA B N 1
ATOM 2864 C CA . ALA B 1 154 ? 5.602 -14.492 6.426 1 98.5 154 ALA B CA 1
ATOM 2865 C C . ALA B 1 154 ? 4.289 -13.773 6.113 1 98.5 154 ALA B C 1
ATOM 2867 O O . ALA B 1 154 ? 3.27 -14.414 5.852 1 98.5 154 ALA B O 1
ATOM 2868 N N . ALA B 1 155 ? 4.285 -12.438 6.195 1 98.38 155 ALA B N 1
ATOM 2869 C CA . ALA B 1 155 ? 3.121 -11.641 5.82 1 98.38 155 ALA B CA 1
ATOM 2870 C C . ALA B 1 155 ? 3.539 -10.383 5.062 1 98.38 155 ALA B C 1
ATOM 2872 O O . ALA B 1 155 ? 4.633 -9.859 5.277 1 98.38 155 ALA B O 1
ATOM 2873 N N . PHE B 1 156 ? 2.662 -9.984 4.195 1 98.31 156 PHE B N 1
ATOM 2874 C CA . PHE B 1 156 ? 2.943 -8.781 3.422 1 98.31 156 PHE B CA 1
ATOM 2875 C C . PHE B 1 156 ? 1.651 -8.148 2.922 1 98.31 156 PHE B C 1
ATOM 2877 O O . PHE B 1 156 ? 0.618 -8.812 2.834 1 98.31 156 PHE B O 1
ATOM 2884 N N . LEU B 1 157 ? 1.684 -6.82 2.684 1 98.69 157 LEU B N 1
ATOM 2885 C CA . LEU B 1 157 ? 0.635 -6.074 1.998 1 98.69 157 LEU B CA 1
ATOM 2886 C C . LEU B 1 157 ? 0.916 -5.988 0.501 1 98.69 157 LEU B C 1
ATOM 2888 O O . LEU B 1 157 ? 1.983 -5.531 0.091 1 98.69 157 LEU B O 1
ATOM 2892 N N . ASN B 1 158 ? -0.051 -6.445 -0.322 1 98.5 158 ASN B N 1
ATOM 2893 C CA . ASN B 1 158 ? -0.016 -6.27 -1.77 1 98.5 158 ASN B CA 1
ATOM 2894 C C . ASN B 1 158 ? -0.937 -5.137 -2.221 1 98.5 158 ASN B C 1
ATOM 2896 O O . ASN B 1 158 ? -2.084 -5.051 -1.776 1 98.5 158 ASN B O 1
ATOM 2900 N N . THR B 1 159 ? -0.375 -4.371 -3.078 1 98.19 159 THR B N 1
ATOM 2901 C CA . THR B 1 159 ? -1.227 -3.367 -3.707 1 98.19 159 THR B CA 1
ATOM 2902 C C . THR B 1 159 ? -1.19 -3.504 -5.227 1 98.19 159 THR B C 1
ATOM 2904 O O . THR B 1 159 ? -0.205 -3.984 -5.789 1 98.19 159 THR B O 1
ATOM 2907 N N . PHE B 1 160 ? -2.287 -3.105 -5.82 1 97.81 160 PHE B N 1
ATOM 2908 C CA . PHE B 1 160 ? -2.453 -3.176 -7.266 1 97.81 160 PHE B CA 1
ATOM 2909 C C . PHE B 1 160 ? -2.982 -1.855 -7.816 1 97.81 160 PHE B C 1
ATOM 2911 O O . PHE B 1 160 ? -3.953 -1.304 -7.293 1 97.81 160 PHE B O 1
ATOM 2918 N N . THR B 1 161 ? -2.383 -1.355 -8.812 1 96.81 161 THR B N 1
ATOM 2919 C CA . THR B 1 161 ? -2.842 -0.168 -9.523 1 96.81 161 THR B CA 1
ATOM 2920 C C . THR B 1 161 ? -2.924 -0.433 -11.023 1 96.81 161 THR B C 1
ATOM 2922 O O . THR B 1 161 ? -1.897 -0.554 -11.695 1 96.81 161 THR B O 1
ATOM 2925 N N . PRO B 1 162 ? -4.117 -0.632 -11.656 1 96.25 162 PRO B N 1
ATOM 2926 C CA . PRO B 1 162 ? -5.434 -0.498 -11.023 1 96.25 162 PRO B CA 1
ATOM 2927 C C . PRO B 1 162 ? -5.832 -1.736 -10.227 1 96.25 162 PRO B C 1
ATOM 2929 O O . PRO B 1 162 ? -4.988 -2.596 -9.945 1 96.25 162 PRO B O 1
ATOM 2932 N N . ALA B 1 163 ? -7.121 -1.847 -9.766 1 97 163 ALA B N 1
ATOM 2933 C CA . ALA B 1 163 ? -7.57 -2.742 -8.711 1 97 163 ALA B CA 1
ATOM 2934 C C . ALA B 1 163 ? -7.973 -4.102 -9.273 1 97 163 ALA B C 1
ATOM 2936 O O . ALA B 1 163 ? -8.18 -5.055 -8.516 1 97 163 ALA B O 1
ATOM 2937 N N . TYR B 1 164 ? -7.953 -4.336 -10.508 1 94.56 164 TYR B N 1
ATOM 2938 C CA . TYR B 1 164 ? -8.648 -5.441 -11.156 1 94.56 164 TYR B CA 1
ATOM 2939 C C . TYR B 1 164 ? -8.078 -6.781 -10.711 1 94.56 164 TYR B C 1
ATOM 2941 O O . TYR B 1 164 ? -8.789 -7.785 -10.68 1 94.56 164 TYR B O 1
ATOM 2949 N N . TYR B 1 165 ? -6.875 -6.832 -10.367 1 95.88 165 TYR B N 1
ATOM 2950 C CA . TYR B 1 165 ? -6.219 -8.102 -10.078 1 95.88 165 TYR B CA 1
ATOM 2951 C C . TYR B 1 165 ? -6.781 -8.734 -8.812 1 95.88 165 TYR B C 1
ATOM 2953 O O . TYR B 1 165 ? -6.574 -9.922 -8.555 1 95.88 165 TYR B O 1
ATOM 2961 N N . VAL B 1 166 ? -7.438 -8.008 -7.953 1 96.56 166 VAL B N 1
ATOM 2962 C CA . VAL B 1 166 ? -8.086 -8.562 -6.773 1 96.56 166 VAL B CA 1
ATOM 2963 C C . VAL B 1 166 ? -9.125 -9.602 -7.195 1 96.56 166 VAL B C 1
ATOM 2965 O O . VAL B 1 166 ? -9.258 -10.648 -6.559 1 96.56 166 VAL B O 1
ATOM 2968 N N . ASP B 1 167 ? -9.781 -9.32 -8.266 1 95.25 167 ASP B N 1
ATOM 2969 C CA . ASP B 1 167 ? -10.773 -10.273 -8.75 1 95.25 167 ASP B CA 1
ATOM 2970 C C . ASP B 1 167 ? -10.102 -11.516 -9.328 1 95.25 167 ASP B C 1
ATOM 2972 O O . ASP B 1 167 ? -10.664 -12.609 -9.281 1 95.25 167 ASP B O 1
ATOM 2976 N N . ALA B 1 168 ? -8.922 -11.359 -9.875 1 93.62 168 ALA B N 1
ATOM 2977 C CA . ALA B 1 168 ? -8.156 -12.539 -10.289 1 93.62 168 ALA B CA 1
ATOM 2978 C C . ALA B 1 168 ? -7.875 -13.453 -9.102 1 93.62 168 ALA B C 1
ATOM 2980 O O . ALA B 1 168 ? -8.031 -14.672 -9.203 1 93.62 168 ALA B O 1
ATOM 2981 N N . ILE B 1 169 ? -7.492 -12.891 -8.016 1 93.75 169 ILE B N 1
ATOM 2982 C CA . ILE B 1 169 ? -7.191 -13.641 -6.801 1 93.75 169 ILE B CA 1
ATOM 2983 C C . ILE B 1 169 ? -8.438 -14.383 -6.328 1 93.75 169 ILE B C 1
ATOM 2985 O O . ILE B 1 169 ? -8.375 -15.57 -6.004 1 93.75 169 ILE B O 1
ATOM 2989 N N . ARG B 1 170 ? -9.57 -13.68 -6.367 1 94.88 170 ARG B N 1
ATOM 2990 C CA . ARG B 1 170 ? -10.844 -14.305 -6.004 1 94.88 170 ARG B CA 1
ATOM 2991 C C . ARG B 1 170 ? -11.133 -15.508 -6.898 1 94.88 170 ARG B C 1
ATOM 2993 O O . ARG B 1 170 ? -11.539 -16.562 -6.41 1 94.88 170 ARG B O 1
ATOM 3000 N N . THR B 1 171 ? -10.914 -15.297 -8.109 1 94.31 171 THR B N 1
ATOM 3001 C CA . THR B 1 171 ? -11.219 -16.344 -9.094 1 94.31 171 THR B CA 1
ATOM 3002 C C . THR B 1 171 ? -10.305 -17.547 -8.898 1 94.31 171 THR B C 1
ATOM 3004 O O . THR B 1 171 ? -10.773 -18.688 -8.898 1 94.31 171 THR B O 1
ATOM 3007 N N . ILE B 1 172 ? -9.047 -17.312 -8.711 1 89.62 172 ILE B N 1
ATOM 3008 C CA . ILE B 1 172 ? -8.102 -18.406 -8.5 1 89.62 172 ILE B CA 1
ATOM 3009 C C . ILE B 1 172 ? -8.453 -19.156 -7.223 1 89.62 172 ILE B C 1
ATOM 3011 O O . ILE B 1 172 ? -8.422 -20.391 -7.195 1 89.62 172 ILE B O 1
ATOM 3015 N N . ALA B 1 173 ? -8.797 -18.5 -6.211 1 89.06 173 ALA B N 1
ATOM 3016 C CA . ALA B 1 173 ? -9.18 -19.125 -4.945 1 89.06 173 ALA B CA 1
ATOM 3017 C C . ALA B 1 173 ? -10.406 -20.016 -5.113 1 89.06 173 ALA B C 1
ATOM 3019 O O . ALA B 1 173 ? -10.422 -21.156 -4.633 1 89.06 173 ALA B O 1
ATOM 3020 N N . LYS B 1 174 ? -11.32 -19.453 -5.777 1 92.19 174 LYS B N 1
ATOM 3021 C CA . LYS B 1 174 ? -12.562 -20.188 -6.004 1 92.19 174 LYS B CA 1
ATOM 3022 C C . LYS B 1 174 ? -12.305 -21.453 -6.809 1 92.19 174 LYS B C 1
ATOM 3024 O O . LYS B 1 174 ? -12.797 -22.531 -6.449 1 92.19 174 LYS B O 1
ATOM 3029 N N . LYS B 1 175 ? -11.555 -21.328 -7.805 1 91.06 175 LYS B N 1
ATOM 3030 C CA . LYS B 1 175 ? -11.273 -22.469 -8.672 1 91.06 175 LYS B CA 1
ATOM 3031 C C . LYS B 1 175 ? -10.406 -23.5 -7.953 1 91.06 175 LYS B C 1
ATOM 3033 O O . LYS B 1 175 ? -10.586 -24.703 -8.133 1 91.06 175 LYS B O 1
ATOM 3038 N N . THR B 1 176 ? -9.445 -23.047 -7.207 1 87.31 176 THR B N 1
ATOM 3039 C CA . THR B 1 176 ? -8.602 -23.938 -6.434 1 87.31 176 THR B CA 1
ATOM 3040 C C . THR B 1 176 ? -9.43 -24.703 -5.406 1 87.31 176 THR B C 1
ATOM 3042 O O . THR B 1 176 ? -9.266 -25.922 -5.25 1 87.31 176 THR B O 1
ATOM 3045 N N . GLN B 1 177 ? -10.281 -24.031 -4.715 1 87.5 177 GLN B N 1
ATOM 3046 C CA . GLN B 1 177 ? -11.148 -24.688 -3.74 1 87.5 177 GLN B CA 1
ATOM 3047 C C . GLN B 1 177 ? -12.047 -25.734 -4.41 1 87.5 177 GLN B C 1
ATOM 3049 O O . GLN B 1 177 ? -12.25 -26.812 -3.875 1 87.5 177 GLN B O 1
ATOM 3054 N N . LYS B 1 178 ? -12.547 -25.344 -5.5 1 89.25 178 LYS B N 1
ATOM 3055 C CA . LYS B 1 178 ? -13.359 -26.281 -6.254 1 89.25 178 LYS B CA 1
ATOM 3056 C C . LYS B 1 178 ? -12.562 -27.531 -6.613 1 89.25 178 LYS B C 1
ATOM 3058 O O . LYS B 1 178 ? -13.07 -28.656 -6.516 1 89.25 178 LYS B O 1
ATOM 3063 N N . ALA B 1 179 ? -11.383 -27.297 -7.059 1 88.44 179 ALA B N 1
ATOM 3064 C CA . ALA B 1 179 ? -10.516 -28.422 -7.387 1 88.44 179 ALA B CA 1
ATOM 3065 C C . ALA B 1 179 ? -10.273 -29.312 -6.164 1 88.44 179 ALA B C 1
ATOM 3067 O O . ALA B 1 179 ? -10.273 -30.547 -6.27 1 88.44 179 ALA B O 1
ATOM 3068 N N . VAL B 1 180 ? -10.023 -28.75 -5.07 1 85.12 180 VAL B N 1
ATOM 3069 C CA . VAL B 1 180 ? -9.828 -29.484 -3.824 1 85.12 180 VAL B CA 1
ATOM 3070 C C . VAL B 1 180 ? -11.078 -30.297 -3.502 1 85.12 180 VAL B C 1
ATOM 3072 O O . VAL B 1 180 ? -10.984 -31.5 -3.215 1 85.12 180 VAL B O 1
ATOM 3075 N N . ASP B 1 181 ? -12.219 -29.688 -3.553 1 89.81 181 ASP B N 1
ATOM 3076 C CA . ASP B 1 181 ? -13.484 -30.328 -3.229 1 89.81 181 ASP B CA 1
ATOM 3077 C C . ASP B 1 181 ? -13.758 -31.516 -4.152 1 89.81 181 ASP B C 1
ATOM 3079 O O . ASP B 1 181 ? -14.383 -32.5 -3.75 1 89.81 181 ASP B O 1
ATOM 3083 N N . GLU B 1 182 ? -13.25 -31.391 -5.273 1 92.94 182 GLU B N 1
ATOM 3084 C CA . GLU B 1 182 ? -13.5 -32.406 -6.277 1 92.94 182 GLU B CA 1
ATOM 3085 C C . GLU B 1 182 ? -12.391 -33.469 -6.289 1 92.94 182 GLU B C 1
ATOM 3087 O O . GLU B 1 182 ? -12.414 -34.406 -7.098 1 92.94 182 GLU B O 1
ATOM 3092 N N . GLY B 1 183 ? -11.391 -33.281 -5.453 1 88.88 183 GLY B N 1
ATOM 3093 C CA . GLY B 1 183 ? -10.297 -34.25 -5.352 1 88.88 183 GLY B CA 1
ATOM 3094 C C . GLY B 1 183 ? -9.305 -34.125 -6.492 1 88.88 183 GLY B C 1
ATOM 3095 O O . GLY B 1 183 ? -8.656 -35.125 -6.848 1 88.88 183 GLY B O 1
ATOM 3096 N N . ARG B 1 184 ? -9.273 -33.156 -7.164 1 86.56 184 ARG B N 1
ATOM 3097 C CA . ARG B 1 184 ? -8.375 -32.969 -8.297 1 86.56 184 ARG B CA 1
ATOM 3098 C C . ARG B 1 184 ? -7.289 -31.953 -7.984 1 86.56 184 ARG B C 1
ATOM 3100 O O . ARG B 1 184 ? -6.75 -31.312 -8.891 1 86.56 184 ARG B O 1
ATOM 3107 N N . PHE B 1 185 ? -7.02 -31.828 -6.773 1 80.44 185 PHE B N 1
ATOM 3108 C CA . PHE B 1 185 ? -5.953 -30.906 -6.402 1 80.44 185 PHE B CA 1
ATOM 3109 C C . PHE B 1 185 ? -4.59 -31.484 -6.758 1 80.44 185 PHE B C 1
ATOM 3111 O O . PHE B 1 185 ? -4.352 -32.688 -6.586 1 80.44 185 PHE B O 1
ATOM 3118 N N . PRO B 1 186 ? -3.721 -30.672 -7.414 1 80.19 186 PRO B N 1
ATOM 3119 C CA . PRO B 1 186 ? -3.779 -29.234 -7.652 1 80.19 186 PRO B CA 1
ATOM 3120 C C . PRO B 1 186 ? -4.547 -28.875 -8.922 1 80.19 186 PRO B C 1
ATOM 3122 O O . PRO B 1 186 ? -4.945 -29.766 -9.68 1 80.19 186 PRO B O 1
ATOM 3125 N N . LEU B 1 187 ? -4.844 -27.547 -9.062 1 85.62 187 LEU B N 1
ATOM 3126 C CA . LEU B 1 187 ? -5.473 -27.047 -10.273 1 85.62 187 LEU B CA 1
ATOM 3127 C C . LEU B 1 187 ? -4.652 -27.422 -11.508 1 85.62 187 LEU B C 1
ATOM 3129 O O . LEU B 1 187 ? -3.422 -27.359 -11.484 1 85.62 187 LEU B O 1
ATOM 3133 N N . ASP B 1 188 ? -5.43 -27.859 -12.562 1 88.25 188 ASP B N 1
ATOM 3134 C CA . ASP B 1 188 ? -4.77 -28.156 -13.836 1 88.25 188 ASP B CA 1
ATOM 3135 C C . ASP B 1 188 ? -3.996 -26.953 -14.352 1 88.25 188 ASP B C 1
ATOM 3137 O O . ASP B 1 188 ? -4.516 -25.828 -14.367 1 88.25 188 ASP B O 1
ATOM 3141 N N . PRO B 1 189 ? -2.746 -27.219 -14.742 1 89.44 189 PRO B N 1
ATOM 3142 C CA . PRO B 1 189 ? -1.929 -26.109 -15.227 1 89.44 189 PRO B CA 1
ATOM 3143 C C . PRO B 1 189 ? -2.6 -25.328 -16.359 1 89.44 189 PRO B C 1
ATOM 3145 O O . PRO B 1 189 ? -2.467 -24.109 -16.438 1 89.44 189 PRO B O 1
ATOM 3148 N N . GLU B 1 190 ? -3.211 -25.984 -17.172 1 91.44 190 GLU B N 1
ATOM 3149 C CA . GLU B 1 190 ? -3.898 -25.312 -18.281 1 91.44 190 GLU B CA 1
ATOM 3150 C C . GLU B 1 190 ? -5.047 -24.453 -17.766 1 91.44 190 GLU B C 1
ATOM 3152 O O . GLU B 1 190 ? -5.309 -23.375 -18.297 1 91.44 190 GLU B O 1
ATOM 3157 N N . GLU B 1 191 ? -5.715 -24.953 -16.781 1 90 191 GLU B N 1
ATOM 3158 C CA . GLU B 1 191 ? -6.781 -24.172 -16.172 1 90 191 GLU B CA 1
ATOM 3159 C C . GLU B 1 191 ? -6.227 -22.938 -15.477 1 90 191 GLU B C 1
ATOM 3161 O O . GLU B 1 191 ? -6.805 -21.844 -15.57 1 90 191 GLU B O 1
ATOM 3166 N N . GLN B 1 192 ? -5.184 -23.125 -14.836 1 89.44 192 GLN B N 1
ATOM 3167 C CA . GLN B 1 192 ? -4.527 -22 -14.172 1 89.44 192 GLN B CA 1
ATOM 3168 C C . GLN B 1 192 ? -4.105 -20.938 -15.172 1 89.44 192 GLN B C 1
ATOM 3170 O O . GLN B 1 192 ? -4.324 -19.75 -14.953 1 89.44 192 GLN B O 1
ATOM 3175 N N . LEU B 1 193 ? -3.525 -21.359 -16.25 1 93.12 193 LEU B N 1
ATOM 3176 C CA . LEU B 1 193 ? -3.061 -20.438 -17.297 1 93.12 193 LEU B CA 1
ATOM 3177 C C . LEU B 1 193 ? -4.227 -19.672 -17.906 1 93.12 193 LEU B C 1
ATOM 3179 O O . LEU B 1 193 ? -4.098 -18.484 -18.188 1 93.12 193 LEU B O 1
ATOM 3183 N N . GLU B 1 194 ? -5.293 -20.344 -18.109 1 92.75 194 GLU B N 1
ATOM 3184 C CA . GLU B 1 194 ? -6.473 -19.688 -18.672 1 92.75 194 GLU B CA 1
ATOM 3185 C C . GLU B 1 194 ? -6.984 -18.578 -17.75 1 92.75 194 GLU B C 1
ATOM 3187 O O . GLU B 1 194 ? -7.355 -17.5 -18.203 1 92.75 194 GLU B O 1
ATOM 3192 N N . ILE B 1 195 ? -6.992 -18.875 -16.484 1 91.38 195 ILE B N 1
ATOM 3193 C CA . ILE B 1 195 ? -7.426 -17.875 -15.523 1 91.38 195 ILE B CA 1
ATOM 3194 C C . ILE B 1 195 ? -6.477 -16.688 -15.547 1 91.38 195 ILE B C 1
ATOM 3196 O O . ILE B 1 195 ? -6.918 -15.531 -15.586 1 91.38 195 ILE B O 1
ATOM 3200 N N . MET B 1 196 ? -5.227 -16.953 -15.594 1 93.94 196 MET B N 1
ATOM 3201 C CA . MET B 1 196 ? -4.207 -15.914 -15.617 1 93.94 196 MET B CA 1
ATOM 3202 C C . MET B 1 196 ? -4.387 -15.008 -16.828 1 93.94 196 MET B C 1
ATOM 3204 O O . MET B 1 196 ? -4.387 -13.781 -16.703 1 93.94 196 MET B O 1
ATOM 3208 N N . ARG B 1 197 ? -4.629 -15.539 -17.938 1 94.06 197 ARG B N 1
ATOM 3209 C CA . ARG B 1 197 ? -4.738 -14.797 -19.188 1 94.06 197 ARG B CA 1
ATOM 3210 C C . ARG B 1 197 ? -5.953 -13.867 -19.172 1 94.06 197 ARG B C 1
ATOM 3212 O O . ARG B 1 197 ? -5.914 -12.773 -19.734 1 94.06 197 ARG B O 1
ATOM 3219 N N . ARG B 1 198 ? -6.965 -14.281 -18.5 1 94.88 198 ARG B N 1
ATOM 3220 C CA . ARG B 1 198 ? -8.18 -13.477 -18.422 1 94.88 198 ARG B CA 1
ATOM 3221 C C . ARG B 1 198 ? -7.926 -12.18 -17.656 1 94.88 198 ARG B C 1
ATOM 3223 O O . ARG B 1 198 ? -8.711 -11.234 -17.766 1 94.88 198 ARG B O 1
ATOM 3230 N N . TRP B 1 199 ? -6.844 -12.188 -16.953 1 94.62 199 TRP B N 1
ATOM 3231 C CA . TRP B 1 199 ? -6.52 -10.992 -16.172 1 94.62 199 TRP B CA 1
ATOM 3232 C C . TRP B 1 199 ? -5.172 -10.414 -16.594 1 94.62 199 TRP B C 1
ATOM 3234 O O . TRP B 1 199 ? -4.422 -9.898 -15.766 1 94.62 199 TRP B O 1
ATOM 3244 N N . ALA B 1 200 ? -4.863 -10.609 -17.781 1 94.62 200 ALA B N 1
ATOM 3245 C CA . ALA B 1 200 ? -3.688 -10.023 -18.438 1 94.62 200 ALA B CA 1
ATOM 3246 C C . ALA B 1 200 ? -2.408 -10.414 -17.703 1 94.62 200 ALA B C 1
ATOM 3248 O O . ALA B 1 200 ? -1.509 -9.594 -17.531 1 94.62 200 ALA B O 1
ATOM 3249 N N . THR B 1 201 ? -2.311 -11.594 -17.297 1 96 201 THR B N 1
ATOM 3250 C CA . THR B 1 201 ? -1.164 -12.164 -16.594 1 96 201 THR B CA 1
ATOM 3251 C C . THR B 1 201 ? -0.6 -13.359 -17.359 1 96 201 THR B C 1
ATOM 3253 O O . THR B 1 201 ? -1.354 -14.203 -17.844 1 96 201 THR B O 1
ATOM 3256 N N . PHE B 1 202 ? 0.731 -13.391 -17.438 1 95.88 202 PHE B N 1
ATOM 3257 C CA . PHE B 1 202 ? 1.341 -14.367 -18.328 1 95.88 202 PHE B CA 1
ATOM 3258 C C . PHE B 1 202 ? 2.623 -14.93 -17.734 1 95.88 202 PHE B C 1
ATOM 3260 O O . PHE B 1 202 ? 3.322 -14.234 -16.984 1 95.88 202 PHE B O 1
ATOM 3267 N N . PRO B 1 203 ? 2.848 -16.203 -18.109 1 95.62 203 PRO B N 1
ATOM 3268 C CA . PRO B 1 203 ? 4.195 -16.703 -17.812 1 95.62 203 PRO B CA 1
ATOM 3269 C C . PRO B 1 203 ? 5.262 -16.078 -18.719 1 95.62 203 PRO B C 1
ATOM 3271 O O . PRO B 1 203 ? 4.934 -15.477 -19.75 1 95.62 203 PRO B O 1
ATOM 3274 N N . PRO B 1 204 ? 6.527 -16.141 -18.328 1 93.31 204 PRO B N 1
ATOM 3275 C CA . PRO B 1 204 ? 7.621 -15.656 -19.188 1 93.31 204 PRO B CA 1
ATOM 3276 C C . PRO B 1 204 ? 7.68 -16.375 -20.531 1 93.31 204 PRO B C 1
A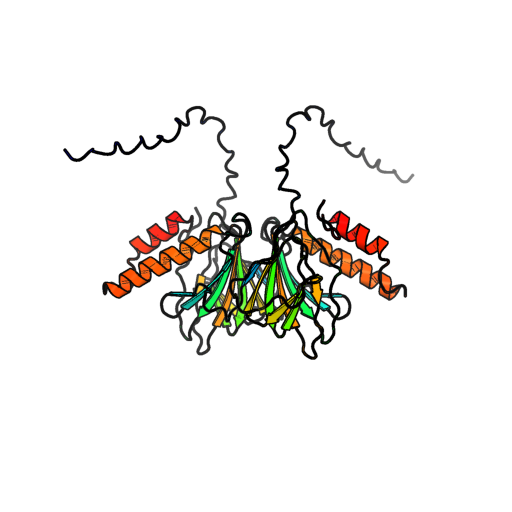TOM 3278 O O . PRO B 1 204 ? 7.223 -17.516 -20.641 1 93.31 204 PRO B O 1
ATOM 3281 N N . PRO B 1 205 ? 8.227 -15.719 -21.562 1 91.94 205 PRO B N 1
ATOM 3282 C CA . PRO B 1 205 ? 8.836 -14.383 -21.609 1 91.94 205 PRO B CA 1
ATOM 3283 C C . PRO B 1 205 ? 7.812 -13.281 -21.859 1 91.94 205 PRO B C 1
ATOM 3285 O O . PRO B 1 205 ? 6.652 -13.562 -22.172 1 91.94 205 PRO B O 1
ATOM 3288 N N . VAL B 1 206 ? 8.336 -12.062 -21.656 1 86.75 206 VAL B N 1
ATOM 3289 C CA . VAL B 1 206 ? 7.504 -10.914 -21.984 1 86.75 206 VAL B CA 1
ATOM 3290 C C . VAL B 1 206 ? 7.41 -10.766 -23.5 1 86.75 206 VAL B C 1
ATOM 3292 O O . VAL B 1 206 ? 8.422 -10.844 -24.203 1 86.75 206 VAL B O 1
ATOM 3295 N N . ASN B 1 207 ? 6.246 -10.812 -24.031 1 75.62 207 ASN B N 1
ATOM 3296 C CA . ASN B 1 207 ? 6.039 -10.734 -25.469 1 75.62 207 ASN B CA 1
ATOM 3297 C C . ASN B 1 207 ? 5.418 -9.398 -25.875 1 75.62 207 ASN B C 1
ATOM 3299 O O . ASN B 1 207 ? 4.715 -8.773 -25.078 1 75.62 207 ASN B O 1
#

Nearest PDB structures (foldseek):
  5gyl-assembly1_A  TM=7.318E-01  e=2.724E-06  Cicer arietinum
  5gyl-assembly1_C  TM=7.491E-01  e=7.507E-06  Cicer arietinum
  2evx-assembly1_A  TM=6.890E-01  e=2.175E-06  Cucurbita maxima
  8uai-assembly1_E  TM=6.335E-01  e=4.522E-06  Corylus avellana
  2d5f-assembly1_B  TM=5.378E-01  e=1.386E-06  Glycine max

Solvent-accessible surface area (backbone atoms only — not comparable to full-atom values): 22056 Å² total; per-residue (Å²): 137,82,82,78,78,79,77,75,78,76,78,68,80,75,82,70,67,87,52,72,76,61,68,76,60,76,74,63,75,56,52,63,33,43,36,37,40,36,44,71,81,23,88,68,53,51,69,46,64,51,86,67,30,41,34,36,62,68,38,63,10,86,78,48,81,36,52,37,18,32,33,41,39,35,35,38,48,58,28,82,50,64,71,61,27,26,33,66,75,33,34,38,36,41,36,28,68,33,47,50,38,43,37,35,44,38,60,91,28,61,63,45,54,59,30,76,78,68,57,69,74,34,74,82,64,18,32,41,80,42,40,53,63,18,35,36,43,33,28,46,31,16,46,34,34,40,31,24,83,46,88,52,52,21,29,31,41,36,36,28,42,38,6,66,62,52,56,49,52,51,49,50,32,52,52,42,51,50,24,46,76,69,68,48,63,67,65,52,67,68,58,51,50,54,56,33,47,76,64,46,29,40,56,80,70,70,102,136,82,81,77,77,78,76,74,79,75,78,66,79,75,82,69,67,87,52,72,75,60,70,75,59,76,72,63,74,56,50,64,33,44,36,35,39,36,42,72,82,22,88,69,53,52,70,47,64,51,85,66,30,41,34,37,62,68,38,65,10,84,78,50,82,37,52,38,18,30,34,40,38,35,35,39,48,58,28,83,51,63,71,59,26,26,32,67,75,32,35,37,35,39,38,29,69,34,47,51,38,42,38,36,43,39,60,90,29,61,64,44,54,62,30,76,77,68,56,70,74,34,74,83,63,20,32,40,79,42,40,53,62,20,35,37,43,31,30,46,32,17,47,35,34,40,32,24,84,44,90,52,53,22,29,30,41,37,37,29,42,38,6,67,62,52,56,50,53,52,48,51,33,53,51,42,50,50,24,48,78,69,69,47,62,65,65,54,66,68,57,52,50,53,57,33,49,76,64,45,30,40,56,78,72,71,106

InterPro domains:
  IPR006045 Cupin 1 [PF00190] (84-190)
  IPR011051 RmlC-like cupin domain superfamily [SSF51182] (63-165)
  IPR014710 RmlC-like jelly roll fold [G3DSA:2.60.120.10] (44-202)
  IPR053146 Quercetin 2,3-dioxygenase-like [PTHR36440] (40-203)

Secondary structure (DSSP, 8-state):
--------------------S---------SPPPPEEE-TT-TT--EEEETTEEEEEEE-STTTTTS-EEEEEEE-TTB--PPSBEESS-EEEEEEEESEEEEEE-SSSPPEES-SSS----SSS-EEEEETT-EEEE-TT--EEEEB-SSS-EEEEEEEESSTHHHHHHHHHHHHHHHHHTT-PSPPHHHHHHHHHHTTEEPSSP-/--------------------S---------SPPPPEEE-TT-TT--EEEETTEEEEEEE-STTTTTS-EEEEEEE-TTB--PPSBEESS-EEEEEEEESEEEEEE-SSSPPEES-SSS----SSS-EEEEETT-EEEE-TT--EEEEB-SSS-EEEEEEEESSTHHHHHHHHHHHHHHHHHTT-PSPPHHHHHHHHHHTTEEPSSP-

Foldseek 3Di:
DDPPPDPDDDPDPPDCVVVPVPPVPVPPPPDDADDDDDDPPDPPFDWFDDPQKIKTWGAQCPRPVQQKGKIKMKGAAQWFKDDKKFFAPKKKKKAWAADKKKKWWQLVDDDDDPDPPQDQPDNHTTITIDGHGDMDIHGGQTIMMITRNHNGMIMIMMMMGRRNCVVLVVVCRVQCVVCVVVVNPDDDPVVNQVSQVVRRMHHDDRD/DPPPPPPDDDPPPPDVVVCVVPPVVVPPPPDDADDDDDDPPDPPFDWFDDPQKIKTWGAQCPRPVQQKGKIKMKGAAQWFKDDKKFFAPKKKKKAWAADKKKKWWQLVDDDDDPDPPQDQDDNHTTIGIDGHGDMDIHGGQTIMMITRNHNGMIMIMMMMGRNNCVVLVVVCRVQCVVCVVVVNPDDDPVVNQVSQVVRRMHHDDRD